Protein AF-L7MJL3-F1 (afdb_monomer)

Organism: Rhipicephalus pulchellus (NCBI:txid72859)

Sequence (497 aa):
TDVRACVDASIISGTIVQRQTAQLTKQLVRIHRNLAGVCVAANMAVLKFSLPPRQSDLDDSCIDEEQINYAQVCTWEGNVEYDTVSSAVLSRKHNNVLTYENEYSLETKVRSYLSYTPLGCVAAFNADYEDPRGTCRPAFSRLTTLDNALGKRNRPLATPPGTVHRGILVCVPLSTQRATVDFPFSQCDVFVDGEVEYLYNNVIKTSSYKANLQGRLLDAKLNWTCFVVLLDASKVLNSLPDSAVAREKIISLITNWLSTEGLCGLAVKETASTQPVKSLAKFLQELSNEFSERDPKPILILLVSAFEPESRLKELSKYPDFLVLTNEVPNESKDCKLHGTMTATTDVALKLSMSRLLELSDTLGSRGGVCFSTTLAVYRYRLHQGLHGAGESCRRMVETTFGEACPPEESDRLVEVSSMTSYTYNKTHMLAFEDQRSLRIKMETFLSRYQRGCVAAFGADMDTAASNCTSTKHFERLKTLRALLGRTEGPLLFSRY

pLDDT: mean 79.19, std 17.5, range [28.38, 97.75]

Foldseek 3Di:
DDQAFDLCCVVCCLQVVCVVVVVVVVVVCVVCVPPLDAAAEFEQWKKKFFADQVDDDSRGGTPDIDTAAPLVVQVDPFDWDQDLRSLWIWGDDRRMIIIHHDLRSLLLVLLVVCLSVVSYHYHYPPLVSYQQPQNPHPGSNNVVSRPVSNDPPDPPPCPPVPPQQFAAEEEAAPDLVLCADDNQLLLHQEYEDAEWAQDPVLDIHGPPDPPRLVVVVVNNVVSLHQYEYEYEPCNQLVSFDPDPVSLLSSLVSVVVVCVVSVHQAYEYEHLDPPDDLVSLLVSLQSNLVVLVPDVVRHFYEYEYALLDDLVSVLSNLPRGLAYEHDLDDRPPPPFAAQLDCFDDDDDDPHNPQLVSLVVSDVSSHPSRHYAAEDEQWKKKFFDDAPDDGHRDTTPDIDTAACQVVLDDPPVQWDARNSQLWIWHDDRTIIIIHDDLRSLSSSLSVVCVSVVHHYYYYYNQSSQQHDPPRPPHDRSVSSVSNSVSSPRDDDNPCPVPD

Secondary structure (DSSP, 8-state):
-----HHHHHHHHHHHHHHHHHHHHHHHHHH-TT-TT-EEEEE-SEEEEE--TT--STTSPPSEEEEE-GGGSTT--SEEEEETTTTEEEEEETTEEEEE--HHHHHHHHHHHHHH-TT-EEEEESGGGS-TT-SSSSTTHHHHHHHHHH--TT------TT-----EEEEE-S-TTGGGSS--GGG-SEEEEEEEEEETTTEEEESS-GGGHHHHHHHHHHTT-EEEEEEEHHHHHHHS-S-HHHHHHHHHHHHHHHHHHT--EEEEE---TTS-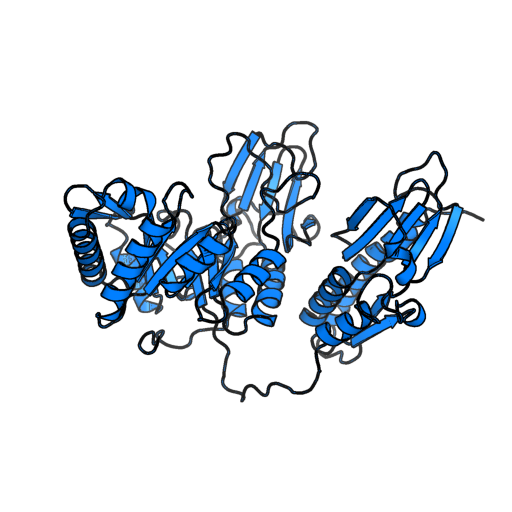HHHHHHHHHHHHHHHHTSSSPPEEEEEEETTS-HHHHHHHTTS-SEEEEE----TT-SS-B---S----S-SS----HHHHHHHHHHH-SSS-EEEEEE-SEEEEEEPTT--STT-BEEEEEEE-HHHH-PPPGGG-EEETTTTEEEEE-SSEEEEE--HHHHHHHHHHHHHH-TT-EEEEETGGG-PPPTT-TTPPTTHHHHHHHHHT----S----TT-

Structure (mmCIF, N/CA/C/O backbone):
data_AF-L7MJL3-F1
#
_entry.id   AF-L7MJL3-F1
#
loop_
_atom_site.group_PDB
_atom_site.id
_atom_site.type_symbol
_atom_site.label_atom_id
_atom_site.label_alt_id
_atom_site.label_comp_id
_atom_site.label_asym_id
_atom_site.label_entity_id
_atom_site.label_seq_id
_atom_site.pdbx_PDB_ins_code
_atom_site.Cartn_x
_atom_site.Cartn_y
_atom_site.Cartn_z
_atom_site.occupancy
_atom_site.B_iso_or_equiv
_atom_site.auth_seq_id
_atom_site.auth_comp_id
_atom_site.auth_asym_id
_atom_site.auth_atom_id
_atom_site.pdbx_PDB_model_num
ATOM 1 N N . THR A 1 1 ? 31.612 -3.735 -43.423 1.00 34.41 1 THR A N 1
ATOM 2 C CA . THR A 1 1 ? 31.649 -4.033 -41.979 1.00 34.41 1 THR A CA 1
ATOM 3 C C . THR A 1 1 ? 30.742 -3.028 -41.312 1.00 34.41 1 THR A C 1
ATOM 5 O O . THR A 1 1 ? 31.155 -1.918 -41.018 1.00 34.41 1 THR A O 1
ATOM 8 N N . ASP A 1 2 ? 29.459 -3.381 -41.267 1.00 28.38 2 ASP A N 1
ATOM 9 C CA . ASP A 1 2 ? 28.350 -2.523 -40.839 1.00 28.38 2 ASP A CA 1
ATOM 10 C C . ASP A 1 2 ? 28.321 -2.450 -39.308 1.00 28.38 2 ASP A C 1
ATOM 12 O O . ASP A 1 2 ? 28.093 -3.464 -38.647 1.00 28.38 2 ASP A O 1
ATOM 16 N N . VAL A 1 3 ? 28.575 -1.267 -38.750 1.00 32.72 3 VAL A N 1
ATOM 17 C CA . VAL A 1 3 ? 28.500 -0.998 -37.308 1.00 32.72 3 VAL A CA 1
ATOM 18 C C . VAL A 1 3 ? 27.061 -0.579 -36.996 1.00 32.72 3 VAL A C 1
ATOM 20 O O . VAL A 1 3 ? 26.675 0.562 -37.247 1.00 32.72 3 VAL A O 1
ATOM 23 N N . ARG A 1 4 ? 26.240 -1.525 -36.522 1.00 39.72 4 ARG A N 1
ATOM 24 C CA . ARG A 1 4 ? 24.878 -1.263 -36.018 1.00 39.72 4 ARG A CA 1
ATOM 25 C C . ARG A 1 4 ? 24.925 -0.825 -34.545 1.00 39.72 4 ARG A C 1
ATOM 27 O O . ARG A 1 4 ? 25.789 -1.287 -33.809 1.00 39.72 4 ARG A O 1
ATOM 34 N N . ALA A 1 5 ? 23.986 0.050 -34.169 1.00 44.88 5 ALA A N 1
ATOM 35 C CA . ALA A 1 5 ? 23.785 0.693 -32.862 1.00 44.88 5 ALA A CA 1
ATOM 36 C C . ALA A 1 5 ? 24.189 -0.172 -31.651 1.00 44.88 5 ALA A C 1
ATOM 38 O O . ALA A 1 5 ? 23.638 -1.252 -31.472 1.00 44.88 5 ALA A O 1
ATOM 39 N N . CYS A 1 6 ? 25.133 0.291 -30.820 1.00 51.50 6 CYS A N 1
ATOM 40 C CA . CYS A 1 6 ? 25.746 -0.530 -29.761 1.00 51.50 6 CYS A CA 1
ATOM 41 C C . CYS A 1 6 ? 25.052 -0.422 -28.408 1.00 51.50 6 CYS A C 1
ATOM 43 O O . CYS A 1 6 ? 24.934 -1.416 -27.700 1.00 51.50 6 CYS A O 1
ATOM 45 N N . VAL A 1 7 ? 24.647 0.785 -28.009 1.00 47.00 7 VAL A N 1
ATOM 46 C CA . VAL A 1 7 ? 24.037 0.975 -26.689 1.00 47.00 7 VAL A CA 1
ATOM 47 C C . VAL A 1 7 ? 22.644 0.371 -26.712 1.00 47.00 7 VAL A C 1
ATOM 49 O O . VAL A 1 7 ? 22.324 -0.423 -25.834 1.00 47.00 7 VAL A O 1
ATOM 52 N N . ASP A 1 8 ? 21.921 0.565 -27.814 1.00 39.97 8 ASP A N 1
ATOM 53 C CA . ASP A 1 8 ? 20.756 -0.238 -28.125 1.00 39.97 8 ASP A CA 1
ATOM 54 C C . ASP A 1 8 ? 21.143 -1.708 -28.342 1.00 39.97 8 ASP A C 1
ATOM 56 O O . ASP A 1 8 ? 20.609 -2.518 -27.633 1.00 39.97 8 ASP A O 1
ATOM 60 N N . ALA A 1 9 ? 22.116 -2.165 -29.141 1.00 37.97 9 ALA A N 1
ATOM 61 C CA . ALA A 1 9 ? 22.380 -3.619 -29.218 1.00 37.97 9 ALA A CA 1
ATOM 62 C C . ALA A 1 9 ? 22.814 -4.287 -27.895 1.00 37.97 9 ALA A C 1
ATOM 64 O O . ALA A 1 9 ? 22.541 -5.464 -27.754 1.00 37.97 9 ALA A O 1
ATOM 65 N N . SER A 1 10 ? 23.390 -3.611 -26.903 1.00 43.62 10 SER A N 1
ATOM 66 C CA . SER A 1 10 ? 23.739 -4.209 -25.600 1.00 43.62 10 SER A CA 1
ATOM 67 C C . SER A 1 10 ? 22.638 -4.023 -24.550 1.00 43.62 10 SER A C 1
ATOM 69 O O . SER A 1 10 ? 22.421 -4.912 -23.727 1.00 43.62 10 SER A O 1
ATOM 71 N N . ILE A 1 11 ? 21.859 -2.936 -24.624 1.00 42.88 11 ILE A N 1
ATOM 72 C CA . ILE A 1 11 ? 20.651 -2.736 -23.813 1.00 42.88 11 ILE A CA 1
ATOM 73 C C . ILE A 1 11 ? 19.471 -3.494 -24.416 1.00 42.88 11 ILE A C 1
ATOM 75 O O . ILE A 1 11 ? 18.731 -4.050 -23.647 1.00 42.88 11 ILE A O 1
ATOM 79 N N . ILE A 1 12 ? 19.317 -3.653 -25.727 1.00 38.53 12 ILE A N 1
ATOM 80 C CA . ILE A 1 12 ? 18.362 -4.467 -26.518 1.00 38.53 12 ILE A CA 1
ATOM 81 C C . ILE A 1 12 ? 18.815 -5.925 -26.644 1.00 38.53 12 ILE A C 1
ATOM 83 O O . ILE A 1 12 ? 18.006 -6.810 -26.404 1.00 38.53 12 ILE A O 1
ATOM 87 N N . SER A 1 13 ? 20.076 -6.269 -26.905 1.00 37.16 13 SER A N 1
ATOM 88 C CA . SER A 1 13 ? 20.533 -7.655 -26.640 1.00 37.16 13 SER A CA 1
ATOM 89 C C . SER A 1 13 ? 20.624 -7.925 -25.133 1.00 37.16 13 SER A C 1
ATOM 91 O O . SER A 1 13 ? 20.850 -9.047 -24.707 1.00 37.16 13 SER A O 1
ATOM 93 N N . GLY A 1 14 ? 20.388 -6.907 -24.305 1.00 38.62 14 GLY A N 1
ATOM 94 C CA . GLY A 1 14 ? 20.026 -7.017 -22.903 1.00 38.62 14 GLY A CA 1
ATOM 95 C C . GLY A 1 14 ? 18.515 -7.075 -22.682 1.00 38.62 14 GLY A C 1
ATOM 96 O O . GLY A 1 14 ? 18.107 -7.843 -21.846 1.00 38.62 14 GLY A O 1
ATOM 97 N N . THR A 1 15 ? 17.659 -6.378 -23.440 1.00 38.03 15 THR A N 1
ATOM 98 C CA . THR A 1 15 ? 16.244 -6.066 -23.116 1.00 38.03 15 THR A CA 1
ATOM 99 C C . THR A 1 15 ? 15.264 -6.660 -24.118 1.00 38.03 15 THR A C 1
ATOM 101 O O . THR A 1 15 ? 14.200 -7.080 -23.705 1.00 38.03 15 THR A O 1
ATOM 104 N N . ILE A 1 16 ? 15.581 -6.795 -25.406 1.00 34.09 16 ILE A N 1
ATOM 105 C CA . ILE A 1 16 ? 14.961 -7.788 -26.302 1.00 34.09 16 ILE A CA 1
ATOM 106 C C . ILE A 1 16 ? 15.448 -9.180 -25.933 1.00 34.09 16 ILE A C 1
ATOM 108 O O . ILE A 1 16 ? 14.598 -10.050 -25.833 1.00 34.09 16 ILE A O 1
ATOM 112 N N . VAL A 1 17 ? 16.726 -9.411 -25.613 1.00 40.22 17 VAL A N 1
ATOM 113 C CA . VAL A 1 17 ? 17.099 -10.711 -25.034 1.00 40.22 17 VAL A CA 1
ATOM 114 C C . VAL A 1 17 ? 16.547 -10.829 -23.625 1.00 40.22 17 VAL A C 1
ATOM 116 O O . VAL A 1 17 ? 16.030 -11.882 -23.372 1.00 40.22 17 VAL A O 1
ATOM 119 N N . GLN A 1 18 ? 16.478 -9.851 -22.715 1.00 43.66 18 GLN A N 1
ATOM 120 C CA . GLN A 1 18 ? 15.767 -10.075 -21.432 1.00 43.66 18 GLN A CA 1
ATOM 121 C C . GLN A 1 18 ? 14.247 -10.092 -21.583 1.00 43.66 18 GLN A C 1
ATOM 123 O O . GLN A 1 18 ? 13.617 -10.767 -20.790 1.00 43.66 18 GLN A O 1
ATOM 128 N N . ARG A 1 19 ? 13.607 -9.435 -22.557 1.00 41.41 19 ARG A N 1
ATOM 129 C CA . ARG A 1 19 ? 12.153 -9.567 -22.788 1.00 41.41 19 ARG A CA 1
ATOM 130 C C . ARG A 1 19 ? 11.847 -10.889 -23.462 1.00 41.41 19 ARG A C 1
ATOM 132 O O . ARG A 1 19 ? 11.005 -11.609 -22.952 1.00 41.41 19 ARG A O 1
ATOM 139 N N . GLN A 1 20 ? 12.560 -11.260 -24.523 1.00 41.28 20 GLN A N 1
ATOM 140 C CA . GLN A 1 20 ? 12.441 -12.570 -25.160 1.00 41.28 20 GLN A CA 1
ATOM 141 C C . GLN A 1 20 ? 12.934 -13.675 -24.239 1.00 41.28 20 GLN A C 1
ATOM 143 O O . GLN A 1 20 ? 12.271 -14.685 -24.187 1.00 41.28 20 GLN A O 1
ATOM 148 N N . THR A 1 21 ? 13.993 -13.500 -23.452 1.00 47.47 21 THR A N 1
ATOM 149 C CA . THR A 1 21 ? 14.492 -14.470 -22.455 1.00 47.47 21 THR A CA 1
ATOM 150 C C . THR A 1 21 ? 13.622 -14.468 -21.222 1.00 47.47 21 THR A C 1
ATOM 152 O O . THR A 1 21 ? 13.421 -15.535 -20.691 1.00 47.47 21 THR A O 1
ATOM 155 N N . ALA A 1 22 ? 13.015 -13.374 -20.763 1.00 49.41 22 ALA A N 1
ATOM 156 C CA . ALA A 1 22 ? 12.017 -13.434 -19.691 1.00 49.41 22 ALA A CA 1
ATOM 157 C C . ALA A 1 22 ? 10.710 -14.044 -20.198 1.00 49.41 22 ALA A C 1
ATOM 159 O O . ALA A 1 22 ? 10.050 -14.744 -19.445 1.00 49.41 22 ALA A O 1
ATOM 160 N N . GLN A 1 23 ? 10.328 -13.826 -21.457 1.00 52.94 23 GLN A N 1
ATOM 161 C CA . GLN A 1 23 ? 9.139 -14.416 -22.074 1.00 52.94 23 GLN A CA 1
ATOM 162 C C . GLN A 1 23 ? 9.370 -15.892 -22.438 1.00 52.94 23 GLN A C 1
ATOM 164 O O . GLN A 1 23 ? 8.504 -16.708 -22.148 1.00 52.94 23 GLN A O 1
ATOM 169 N N . LEU A 1 24 ? 10.554 -16.259 -22.936 1.00 52.38 24 LEU A N 1
ATOM 170 C CA . LEU A 1 24 ? 11.039 -17.627 -23.158 1.00 52.38 24 LEU A CA 1
ATOM 171 C C . LEU A 1 24 ? 11.278 -18.328 -21.830 1.00 52.38 24 LEU A C 1
ATOM 173 O O . LEU A 1 24 ? 10.857 -19.456 -21.690 1.00 52.38 24 LEU A O 1
ATOM 177 N N . THR A 1 25 ? 11.861 -17.679 -20.823 1.00 51.59 25 THR A N 1
ATOM 178 C CA . THR A 1 25 ? 11.996 -18.230 -19.462 1.00 51.59 25 THR A CA 1
ATOM 179 C C . THR A 1 25 ? 10.615 -18.404 -18.854 1.00 51.59 25 THR A C 1
ATOM 181 O O . THR A 1 25 ? 10.342 -19.459 -18.314 1.00 51.59 25 THR A O 1
ATOM 184 N N . LYS A 1 26 ? 9.678 -17.459 -19.012 1.00 55.44 26 LYS A N 1
ATOM 185 C CA . LYS A 1 26 ? 8.274 -17.649 -18.604 1.00 55.44 26 LYS A CA 1
ATOM 186 C C . LYS A 1 26 ? 7.611 -18.806 -19.350 1.00 55.44 26 LYS A C 1
ATOM 188 O O . LYS A 1 26 ? 6.856 -19.549 -18.731 1.00 55.44 26 LYS A O 1
ATOM 193 N N . GLN A 1 27 ? 7.862 -18.969 -20.648 1.00 59.41 27 GLN A N 1
ATOM 194 C CA . GLN A 1 27 ? 7.346 -20.088 -21.441 1.00 59.41 27 GLN A CA 1
ATOM 195 C C . GLN A 1 27 ? 7.982 -21.416 -21.002 1.00 59.41 27 GLN A C 1
ATOM 197 O O . GLN A 1 27 ? 7.256 -22.360 -20.721 1.00 59.41 27 GLN A O 1
ATOM 202 N N . LEU A 1 28 ? 9.300 -21.474 -20.824 1.00 52.12 28 LEU A N 1
ATOM 203 C CA . LEU A 1 28 ? 10.066 -22.638 -20.373 1.00 52.12 28 LEU A CA 1
ATOM 204 C C . LEU A 1 28 ? 9.721 -23.029 -18.928 1.00 52.12 28 LEU A C 1
ATOM 206 O O . LEU A 1 28 ? 9.525 -24.207 -18.652 1.00 52.12 28 LEU A O 1
ATOM 210 N N . VAL A 1 29 ? 9.549 -22.061 -18.023 1.00 53.56 29 VAL A N 1
ATOM 211 C CA . VAL A 1 29 ? 9.094 -22.263 -16.633 1.00 53.56 29 VAL A CA 1
ATOM 212 C C . VAL A 1 29 ? 7.632 -22.721 -16.594 1.00 53.56 29 VAL A C 1
ATOM 214 O O . VAL A 1 29 ? 7.274 -23.568 -15.776 1.00 53.56 29 VAL A O 1
ATOM 217 N N . ARG A 1 30 ? 6.769 -22.220 -17.495 1.00 57.38 30 ARG A N 1
ATOM 218 C CA . ARG A 1 30 ? 5.387 -22.719 -17.641 1.00 57.38 30 ARG A CA 1
ATOM 219 C C . ARG A 1 30 ? 5.345 -24.154 -18.166 1.00 57.38 30 ARG A C 1
ATOM 221 O O . ARG A 1 30 ? 4.522 -24.926 -17.683 1.00 57.38 30 ARG A O 1
ATOM 228 N N . ILE A 1 31 ? 6.207 -24.500 -19.123 1.00 55.34 31 ILE A N 1
ATOM 229 C CA . ILE A 1 31 ? 6.278 -25.839 -19.728 1.00 55.34 31 ILE A CA 1
ATOM 230 C C . ILE A 1 31 ? 6.928 -26.843 -18.761 1.00 55.34 31 ILE A C 1
ATOM 232 O O . ILE A 1 31 ? 6.519 -28.002 -18.712 1.00 55.34 31 ILE A O 1
ATOM 236 N N . HIS A 1 32 ? 7.871 -26.405 -17.925 1.00 50.97 32 HIS A N 1
ATOM 237 C CA . HIS A 1 32 ? 8.615 -27.279 -17.025 1.00 50.97 32 HIS A CA 1
ATOM 238 C C . HIS A 1 32 ? 8.692 -26.717 -15.596 1.00 50.97 32 HIS A C 1
ATOM 240 O O . HIS A 1 32 ? 9.728 -26.231 -15.142 1.00 50.97 32 HIS A O 1
ATOM 246 N N . ARG A 1 33 ? 7.604 -26.879 -14.832 1.00 51.09 33 ARG A N 1
ATOM 247 C CA . ARG A 1 33 ? 7.513 -26.522 -13.396 1.00 51.09 33 ARG A CA 1
ATOM 248 C C . ARG A 1 33 ? 8.508 -27.250 -12.468 1.00 51.09 33 ARG A C 1
ATOM 250 O O . ARG A 1 33 ? 8.553 -26.936 -11.285 1.00 51.09 33 ARG A O 1
ATOM 257 N N . ASN A 1 34 ? 9.317 -28.174 -12.994 1.00 50.06 34 ASN A N 1
ATOM 258 C CA . ASN A 1 34 ? 10.298 -28.977 -12.254 1.00 50.06 34 ASN A CA 1
ATOM 259 C C . ASN A 1 34 ? 11.762 -28.716 -12.670 1.00 50.06 34 ASN A C 1
ATOM 261 O O . ASN A 1 34 ? 12.623 -29.546 -12.388 1.00 50.06 34 ASN A O 1
ATOM 265 N N . LEU A 1 35 ? 12.077 -27.599 -13.341 1.00 50.88 35 LEU A N 1
ATOM 266 C CA . LEU A 1 35 ? 13.464 -27.261 -13.699 1.00 50.88 35 LEU A CA 1
ATOM 267 C C . LEU A 1 35 ? 14.273 -26.791 -12.479 1.00 50.88 35 LEU A C 1
ATOM 269 O O . LEU A 1 35 ? 14.596 -25.613 -12.329 1.00 50.88 35 LEU A O 1
ATOM 273 N N . ALA A 1 36 ? 14.663 -27.731 -11.624 1.00 53.69 36 ALA A N 1
ATOM 274 C CA . ALA A 1 36 ? 15.925 -27.596 -10.916 1.00 53.69 36 ALA A CA 1
ATOM 275 C C . ALA A 1 36 ? 17.033 -27.566 -11.987 1.00 53.69 36 ALA A C 1
ATOM 277 O O . ALA A 1 36 ? 17.307 -28.591 -12.607 1.00 53.69 36 ALA A O 1
ATOM 278 N N . GLY A 1 37 ? 17.604 -26.390 -12.279 1.00 66.12 37 GLY A N 1
ATOM 279 C CA . GLY A 1 37 ? 18.758 -26.287 -13.187 1.00 66.12 37 GLY A CA 1
ATOM 280 C C . GLY A 1 37 ? 18.825 -25.089 -14.137 1.00 66.12 37 GLY A C 1
ATOM 281 O O . GLY A 1 37 ? 19.838 -24.945 -14.812 1.00 66.12 37 GLY A O 1
ATOM 282 N N . VAL A 1 38 ? 17.816 -24.213 -14.211 1.00 77.69 38 VAL A N 1
ATOM 283 C CA . VAL A 1 38 ? 17.987 -22.931 -14.926 1.00 77.69 38 VAL A CA 1
ATOM 284 C C . VAL A 1 38 ? 18.648 -21.937 -13.979 1.00 77.69 38 VAL A C 1
ATOM 286 O O . VAL A 1 38 ? 18.209 -21.814 -12.835 1.00 77.69 38 VAL A O 1
ATOM 289 N N . CYS A 1 39 ? 19.691 -21.242 -14.441 1.00 84.88 39 CYS A N 1
ATOM 290 C CA . CYS A 1 39 ? 20.274 -20.114 -13.723 1.00 84.88 39 CYS A CA 1
ATOM 291 C C . CYS A 1 39 ? 19.966 -18.802 -14.445 1.00 84.88 39 CYS A C 1
ATOM 293 O O . CYS A 1 39 ? 20.016 -18.751 -15.673 1.00 84.88 39 CYS A O 1
ATOM 295 N N . VAL A 1 40 ? 19.718 -17.729 -13.695 1.00 88.56 40 VAL A N 1
ATOM 296 C CA . VAL A 1 40 ? 19.789 -16.365 -14.237 1.00 88.56 40 VAL A CA 1
ATOM 297 C C . VAL A 1 40 ? 21.235 -15.872 -14.190 1.00 88.56 40 VAL A C 1
ATOM 299 O O . VAL A 1 40 ? 21.949 -16.135 -13.224 1.00 88.56 40 VAL A O 1
ATOM 302 N N . ALA A 1 41 ? 21.684 -15.180 -15.233 1.00 91.88 41 ALA A N 1
ATOM 303 C CA . ALA A 1 41 ? 23.009 -14.572 -15.275 1.00 91.88 41 ALA A CA 1
ATOM 304 C C . ALA A 1 41 ? 22.989 -13.178 -14.625 1.00 91.88 41 ALA A C 1
ATOM 306 O O . ALA A 1 41 ? 22.107 -12.376 -14.931 1.00 91.88 41 ALA A O 1
ATOM 307 N N . ALA A 1 42 ? 23.968 -12.899 -13.766 1.00 93.44 42 ALA A N 1
ATOM 308 C CA . ALA A 1 42 ? 24.280 -11.574 -13.232 1.00 93.44 42 ALA A CA 1
ATOM 309 C C . ALA A 1 42 ? 25.637 -11.138 -13.799 1.00 93.44 42 ALA A C 1
ATOM 311 O O . ALA A 1 42 ? 26.614 -11.875 -13.653 1.00 93.44 42 ALA A O 1
ATOM 312 N N . ASN A 1 43 ? 25.702 -9.995 -14.483 1.00 94.38 43 ASN A N 1
ATOM 313 C CA . ASN A 1 43 ? 26.950 -9.506 -15.070 1.00 94.38 43 ASN A CA 1
ATOM 314 C C . ASN A 1 43 ? 27.640 -8.567 -14.082 1.00 94.38 43 ASN A C 1
ATOM 316 O O . ASN A 1 43 ? 27.164 -7.468 -13.806 1.00 94.38 43 ASN A O 1
ATOM 320 N N . MET A 1 44 ? 28.792 -8.994 -13.579 1.00 96.94 44 MET A N 1
ATOM 321 C CA . MET A 1 44 ? 29.551 -8.230 -12.597 1.00 96.94 44 MET A CA 1
ATOM 322 C C . MET A 1 44 ? 30.496 -7.213 -13.264 1.00 96.94 44 MET A C 1
ATOM 324 O O . MET A 1 44 ? 31.023 -6.338 -12.581 1.00 96.94 44 MET A O 1
ATOM 328 N N . ALA A 1 45 ? 30.681 -7.240 -14.586 1.00 97.19 45 ALA A N 1
ATOM 329 C CA . ALA A 1 45 ? 31.430 -6.192 -15.279 1.00 97.19 45 ALA A CA 1
ATOM 330 C C . ALA A 1 45 ? 30.615 -4.894 -15.401 1.00 97.19 45 ALA A C 1
ATOM 332 O O . ALA A 1 45 ? 29.390 -4.914 -15.529 1.00 97.19 45 ALA A O 1
ATOM 333 N N . VAL A 1 46 ? 31.311 -3.758 -15.401 1.00 96.94 46 VAL A N 1
ATOM 334 C CA . VAL A 1 46 ? 30.751 -2.473 -15.833 1.00 96.94 46 VAL A CA 1
ATOM 335 C C . VAL A 1 46 ? 31.087 -2.316 -17.307 1.00 96.94 46 VAL A C 1
ATOM 337 O O . VAL A 1 46 ? 32.257 -2.379 -17.677 1.00 96.94 46 VAL A O 1
ATOM 340 N N . LEU A 1 47 ? 30.082 -2.111 -18.151 1.00 96.56 47 LEU A N 1
ATOM 341 C CA . LEU A 1 47 ? 30.294 -1.847 -19.570 1.00 96.56 47 LEU A CA 1
ATOM 342 C C . LEU A 1 47 ? 30.393 -0.342 -19.778 1.00 96.56 47 LEU A C 1
ATOM 344 O O . LEU A 1 47 ? 29.478 0.398 -19.420 1.00 96.56 47 LEU A O 1
ATOM 348 N N . LYS A 1 48 ? 31.504 0.109 -20.345 1.00 96.25 48 LYS A N 1
ATOM 349 C CA . LYS A 1 48 ? 31.759 1.496 -20.709 1.00 96.25 48 LYS A CA 1
ATOM 350 C C . LYS A 1 48 ? 31.700 1.630 -22.222 1.00 96.25 48 LYS A C 1
ATOM 352 O O . LYS A 1 48 ? 32.455 0.983 -22.936 1.00 96.25 48 LYS A O 1
ATOM 357 N N . PHE A 1 49 ? 30.852 2.528 -22.690 1.00 94.31 49 PHE A N 1
ATOM 358 C CA . PHE A 1 49 ? 30.718 2.884 -24.092 1.00 94.31 49 PHE A CA 1
ATOM 359 C C . PHE A 1 49 ? 31.248 4.288 -24.325 1.00 94.31 49 PHE A C 1
ATOM 361 O O . PHE A 1 49 ? 30.894 5.208 -23.586 1.00 94.31 49 PHE A O 1
ATOM 368 N N . SER A 1 50 ? 32.037 4.458 -25.381 1.00 93.81 50 SER A N 1
ATOM 369 C CA . SER A 1 50 ? 32.415 5.769 -25.909 1.00 93.81 50 SER A CA 1
ATOM 370 C C . SER A 1 50 ? 31.511 6.116 -27.091 1.00 93.81 50 SER A C 1
ATOM 372 O O . SER A 1 50 ? 31.394 5.339 -28.034 1.00 93.81 50 SER A O 1
ATOM 374 N N . LEU A 1 51 ? 30.879 7.282 -27.058 1.00 89.94 51 LEU A N 1
ATOM 375 C CA . LEU A 1 51 ? 29.943 7.800 -28.050 1.00 89.94 51 LEU A CA 1
ATOM 376 C C . LEU A 1 51 ? 30.587 8.903 -28.911 1.00 89.94 51 LEU A C 1
ATOM 378 O O . LEU A 1 51 ? 31.566 9.535 -28.500 1.00 89.94 51 LEU A O 1
ATOM 382 N N . PRO A 1 52 ? 30.050 9.192 -30.104 1.00 89.19 52 PRO A N 1
ATOM 383 C CA . PRO A 1 52 ? 30.491 10.326 -30.901 1.00 89.19 52 PRO A CA 1
ATOM 384 C C . PRO A 1 52 ? 30.124 11.678 -30.255 1.00 89.19 52 PRO A C 1
ATOM 386 O O . PRO A 1 52 ? 29.042 11.821 -29.696 1.00 89.19 52 PRO A O 1
ATOM 389 N N . PRO A 1 53 ? 30.954 12.734 -30.388 1.00 83.75 53 PRO A N 1
ATOM 390 C CA . PRO A 1 53 ? 30.748 14.025 -29.706 1.00 83.75 53 PRO A CA 1
ATOM 391 C C . PRO A 1 53 ? 29.467 14.802 -30.034 1.00 83.75 53 PRO A C 1
ATOM 393 O O . PRO A 1 53 ? 29.200 15.822 -29.405 1.00 83.75 53 PRO A O 1
ATOM 396 N N . ARG A 1 54 ? 28.722 14.392 -31.063 1.00 75.19 54 ARG A N 1
ATOM 397 C CA . ARG A 1 54 ? 27.501 15.065 -31.540 1.00 75.19 54 ARG A CA 1
ATOM 398 C C . ARG A 1 54 ? 26.249 14.200 -31.391 1.00 75.19 54 ARG A C 1
ATOM 400 O O . ARG A 1 54 ? 25.208 14.558 -31.928 1.00 75.19 54 ARG A O 1
ATOM 407 N N . GLN A 1 55 ? 26.381 13.072 -30.707 1.00 62.75 55 GLN A N 1
ATOM 408 C CA . GLN A 1 55 ? 25.385 12.020 -30.605 1.00 62.75 55 GLN A CA 1
ATOM 409 C C . GLN A 1 55 ? 25.269 11.640 -29.130 1.00 62.75 55 GLN A C 1
ATOM 411 O O . GLN A 1 55 ? 26.185 11.071 -28.533 1.00 62.75 55 GLN A O 1
ATOM 416 N N . SER A 1 56 ? 24.201 12.125 -28.504 1.00 61.47 56 SER A N 1
ATOM 417 C CA . SER A 1 56 ? 23.951 11.984 -27.070 1.00 61.47 56 SER A CA 1
ATOM 418 C C . SER A 1 56 ? 22.916 10.914 -26.757 1.00 61.47 56 SER A C 1
ATOM 420 O O . SER A 1 56 ? 22.713 10.614 -25.578 1.00 61.47 56 SER A O 1
ATOM 422 N N . ASP A 1 57 ? 22.280 10.326 -27.762 1.00 67.94 57 ASP A N 1
ATOM 423 C CA . ASP A 1 57 ? 21.141 9.452 -27.537 1.00 67.94 57 ASP A CA 1
ATOM 424 C C . ASP A 1 57 ? 21.623 8.006 -27.358 1.00 67.94 57 ASP A C 1
ATOM 426 O O . ASP A 1 57 ? 22.684 7.607 -27.838 1.00 67.94 57 ASP A O 1
ATOM 430 N N . LEU A 1 58 ? 20.885 7.216 -26.572 1.00 66.25 58 LEU A N 1
ATOM 431 C CA . LEU A 1 58 ? 21.226 5.811 -26.288 1.00 66.25 58 LEU A CA 1
ATOM 432 C C . LEU A 1 58 ? 21.120 4.909 -27.535 1.00 66.25 58 LEU A C 1
ATOM 434 O O . LEU A 1 58 ? 21.535 3.755 -27.491 1.00 66.25 58 LEU A O 1
ATOM 438 N N . ASP A 1 59 ? 20.634 5.448 -28.649 1.00 67.31 59 ASP A N 1
ATOM 439 C CA . ASP A 1 59 ? 20.420 4.715 -29.899 1.00 67.31 59 ASP A CA 1
ATOM 440 C C . ASP A 1 59 ? 21.573 4.922 -30.898 1.00 67.31 59 ASP A C 1
ATOM 442 O O . ASP A 1 59 ? 21.605 4.317 -31.973 1.00 67.31 59 ASP A O 1
ATOM 446 N N . ASP A 1 60 ? 22.547 5.765 -30.548 1.00 70.50 60 ASP A N 1
ATOM 447 C CA . ASP A 1 60 ? 23.669 6.096 -31.416 1.00 70.50 60 ASP A CA 1
ATOM 448 C C . ASP A 1 60 ? 24.734 4.977 -31.465 1.00 70.50 60 ASP A C 1
ATOM 450 O O . ASP A 1 60 ? 24.895 4.150 -30.557 1.00 70.50 60 ASP A O 1
ATOM 454 N N . SER A 1 61 ? 25.498 4.937 -32.561 1.00 77.44 61 SER A N 1
ATOM 455 C CA . SER A 1 61 ? 26.621 4.005 -32.712 1.00 77.44 61 SER A CA 1
ATOM 456 C C . SER A 1 61 ? 27.723 4.317 -31.699 1.00 77.44 61 SER A C 1
ATOM 458 O O . SER A 1 61 ? 28.112 5.472 -31.540 1.00 77.44 61 SER A O 1
ATOM 460 N N . CYS A 1 62 ? 28.280 3.291 -31.050 1.00 82.56 62 CYS A N 1
ATOM 461 C CA . CYS A 1 62 ? 29.453 3.463 -30.200 1.00 82.56 62 CYS A CA 1
ATOM 462 C C . CYS A 1 62 ? 30.735 3.519 -31.038 1.00 82.56 62 CYS A C 1
ATOM 464 O O . CYS A 1 62 ? 30.860 2.861 -32.071 1.00 82.56 62 CYS A O 1
ATOM 466 N N . ILE A 1 63 ? 31.693 4.314 -30.573 1.00 91.69 63 ILE A N 1
ATOM 467 C CA . ILE A 1 63 ? 33.069 4.327 -31.069 1.00 91.69 63 ILE A CA 1
ATOM 468 C C . ILE A 1 63 ? 33.851 3.162 -30.459 1.00 91.69 63 ILE A C 1
ATOM 470 O O . ILE A 1 63 ? 34.658 2.547 -31.150 1.00 91.69 63 ILE A O 1
ATOM 474 N N . ASP A 1 64 ? 33.625 2.890 -29.173 1.00 94.00 64 ASP A N 1
ATOM 475 C CA . ASP A 1 64 ? 34.399 1.921 -28.397 1.00 94.00 64 ASP A CA 1
ATOM 476 C C . ASP A 1 64 ? 33.560 1.313 -27.263 1.00 94.00 64 ASP A C 1
ATOM 478 O O . ASP A 1 64 ? 32.657 1.977 -26.737 1.00 94.00 64 ASP A O 1
ATOM 482 N N . GLU A 1 65 ? 33.884 0.075 -26.886 1.00 94.12 65 GLU A N 1
ATOM 483 C CA . GLU A 1 65 ? 33.290 -0.671 -25.770 1.00 94.12 65 GLU A CA 1
ATOM 484 C C . GLU A 1 65 ? 34.400 -1.296 -24.913 1.00 94.12 65 GLU A C 1
ATOM 486 O O . GLU A 1 65 ? 35.247 -2.041 -25.402 1.00 94.12 65 GLU A O 1
ATOM 491 N N . GLU A 1 66 ? 34.363 -1.025 -23.610 1.00 96.44 66 GLU A N 1
ATOM 492 C CA . GLU A 1 66 ? 35.352 -1.480 -22.637 1.00 96.44 66 GLU A CA 1
ATOM 493 C C . GLU A 1 66 ? 34.651 -2.080 -21.408 1.00 96.44 66 GLU A C 1
ATOM 495 O O . GLU A 1 66 ? 33.716 -1.493 -20.863 1.00 96.44 66 GLU A O 1
ATOM 500 N N . GLN A 1 67 ? 35.123 -3.231 -20.923 1.00 97.25 67 GLN A N 1
ATOM 501 C CA . GLN A 1 67 ? 34.738 -3.750 -19.607 1.00 97.25 67 GLN A CA 1
ATOM 502 C C . GLN A 1 67 ? 35.667 -3.177 -18.540 1.00 97.25 67 GLN A C 1
ATOM 504 O O . GLN A 1 67 ? 36.883 -3.347 -18.620 1.00 97.25 67 GLN A O 1
ATOM 509 N N . ILE A 1 68 ? 35.096 -2.533 -17.525 1.00 97.75 68 ILE A N 1
ATOM 510 C CA . ILE A 1 68 ? 35.839 -1.919 -16.420 1.00 97.75 68 ILE A CA 1
ATOM 511 C C . ILE A 1 68 ? 35.395 -2.488 -15.068 1.00 97.75 68 ILE A C 1
ATOM 513 O O . ILE A 1 68 ? 34.304 -3.048 -14.926 1.00 97.75 68 ILE A O 1
ATOM 517 N N . ASN A 1 69 ? 36.264 -2.372 -14.061 1.00 97.69 69 ASN A N 1
ATOM 518 C CA . ASN A 1 69 ? 35.998 -2.870 -12.711 1.00 97.69 69 ASN A CA 1
ATOM 519 C C . ASN A 1 69 ? 34.921 -2.032 -12.021 1.00 97.69 69 ASN A C 1
ATOM 521 O O . ASN A 1 69 ? 34.886 -0.808 -12.162 1.00 97.69 69 ASN A O 1
ATOM 525 N N . TYR A 1 70 ? 34.117 -2.664 -11.166 1.00 97.31 70 TYR A N 1
ATOM 526 C CA . TYR A 1 70 ? 33.116 -1.960 -10.359 1.00 97.31 70 TYR A CA 1
ATOM 527 C C . TYR A 1 70 ? 33.736 -0.897 -9.445 1.00 97.31 70 TYR A C 1
ATOM 529 O O . TYR A 1 70 ? 33.162 0.174 -9.259 1.00 97.31 70 TYR A O 1
ATOM 537 N N . ALA A 1 71 ? 34.971 -1.127 -8.988 1.00 96.81 71 ALA A N 1
ATOM 538 C CA . ALA A 1 71 ? 35.772 -0.158 -8.238 1.00 96.81 71 ALA A CA 1
ATOM 539 C C . ALA A 1 71 ? 36.023 1.173 -8.988 1.00 96.81 71 ALA A C 1
ATOM 541 O O . ALA A 1 71 ? 36.379 2.173 -8.372 1.00 96.81 71 ALA A O 1
ATOM 542 N N . GLN A 1 72 ? 35.864 1.208 -10.315 1.00 96.75 72 GLN A N 1
ATOM 543 C CA . GLN A 1 72 ? 36.053 2.417 -11.127 1.00 96.75 72 GLN A CA 1
ATOM 544 C C . GLN A 1 72 ? 34.772 3.258 -11.239 1.00 96.75 72 GLN A C 1
ATOM 546 O O . GLN A 1 72 ? 34.822 4.390 -11.712 1.00 96.75 72 GLN A O 1
ATOM 551 N N . VAL A 1 73 ? 33.626 2.747 -10.775 1.00 95.19 73 VAL A N 1
ATOM 552 C CA . VAL A 1 73 ? 32.347 3.474 -10.810 1.00 95.19 73 VAL A CA 1
ATOM 553 C C . VAL A 1 73 ? 32.329 4.633 -9.812 1.00 95.19 73 VAL A C 1
ATOM 555 O O . VAL A 1 73 ? 31.762 5.677 -10.102 1.00 95.19 73 VAL A O 1
ATOM 558 N N . CYS A 1 74 ? 32.960 4.512 -8.642 1.00 90.38 74 CYS A N 1
ATOM 559 C CA . CYS A 1 74 ? 32.916 5.575 -7.626 1.00 90.38 74 CYS A CA 1
ATOM 560 C C . CYS A 1 74 ? 33.776 6.795 -7.959 1.00 90.38 74 CYS A C 1
ATOM 562 O O . CYS A 1 74 ? 33.532 7.870 -7.419 1.00 90.38 74 CYS A O 1
ATOM 564 N N . THR A 1 75 ? 34.762 6.656 -8.844 1.00 91.69 75 THR A N 1
ATOM 565 C CA . THR A 1 75 ? 35.516 7.801 -9.374 1.00 91.69 75 THR A CA 1
ATOM 566 C C . THR A 1 75 ? 34.838 8.412 -10.604 1.00 91.69 75 THR A C 1
ATOM 568 O O . THR A 1 75 ? 35.316 9.403 -11.161 1.00 91.69 75 THR A O 1
ATOM 571 N N . TRP A 1 76 ? 33.704 7.848 -11.030 1.00 91.56 76 TRP A N 1
ATOM 572 C CA . TRP A 1 76 ? 32.931 8.330 -12.159 1.00 91.56 76 TRP A CA 1
ATOM 573 C C . TRP A 1 76 ? 31.978 9.457 -11.753 1.00 91.56 76 TRP A C 1
ATOM 575 O O . TRP A 1 76 ? 30.884 9.236 -11.243 1.00 91.56 76 TRP A O 1
ATOM 585 N N . GLU A 1 77 ? 32.369 10.696 -12.037 1.00 89.69 77 GLU A N 1
ATOM 586 C CA . GLU A 1 77 ? 31.520 11.884 -11.837 1.00 89.69 77 GLU A CA 1
ATOM 587 C C . GLU A 1 77 ? 30.524 12.062 -13.001 1.00 89.69 77 GLU A C 1
ATOM 589 O O . GLU A 1 77 ? 30.577 13.041 -13.750 1.00 89.69 77 GLU A O 1
ATOM 594 N N . GLY A 1 78 ? 29.684 11.057 -13.232 1.00 88.06 78 GLY A N 1
ATOM 595 C CA . GLY A 1 78 ? 28.628 11.086 -14.242 1.00 88.06 78 GLY A CA 1
ATOM 596 C C . GLY A 1 78 ? 27.243 11.249 -13.627 1.00 88.06 78 GLY A C 1
ATOM 597 O O . GLY A 1 78 ? 27.026 10.931 -12.459 1.00 88.06 78 GLY A O 1
ATOM 598 N N . ASN A 1 79 ? 26.282 11.687 -14.437 1.00 84.00 79 ASN A N 1
ATOM 599 C CA . ASN A 1 79 ? 24.873 11.647 -14.056 1.00 84.00 79 ASN A CA 1
ATOM 600 C C . ASN A 1 79 ? 24.436 10.185 -13.995 1.00 84.00 79 ASN A C 1
ATOM 602 O O . ASN A 1 79 ? 24.531 9.480 -15.000 1.00 84.00 79 ASN A O 1
ATOM 606 N N . VAL A 1 80 ? 24.017 9.727 -12.817 1.00 86.44 80 VAL A N 1
ATOM 607 C CA . VAL A 1 80 ? 23.560 8.353 -12.592 1.00 86.44 80 VAL A CA 1
ATOM 608 C C . VAL A 1 80 ? 22.047 8.296 -12.748 1.00 86.44 80 VAL A C 1
ATOM 610 O O . VAL A 1 80 ? 21.311 9.006 -12.066 1.00 86.44 80 VAL A O 1
ATOM 613 N N . GLU A 1 81 ? 21.594 7.406 -13.614 1.00 83.12 81 GLU A N 1
ATOM 614 C CA . GLU A 1 81 ? 20.197 7.106 -13.876 1.00 83.12 81 GLU A CA 1
ATOM 615 C C . GLU A 1 81 ? 19.951 5.620 -13.614 1.00 83.12 81 GLU A C 1
ATOM 617 O O . GLU A 1 81 ? 20.816 4.770 -13.821 1.00 83.12 81 GLU A O 1
ATOM 622 N N . TYR A 1 82 ? 18.762 5.290 -13.124 1.00 75.19 82 TYR A N 1
ATOM 623 C CA . TYR A 1 82 ? 18.360 3.905 -12.926 1.00 75.19 82 TYR A CA 1
ATOM 624 C C . TYR A 1 82 ? 17.372 3.525 -14.018 1.00 75.19 82 TYR A C 1
ATOM 626 O O . TYR A 1 82 ? 16.250 4.044 -14.038 1.00 75.19 82 TYR A O 1
ATOM 634 N N . ASP A 1 83 ? 17.768 2.614 -14.907 1.00 74.69 83 ASP A N 1
ATOM 635 C CA . ASP A 1 83 ? 16.832 2.057 -15.872 1.00 74.69 83 ASP A CA 1
ATOM 636 C C . ASP A 1 83 ? 15.959 1.014 -15.178 1.00 74.69 83 ASP A C 1
ATOM 638 O O . ASP A 1 83 ? 16.341 -0.132 -14.918 1.00 74.69 83 ASP A O 1
ATOM 642 N N . THR A 1 84 ? 14.738 1.447 -14.890 1.00 57.78 84 THR A N 1
ATOM 643 C CA . THR A 1 84 ? 13.715 0.609 -14.281 1.00 57.78 84 THR A CA 1
ATOM 644 C C . THR A 1 84 ? 13.405 -0.633 -15.116 1.00 57.78 84 THR A C 1
ATOM 646 O O . THR A 1 84 ? 13.199 -1.689 -14.529 1.00 57.78 84 THR A O 1
ATOM 649 N N . VAL A 1 85 ? 13.425 -0.570 -16.451 1.00 65.19 85 VAL A N 1
ATOM 650 C CA . VAL A 1 85 ? 12.979 -1.679 -17.312 1.00 65.19 85 VAL A CA 1
ATOM 651 C C . VAL A 1 85 ? 13.970 -2.839 -17.294 1.00 65.19 85 VAL A C 1
ATOM 653 O O . VAL A 1 85 ? 13.561 -3.982 -17.079 1.00 65.19 85 VAL A O 1
ATOM 656 N N . SER A 1 86 ? 15.258 -2.561 -17.497 1.00 66.81 86 SER A N 1
ATOM 657 C CA . SER A 1 86 ? 16.319 -3.580 -17.464 1.00 66.81 86 SER A CA 1
ATOM 658 C C . SER A 1 86 ? 16.794 -3.912 -16.042 1.00 66.81 86 SER A C 1
ATOM 660 O O . SER A 1 86 ? 17.521 -4.892 -15.841 1.00 66.81 86 SER A O 1
ATOM 662 N N . SER A 1 87 ? 16.358 -3.124 -15.044 1.00 77.56 87 SER A N 1
ATOM 663 C CA . SER A 1 87 ? 16.896 -3.152 -13.679 1.00 77.56 87 SER A CA 1
ATOM 664 C C . SER A 1 87 ? 18.421 -3.069 -13.710 1.00 77.56 87 SER A C 1
ATOM 666 O O . SER A 1 87 ? 19.108 -3.978 -13.249 1.00 77.56 87 SER A O 1
ATOM 668 N N . ALA A 1 88 ? 18.931 -2.002 -14.320 1.00 85.38 88 ALA A N 1
ATOM 669 C CA . ALA A 1 88 ? 20.352 -1.707 -14.442 1.00 85.38 88 ALA A CA 1
ATOM 670 C C . ALA A 1 88 ? 20.609 -0.227 -14.145 1.00 85.38 88 ALA A C 1
ATOM 672 O O . ALA A 1 88 ? 19.702 0.609 -14.157 1.00 85.38 88 ALA A O 1
ATOM 673 N N . VAL A 1 89 ? 21.861 0.102 -13.861 1.00 87.69 89 VAL A N 1
ATOM 674 C CA . VAL A 1 89 ? 22.306 1.476 -13.653 1.00 87.69 89 VAL A CA 1
ATOM 675 C C . VAL A 1 89 ? 22.952 1.980 -14.931 1.00 87.69 89 VAL A C 1
ATOM 677 O O . VAL A 1 89 ? 23.758 1.277 -15.537 1.00 87.69 89 VAL A O 1
ATOM 680 N N . LEU A 1 90 ? 22.613 3.205 -15.314 1.00 91.31 90 LEU A N 1
ATOM 681 C CA . LEU A 1 90 ? 23.247 3.961 -16.379 1.00 91.31 90 LEU A CA 1
ATOM 682 C C . LEU A 1 90 ? 24.013 5.128 -15.747 1.00 91.31 90 LEU A C 1
ATOM 684 O O . LEU A 1 90 ? 23.488 5.805 -14.868 1.00 91.31 90 LEU A O 1
ATOM 688 N N . SER A 1 91 ? 25.241 5.406 -16.177 1.00 91.75 91 SER A N 1
ATOM 689 C CA . SER A 1 91 ? 25.936 6.628 -15.768 1.00 91.75 91 SER A CA 1
ATOM 690 C C . SER A 1 91 ? 26.600 7.329 -16.937 1.00 91.75 91 SER A C 1
ATOM 692 O O . SER A 1 91 ? 27.435 6.748 -17.622 1.00 91.75 91 SER A O 1
ATOM 694 N N . ARG A 1 92 ? 26.267 8.600 -17.163 1.00 89.94 92 ARG A N 1
ATOM 695 C CA . ARG A 1 92 ? 26.731 9.355 -18.332 1.00 89.94 92 ARG A CA 1
ATOM 696 C C . ARG A 1 92 ? 27.696 10.470 -17.940 1.00 89.94 92 ARG A C 1
ATOM 698 O O . ARG A 1 92 ? 27.374 11.300 -17.093 1.00 89.94 92 ARG A O 1
ATOM 705 N N . LYS A 1 93 ? 28.861 10.522 -18.593 1.00 92.31 93 LYS A N 1
ATOM 706 C CA . LYS A 1 93 ? 29.851 11.607 -18.462 1.00 92.31 93 LYS A CA 1
ATOM 707 C C . LYS A 1 93 ? 30.408 11.972 -19.838 1.00 92.31 93 LYS A C 1
ATOM 709 O O . LYS A 1 93 ? 31.172 11.208 -20.427 1.00 92.31 93 LYS A O 1
ATOM 714 N N . HIS A 1 94 ? 30.066 13.166 -20.326 1.00 91.19 94 HIS A N 1
ATOM 715 C CA . HIS A 1 94 ? 30.387 13.621 -21.686 1.00 91.19 94 HIS A CA 1
ATOM 716 C C . HIS A 1 94 ? 29.927 12.591 -22.733 1.00 91.19 94 HIS A C 1
ATOM 718 O O . HIS A 1 94 ? 28.764 12.195 -22.753 1.00 91.19 94 HIS A O 1
ATOM 724 N N . ASN A 1 95 ? 30.865 12.116 -23.545 1.00 91.75 95 ASN A N 1
ATOM 725 C CA . ASN A 1 95 ? 30.660 11.121 -24.581 1.00 91.75 95 ASN A CA 1
ATOM 726 C C . ASN A 1 95 ? 30.833 9.695 -24.059 1.00 91.75 95 ASN A C 1
ATOM 728 O O . ASN A 1 95 ? 31.104 8.803 -24.843 1.00 91.75 95 ASN A O 1
ATOM 732 N N . ASN A 1 96 ? 30.777 9.460 -22.752 1.00 92.88 96 ASN A N 1
ATOM 733 C CA . ASN A 1 96 ? 30.895 8.115 -22.217 1.00 92.88 96 ASN A CA 1
ATOM 734 C C . ASN A 1 96 ? 29.648 7.734 -21.436 1.00 92.88 96 ASN A C 1
ATOM 736 O O . ASN A 1 96 ? 29.092 8.547 -20.691 1.00 92.88 96 ASN A O 1
ATOM 740 N N . VAL A 1 97 ? 29.256 6.476 -21.576 1.00 92.75 97 VAL A N 1
ATOM 741 C CA . VAL A 1 97 ? 28.125 5.876 -20.877 1.00 92.75 97 VAL A CA 1
ATOM 742 C C . VAL A 1 97 ? 28.604 4.607 -20.197 1.00 92.75 97 VAL A C 1
ATOM 744 O O . VAL A 1 97 ? 29.179 3.740 -20.842 1.00 92.75 97 VAL A O 1
ATOM 747 N N . LEU A 1 98 ? 28.361 4.491 -18.900 1.00 95.25 98 LEU A N 1
ATOM 748 C CA . LEU A 1 98 ? 28.497 3.248 -18.162 1.00 95.25 98 LEU A CA 1
ATOM 749 C C . LEU A 1 98 ? 27.131 2.580 -18.061 1.00 95.25 98 LEU A C 1
ATOM 751 O O . LEU A 1 98 ? 26.148 3.252 -17.755 1.00 95.25 98 LEU A O 1
ATOM 755 N N . THR A 1 99 ? 27.078 1.266 -18.233 1.00 94.69 99 THR A N 1
ATOM 756 C CA . THR A 1 99 ? 25.964 0.440 -17.767 1.00 94.69 99 THR A CA 1
ATOM 757 C C . THR A 1 99 ? 26.484 -0.678 -16.881 1.00 94.69 99 THR A C 1
ATOM 759 O O . THR A 1 99 ? 27.508 -1.299 -17.171 1.00 94.69 99 THR A O 1
ATOM 762 N N . TYR A 1 100 ? 25.824 -0.891 -15.749 1.00 95.38 100 TYR A N 1
ATOM 763 C CA . TYR A 1 100 ? 26.254 -1.872 -14.763 1.00 95.38 100 TYR A CA 1
ATOM 764 C C . TYR A 1 100 ? 25.127 -2.273 -13.824 1.00 95.38 100 TYR A C 1
ATOM 766 O O . TYR A 1 100 ? 24.125 -1.573 -13.674 1.00 95.38 100 TYR A O 1
ATOM 774 N N . GLU A 1 101 ? 25.321 -3.395 -13.140 1.00 94.69 101 GLU A N 1
ATOM 775 C CA . GLU A 1 101 ? 24.469 -3.804 -12.033 1.00 94.69 101 GLU A CA 1
ATOM 776 C C . GLU A 1 101 ? 25.114 -3.346 -10.713 1.00 94.69 101 GLU A C 1
ATOM 778 O O . GLU A 1 101 ? 26.285 -3.632 -10.452 1.00 94.69 101 GLU A O 1
ATOM 783 N N . ASN A 1 102 ? 24.361 -2.609 -9.893 1.00 93.81 102 ASN A N 1
ATOM 784 C CA . ASN A 1 102 ? 24.681 -2.340 -8.488 1.00 93.81 102 ASN A CA 1
ATOM 785 C C . ASN A 1 102 ? 23.933 -3.314 -7.559 1.00 93.81 102 ASN A C 1
ATOM 787 O O . ASN A 1 102 ? 23.098 -4.102 -8.007 1.00 93.81 102 ASN A O 1
ATOM 791 N N . GLU A 1 103 ? 24.189 -3.232 -6.255 1.00 94.12 103 GLU A N 1
ATOM 792 C CA . GLU A 1 103 ? 23.588 -4.096 -5.233 1.00 94.12 103 GLU A CA 1
ATOM 793 C C . GLU A 1 103 ? 22.055 -4.107 -5.312 1.00 94.12 103 GLU A C 1
ATOM 795 O O . GLU A 1 103 ? 21.441 -5.166 -5.405 1.00 94.12 103 GLU A O 1
ATOM 800 N N . TYR A 1 104 ? 21.428 -2.932 -5.376 1.00 84.62 104 TYR A N 1
ATOM 801 C CA . TYR A 1 104 ? 19.970 -2.814 -5.455 1.00 84.62 104 TYR A CA 1
ATOM 802 C C . TYR A 1 104 ? 19.388 -3.477 -6.714 1.00 84.62 104 TYR A C 1
ATOM 804 O O . TYR A 1 104 ? 18.399 -4.213 -6.645 1.00 84.62 104 TYR A O 1
ATOM 812 N N . SER A 1 105 ? 20.011 -3.232 -7.868 1.00 85.69 105 SER A N 1
ATOM 813 C CA . SER A 1 105 ? 19.583 -3.777 -9.157 1.00 85.69 105 SER A CA 1
ATOM 814 C C . SER A 1 105 ? 19.715 -5.305 -9.207 1.00 85.69 105 SER A C 1
ATOM 816 O O . SER A 1 105 ? 18.787 -5.992 -9.640 1.00 85.69 105 SER A O 1
ATOM 818 N N . LEU A 1 106 ? 20.812 -5.842 -8.657 1.00 92.25 106 LEU A N 1
ATOM 819 C CA . LEU A 1 106 ? 21.069 -7.276 -8.542 1.00 92.25 106 LEU A CA 1
ATOM 820 C C . LEU A 1 106 ? 20.076 -7.948 -7.608 1.00 92.25 106 LEU A C 1
ATOM 822 O O . LEU A 1 106 ? 19.476 -8.955 -7.977 1.00 92.25 106 LEU A O 1
ATOM 826 N N . GLU A 1 107 ? 19.875 -7.387 -6.414 1.00 86.69 107 GLU A N 1
ATOM 827 C CA . GLU A 1 107 ? 18.919 -7.924 -5.451 1.00 86.69 107 GLU A CA 1
ATOM 828 C C . GLU A 1 107 ? 17.517 -7.988 -6.059 1.00 86.69 107 GLU A C 1
ATOM 830 O O . GLU A 1 107 ? 16.853 -9.021 -5.980 1.00 86.69 107 GLU A O 1
ATOM 835 N N . THR A 1 108 ? 17.090 -6.912 -6.722 1.00 77.06 108 THR A N 1
ATOM 836 C CA . THR A 1 108 ? 15.780 -6.836 -7.377 1.00 77.06 108 THR A CA 1
ATOM 837 C C . THR A 1 108 ? 15.648 -7.884 -8.481 1.00 77.06 108 THR A C 1
ATOM 839 O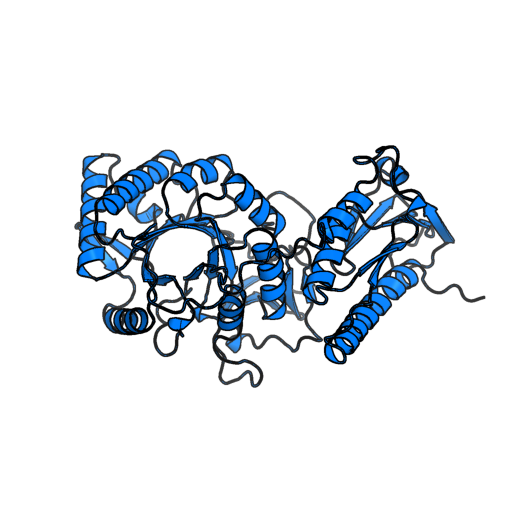 O . THR A 1 108 ? 14.669 -8.637 -8.503 1.00 77.06 108 THR A O 1
ATOM 842 N N . LYS A 1 109 ? 16.642 -7.984 -9.376 1.00 84.31 109 LYS A N 1
ATOM 843 C CA . LYS A 1 109 ? 16.642 -8.937 -10.495 1.00 84.31 109 LYS A CA 1
ATOM 844 C C . LYS A 1 109 ? 16.626 -10.384 -10.002 1.00 84.31 109 LYS A C 1
ATOM 846 O O . LYS A 1 109 ? 15.810 -11.181 -10.469 1.00 84.31 109 LYS A O 1
ATOM 851 N N . VAL A 1 110 ? 17.467 -10.713 -9.023 1.00 89.06 110 VAL A N 1
ATOM 852 C CA . VAL A 1 110 ? 17.555 -12.061 -8.453 1.00 89.06 110 VAL A CA 1
ATOM 853 C C . VAL A 1 110 ? 16.300 -12.417 -7.673 1.00 89.06 110 VAL A C 1
ATOM 855 O O . VAL A 1 110 ? 15.711 -13.455 -7.952 1.00 89.06 110 VAL A O 1
ATOM 858 N N . ARG A 1 111 ? 15.830 -11.573 -6.747 1.00 80.94 111 ARG A N 1
ATOM 859 C CA . ARG A 1 111 ? 14.610 -11.870 -5.975 1.00 80.94 111 ARG A CA 1
ATOM 860 C C . ARG A 1 111 ? 13.395 -12.034 -6.880 1.00 80.94 111 ARG A C 1
ATOM 862 O O . ARG A 1 111 ? 12.626 -12.969 -6.685 1.00 80.94 111 ARG A O 1
ATOM 869 N N . SER A 1 112 ? 13.260 -11.178 -7.895 1.00 74.75 112 SER A N 1
ATOM 870 C CA . SER A 1 112 ? 12.212 -11.305 -8.910 1.00 74.75 112 SER A CA 1
ATOM 871 C C . SER A 1 112 ? 12.316 -12.646 -9.640 1.00 74.75 112 SER A C 1
ATOM 873 O O . SER A 1 112 ? 11.344 -13.389 -9.693 1.00 74.75 112 SER A O 1
ATOM 875 N N . TYR A 1 113 ? 13.504 -13.026 -10.127 1.00 80.31 113 TYR A N 1
ATOM 876 C CA . TYR A 1 113 ? 13.720 -14.327 -10.768 1.00 80.31 113 TYR A CA 1
ATOM 877 C C . TYR A 1 113 ? 13.376 -15.514 -9.849 1.00 80.31 113 TYR A C 1
ATOM 879 O O . TYR A 1 113 ? 12.680 -16.446 -10.266 1.00 80.31 113 TYR A O 1
ATOM 887 N N . LEU A 1 114 ? 13.824 -15.467 -8.594 1.00 81.50 114 LEU A N 1
ATOM 888 C CA . LEU A 1 114 ? 13.600 -16.519 -7.604 1.00 81.50 114 LEU A CA 1
ATOM 889 C C . LEU A 1 114 ? 12.139 -16.643 -7.173 1.00 81.50 114 LEU A C 1
ATOM 891 O O . LEU A 1 114 ? 11.720 -17.739 -6.807 1.00 81.50 114 LEU A O 1
ATOM 895 N N . SER A 1 115 ? 11.348 -15.571 -7.259 1.00 72.81 115 SER A N 1
ATOM 896 C CA . SER A 1 115 ? 9.910 -15.642 -6.984 1.00 72.81 115 SER A CA 1
ATOM 897 C C . SER A 1 115 ? 9.172 -16.498 -8.026 1.00 72.81 115 SER A C 1
ATOM 899 O O . SER A 1 115 ? 8.239 -17.227 -7.687 1.00 72.81 115 SER A O 1
ATOM 901 N N . TYR A 1 116 ? 9.657 -16.521 -9.275 1.00 65.19 116 TYR A N 1
ATOM 902 C CA . TYR A 1 116 ? 9.149 -17.412 -10.327 1.00 65.19 116 TYR A CA 1
ATOM 903 C C . TYR A 1 116 ? 9.818 -18.790 -10.340 1.00 65.19 116 TYR A C 1
ATOM 905 O O . TYR A 1 116 ? 9.181 -19.772 -10.722 1.00 65.19 116 TYR A O 1
ATOM 913 N N . THR A 1 117 ? 11.092 -18.869 -9.943 1.00 71.56 117 THR A N 1
ATOM 914 C CA . THR A 1 117 ? 11.883 -20.109 -9.953 1.00 71.56 117 THR A CA 1
ATOM 915 C C . THR A 1 117 ? 12.554 -20.316 -8.589 1.00 71.56 117 THR A C 1
ATOM 917 O O . THR A 1 117 ? 13.757 -20.085 -8.460 1.00 71.56 117 THR A O 1
ATOM 920 N N . PRO A 1 118 ? 11.823 -20.789 -7.558 1.00 74.00 118 PRO A N 1
ATOM 921 C CA . PRO A 1 118 ? 12.362 -20.903 -6.197 1.00 74.00 118 PRO A CA 1
ATOM 922 C C . PRO A 1 118 ? 13.608 -21.795 -6.084 1.00 74.00 118 PRO A C 1
ATOM 924 O O . PRO A 1 118 ? 14.454 -21.581 -5.218 1.00 74.00 118 PRO A O 1
ATOM 927 N N . LEU A 1 119 ? 13.738 -22.780 -6.982 1.00 77.81 119 LEU A N 1
ATOM 928 C CA . LEU A 1 119 ? 14.893 -23.683 -7.093 1.00 77.81 119 LEU A CA 1
ATOM 929 C C . LEU A 1 119 ? 15.919 -23.245 -8.158 1.00 77.81 119 LEU A C 1
ATOM 931 O O . LEU A 1 119 ? 16.909 -23.940 -8.373 1.00 77.81 119 LEU A O 1
ATOM 935 N N . GLY A 1 120 ? 15.691 -22.120 -8.841 1.00 80.50 120 GLY A N 1
ATOM 936 C CA . GLY A 1 120 ? 16.563 -21.610 -9.903 1.00 80.50 120 GLY A CA 1
ATOM 937 C C . GLY A 1 120 ? 17.878 -21.092 -9.338 1.00 80.50 120 GLY A C 1
ATOM 938 O O . GLY A 1 120 ? 17.925 -20.668 -8.192 1.00 80.50 120 GLY A O 1
ATOM 939 N N . CYS A 1 121 ? 18.970 -21.138 -10.085 1.00 88.69 121 CYS A N 1
ATOM 940 C CA . CYS A 1 121 ? 20.281 -20.658 -9.628 1.00 88.69 121 CYS A CA 1
ATOM 941 C C . CYS A 1 121 ? 20.579 -19.237 -10.126 1.00 88.69 121 CYS A C 1
ATOM 943 O O . CYS A 1 121 ? 19.855 -18.682 -10.949 1.00 88.69 121 CYS A O 1
ATOM 945 N N . VAL A 1 122 ? 21.653 -18.635 -9.622 1.00 92.56 122 VAL A N 1
ATOM 946 C CA . VAL A 1 122 ? 22.225 -17.408 -10.186 1.00 92.56 122 VAL A CA 1
ATOM 947 C C . VAL A 1 122 ? 23.661 -17.720 -10.585 1.00 92.56 122 VAL A C 1
ATOM 949 O O . VAL A 1 122 ? 24.398 -18.314 -9.800 1.00 92.56 122 VAL A O 1
ATOM 952 N N . ALA A 1 123 ? 24.045 -17.346 -11.800 1.00 94.62 123 ALA A N 1
ATOM 953 C CA . ALA A 1 123 ? 25.408 -17.437 -12.299 1.00 94.62 123 ALA A CA 1
ATOM 954 C C . ALA A 1 123 ? 26.003 -16.026 -12.358 1.00 94.62 123 ALA A C 1
ATOM 956 O O . ALA A 1 123 ? 25.540 -15.194 -13.135 1.00 94.62 123 ALA A O 1
ATOM 957 N N . ALA A 1 124 ? 27.010 -15.750 -11.529 1.00 95.56 124 ALA A N 1
ATOM 958 C CA . ALA A 1 124 ? 27.752 -14.494 -11.579 1.00 95.56 124 ALA A CA 1
ATOM 959 C C . ALA A 1 124 ? 28.823 -14.574 -12.680 1.00 95.56 124 ALA A C 1
ATOM 961 O O . ALA A 1 124 ? 29.787 -15.329 -12.558 1.00 95.56 124 ALA A O 1
ATOM 962 N N . PHE A 1 125 ? 28.641 -13.818 -13.759 1.00 94.62 125 PHE A N 1
ATOM 963 C CA . PHE A 1 125 ? 29.601 -13.682 -14.855 1.00 94.62 125 PHE A CA 1
ATOM 964 C C . PHE A 1 125 ? 30.547 -12.517 -14.591 1.00 94.62 125 PHE A C 1
ATOM 966 O O . PHE A 1 125 ? 30.140 -11.515 -14.007 1.00 94.62 125 PHE A O 1
ATOM 973 N N . ASN A 1 126 ? 31.794 -12.637 -15.052 1.00 96.81 126 ASN A N 1
ATOM 974 C CA . ASN A 1 126 ? 32.823 -11.603 -14.890 1.00 96.81 126 ASN A CA 1
ATOM 975 C C . ASN A 1 126 ? 33.046 -11.214 -13.417 1.00 96.81 126 ASN A C 1
ATOM 977 O O . ASN A 1 126 ? 33.244 -10.047 -13.093 1.00 96.81 126 ASN A O 1
ATOM 981 N N . ALA A 1 127 ? 32.945 -12.182 -12.497 1.00 95.50 127 ALA A N 1
ATOM 982 C CA . ALA A 1 127 ? 33.034 -11.943 -11.053 1.00 95.50 127 ALA A CA 1
ATOM 983 C C . ALA A 1 127 ? 34.391 -11.362 -10.604 1.00 95.50 127 ALA A C 1
ATOM 985 O O . ALA A 1 127 ? 34.493 -10.800 -9.517 1.00 95.50 127 ALA A O 1
ATOM 986 N N . ASP A 1 128 ? 35.418 -11.474 -11.441 1.00 96.94 128 ASP A N 1
ATOM 987 C CA . ASP A 1 128 ? 36.725 -10.838 -11.301 1.00 96.94 128 ASP A CA 1
ATOM 988 C C . ASP A 1 128 ? 36.687 -9.306 -11.451 1.00 96.94 128 ASP A C 1
ATOM 990 O O . ASP A 1 128 ? 37.553 -8.636 -10.897 1.00 96.94 128 ASP A O 1
ATOM 994 N N . TYR A 1 129 ? 35.649 -8.751 -12.090 1.00 97.62 129 TYR A N 1
ATOM 995 C CA . TYR A 1 129 ? 35.396 -7.305 -12.194 1.00 97.62 129 TYR A CA 1
ATOM 996 C C . TYR A 1 129 ? 34.710 -6.697 -10.958 1.00 97.62 129 TYR A C 1
ATOM 998 O O . TYR A 1 129 ? 34.301 -5.529 -10.959 1.00 97.62 129 TYR A O 1
ATOM 1006 N N . GLU A 1 130 ? 34.539 -7.485 -9.899 1.00 97.25 130 GLU A N 1
ATOM 1007 C CA . GLU A 1 130 ? 34.050 -7.007 -8.610 1.00 97.25 130 GLU A CA 1
ATOM 1008 C C . GLU A 1 130 ? 35.027 -6.016 -7.948 1.00 97.25 130 GLU A C 1
ATOM 1010 O O . GLU A 1 130 ? 36.165 -5.852 -8.377 1.00 97.25 130 GLU A O 1
ATOM 1015 N N . ASP A 1 131 ? 34.591 -5.323 -6.892 1.00 96.69 131 ASP A N 1
ATOM 1016 C CA . ASP A 1 131 ? 35.458 -4.490 -6.059 1.00 96.69 131 ASP A CA 1
ATOM 1017 C C . ASP A 1 131 ? 35.950 -5.272 -4.820 1.00 96.69 131 ASP A C 1
ATOM 1019 O O . ASP A 1 131 ? 35.323 -5.216 -3.756 1.00 96.69 131 ASP A O 1
ATOM 1023 N N . PRO A 1 132 ? 37.075 -6.014 -4.904 1.00 95.06 132 PRO A N 1
ATOM 1024 C CA . PRO A 1 132 ? 37.595 -6.800 -3.784 1.00 95.06 132 PRO A CA 1
ATOM 1025 C C . PRO A 1 132 ? 38.211 -5.933 -2.682 1.00 95.06 132 PRO A C 1
ATOM 1027 O O . PRO A 1 132 ? 38.448 -6.415 -1.577 1.00 95.06 132 PRO A O 1
ATOM 1030 N N . ARG A 1 133 ? 38.531 -4.667 -2.981 1.00 95.94 133 ARG A N 1
ATOM 1031 C CA . ARG A 1 133 ? 39.182 -3.742 -2.039 1.00 95.94 133 ARG A CA 1
ATOM 1032 C C . ARG A 1 133 ? 38.180 -2.900 -1.266 1.00 95.94 133 ARG A C 1
ATOM 1034 O O . ARG A 1 133 ? 38.552 -2.279 -0.276 1.00 95.94 133 ARG A O 1
ATOM 1041 N N . GLY A 1 134 ? 36.934 -2.887 -1.720 1.00 92.88 134 GLY A N 1
ATOM 1042 C CA . GLY A 1 134 ? 35.893 -2.048 -1.170 1.00 92.88 134 GLY A CA 1
ATOM 1043 C C . GLY A 1 134 ? 36.148 -0.555 -1.391 1.00 92.88 134 GLY A C 1
ATOM 1044 O O . GLY A 1 134 ? 35.962 0.262 -0.493 1.00 92.88 134 GLY A O 1
ATOM 1045 N N . THR A 1 135 ? 36.635 -0.216 -2.582 1.00 94.12 135 THR A N 1
ATOM 1046 C CA . THR A 1 135 ? 36.922 1.153 -3.022 1.00 94.12 135 THR A CA 1
ATOM 1047 C C . THR A 1 135 ? 35.650 1.999 -3.094 1.00 94.12 135 THR A C 1
ATOM 1049 O O . THR A 1 135 ? 35.639 3.139 -2.638 1.00 94.12 135 THR A O 1
ATOM 1052 N N . CYS A 1 136 ? 34.572 1.446 -3.651 1.00 85.00 136 CYS A N 1
ATOM 1053 C CA . CYS A 1 136 ? 33.297 2.143 -3.823 1.00 85.00 136 CYS A CA 1
ATOM 1054 C C . CYS A 1 136 ? 32.279 1.805 -2.731 1.00 85.00 136 CYS A C 1
ATOM 1056 O O . CYS A 1 136 ? 31.454 2.632 -2.337 1.00 85.00 136 CYS A O 1
ATOM 1058 N N . ARG A 1 137 ? 32.291 0.549 -2.292 1.00 92.06 137 ARG A N 1
ATOM 1059 C CA . ARG A 1 137 ? 31.312 -0.100 -1.407 1.00 92.06 137 ARG A CA 1
ATOM 1060 C C . ARG A 1 137 ? 32.060 -1.099 -0.527 1.00 92.06 137 ARG A C 1
ATOM 1062 O O . ARG A 1 137 ? 33.246 -1.274 -0.746 1.00 92.06 137 ARG A O 1
ATOM 1069 N N . PRO A 1 138 ? 31.450 -1.770 0.463 1.00 94.69 138 PRO A N 1
ATOM 1070 C CA . PRO A 1 138 ? 32.138 -2.866 1.141 1.00 94.69 138 PRO A CA 1
ATOM 1071 C C . PRO A 1 138 ? 32.700 -3.883 0.134 1.00 94.69 138 PRO A C 1
ATOM 1073 O O . PRO A 1 138 ? 32.092 -4.121 -0.913 1.00 94.69 138 PRO A O 1
ATOM 1076 N N . ALA A 1 139 ? 33.862 -4.462 0.440 1.00 95.25 139 ALA A N 1
ATOM 1077 C CA . ALA A 1 139 ? 34.510 -5.433 -0.436 1.00 95.25 139 ALA A CA 1
ATOM 1078 C C . ALA A 1 139 ? 33.531 -6.548 -0.839 1.00 95.25 139 ALA A C 1
ATOM 1080 O O . ALA A 1 139 ? 32.829 -7.097 0.011 1.00 95.25 139 ALA A O 1
ATOM 1081 N N . PHE A 1 140 ? 33.483 -6.867 -2.135 1.00 95.94 140 PHE A N 1
ATOM 1082 C CA . PHE A 1 140 ? 32.570 -7.865 -2.704 1.00 95.94 140 PHE A CA 1
ATOM 1083 C C . PHE A 1 140 ? 31.077 -7.597 -2.433 1.00 95.94 140 PHE A C 1
ATOM 1085 O O . PHE A 1 140 ? 30.282 -8.533 -2.309 1.00 95.94 140 PHE A O 1
ATOM 1092 N N . SER A 1 141 ? 30.673 -6.330 -2.331 1.00 95.62 141 SER A N 1
ATOM 1093 C CA . SER A 1 141 ? 29.295 -5.907 -2.024 1.00 95.62 141 SER A CA 1
ATOM 1094 C C . SER A 1 141 ? 28.221 -6.569 -2.894 1.00 95.62 141 SER A C 1
ATOM 1096 O O . SER A 1 141 ? 27.219 -7.071 -2.377 1.00 95.62 141 SER A O 1
ATOM 1098 N N . ARG A 1 142 ? 28.422 -6.633 -4.211 1.00 96.19 142 ARG A N 1
ATOM 1099 C CA . ARG A 1 142 ? 27.442 -7.221 -5.132 1.00 96.19 142 ARG A CA 1
ATOM 1100 C C . ARG A 1 142 ? 27.384 -8.742 -5.032 1.00 96.19 142 ARG A C 1
ATOM 1102 O O . ARG A 1 142 ? 26.290 -9.292 -5.012 1.00 96.19 142 ARG A O 1
ATOM 1109 N N . LEU A 1 143 ? 28.520 -9.425 -4.868 1.00 96.19 143 LEU A N 1
ATOM 1110 C CA . LEU A 1 143 ? 28.537 -10.870 -4.591 1.00 96.19 143 LEU A CA 1
ATOM 1111 C C . LEU A 1 143 ? 27.879 -11.195 -3.244 1.00 96.19 143 LEU A C 1
ATOM 1113 O O . LEU A 1 143 ? 27.101 -12.139 -3.152 1.00 96.19 143 LEU A O 1
ATOM 1117 N N . THR A 1 144 ? 28.118 -10.371 -2.222 1.00 94.38 144 THR A N 1
ATOM 1118 C CA . THR A 1 144 ? 27.434 -10.465 -0.923 1.00 94.38 144 THR A CA 1
ATOM 1119 C C . THR A 1 144 ? 25.927 -10.268 -1.088 1.00 94.38 144 THR A C 1
ATOM 1121 O O . THR A 1 144 ? 25.126 -10.957 -0.465 1.00 94.38 144 THR A O 1
ATOM 1124 N N . THR A 1 145 ? 25.522 -9.354 -1.970 1.00 93.31 145 THR A N 1
ATOM 1125 C CA . THR A 1 145 ? 24.112 -9.128 -2.297 1.00 93.31 145 THR A CA 1
ATOM 1126 C C . THR A 1 145 ? 23.493 -10.333 -3.001 1.00 93.31 145 THR A C 1
ATOM 1128 O O . THR A 1 145 ? 22.386 -10.732 -2.647 1.00 93.31 145 THR A O 1
ATOM 1131 N N . LEU A 1 146 ? 24.211 -10.957 -3.941 1.00 94.44 146 LEU A N 1
ATOM 1132 C CA . LEU A 1 146 ? 23.785 -12.202 -4.582 1.00 94.44 146 LEU A CA 1
ATOM 1133 C C . LEU A 1 146 ? 23.633 -13.343 -3.569 1.00 94.44 146 LEU A C 1
ATOM 1135 O O . LEU A 1 146 ? 22.610 -14.022 -3.588 1.00 94.44 146 LEU A O 1
ATOM 1139 N N . ASP A 1 147 ? 24.599 -13.523 -2.665 1.00 92.31 147 ASP A N 1
ATOM 1140 C CA . ASP A 1 147 ? 24.545 -14.531 -1.594 1.00 92.31 147 ASP A CA 1
ATOM 1141 C C . ASP A 1 147 ? 23.336 -14.308 -0.670 1.00 92.31 147 ASP A C 1
ATOM 1143 O O . ASP A 1 147 ? 22.533 -15.214 -0.433 1.00 92.31 147 ASP A O 1
ATOM 1147 N N . ASN A 1 148 ? 23.124 -13.063 -0.235 1.00 86.69 148 ASN A N 1
ATOM 1148 C CA . ASN A 1 148 ? 21.969 -12.686 0.578 1.00 86.69 148 ASN A CA 1
ATOM 1149 C C . ASN A 1 148 ? 20.636 -12.909 -0.155 1.00 86.69 148 ASN A C 1
ATOM 1151 O O . ASN A 1 148 ? 19.679 -13.389 0.453 1.00 86.69 148 ASN A O 1
ATOM 1155 N N . ALA A 1 149 ? 20.565 -12.576 -1.448 1.00 86.88 149 ALA A N 1
ATOM 1156 C CA . ALA A 1 149 ? 19.355 -12.705 -2.261 1.00 86.88 149 ALA A CA 1
ATOM 1157 C C . ALA A 1 149 ? 19.018 -14.165 -2.593 1.00 86.88 149 ALA A C 1
ATOM 1159 O O . ALA A 1 149 ? 17.847 -14.542 -2.601 1.00 86.88 149 ALA A O 1
ATOM 1160 N N . LEU A 1 150 ? 20.034 -14.999 -2.831 1.00 88.06 150 LEU A N 1
ATOM 1161 C CA . LEU A 1 150 ? 19.883 -16.452 -2.927 1.00 88.06 150 LEU A CA 1
ATOM 1162 C C . LEU A 1 150 ? 19.446 -17.058 -1.588 1.00 88.06 150 LEU A C 1
ATOM 1164 O O . LEU A 1 150 ? 18.797 -18.110 -1.569 1.00 88.06 150 LEU A O 1
ATOM 1168 N N . GLY A 1 151 ? 19.789 -16.373 -0.493 1.00 77.44 151 GLY A N 1
ATOM 1169 C CA . GLY A 1 151 ? 19.697 -16.864 0.866 1.00 77.44 151 GLY A CA 1
ATOM 1170 C C . GLY A 1 151 ? 20.661 -18.028 1.085 1.00 77.44 151 GLY A C 1
ATOM 1171 O O . GLY A 1 151 ? 21.070 -18.726 0.156 1.00 77.44 151 GLY A O 1
ATOM 1172 N N . LYS A 1 152 ? 20.967 -18.332 2.348 1.00 55.84 152 LYS A N 1
ATOM 1173 C CA . LYS A 1 152 ? 21.531 -19.639 2.713 1.00 55.84 152 LYS A CA 1
ATOM 1174 C C . LYS A 1 152 ? 20.497 -20.720 2.395 1.00 55.84 152 LYS A C 1
ATOM 1176 O O . LYS A 1 152 ? 19.719 -21.120 3.263 1.00 55.84 152 LYS A O 1
ATOM 1181 N N . ARG A 1 153 ? 20.433 -21.172 1.144 1.00 50.97 153 ARG A N 1
ATOM 1182 C CA . ARG A 1 153 ? 19.571 -22.284 0.747 1.00 50.97 153 ARG A CA 1
ATOM 1183 C C . ARG A 1 153 ? 19.962 -23.505 1.564 1.00 50.97 153 ARG A C 1
ATOM 1185 O O . ARG A 1 153 ? 21.106 -23.942 1.523 1.00 50.97 153 ARG A O 1
ATOM 1192 N N . ASN A 1 154 ? 18.979 -24.049 2.275 1.00 41.00 154 ASN A N 1
ATOM 1193 C CA . ASN A 1 154 ? 19.034 -25.261 3.096 1.00 41.00 154 ASN A CA 1
ATOM 1194 C C . ASN A 1 154 ? 19.458 -25.090 4.567 1.00 41.00 154 ASN A C 1
ATOM 1196 O O . ASN A 1 154 ? 20.173 -25.911 5.130 1.00 41.00 154 ASN A O 1
ATOM 1200 N N . ARG A 1 155 ? 18.774 -24.211 5.295 1.00 35.22 155 ARG A N 1
ATOM 1201 C CA . ARG A 1 155 ? 17.687 -24.845 6.043 1.00 35.22 155 ARG A CA 1
ATOM 1202 C C . ARG A 1 155 ? 16.438 -24.609 5.218 1.00 35.22 155 ARG A C 1
ATOM 1204 O O . ARG A 1 155 ? 16.058 -23.448 5.076 1.00 35.22 155 ARG A O 1
ATOM 1211 N N . PRO A 1 156 ? 15.756 -25.646 4.695 1.00 40.06 156 PRO A N 1
ATOM 1212 C CA . PRO A 1 156 ? 14.318 -25.529 4.746 1.00 40.06 156 PRO A CA 1
ATOM 1213 C C . PRO A 1 156 ? 14.054 -25.077 6.183 1.00 40.06 156 PRO A C 1
ATOM 1215 O O . PRO A 1 156 ? 14.403 -25.774 7.141 1.00 40.06 156 PRO A O 1
ATOM 1218 N N . LEU A 1 157 ? 13.485 -23.888 6.361 1.00 42.22 157 LEU A N 1
ATOM 1219 C CA . LEU A 1 157 ? 12.466 -23.818 7.379 1.00 42.22 157 LEU A CA 1
ATOM 1220 C C . LEU A 1 157 ? 11.507 -24.921 6.938 1.00 42.22 157 LEU A C 1
ATOM 1222 O O . LEU A 1 157 ? 10.614 -24.707 6.131 1.00 42.22 157 LEU A O 1
ATOM 1226 N N . ALA A 1 158 ? 11.745 -26.134 7.435 1.00 36.59 158 ALA A N 1
ATOM 1227 C CA . ALA A 1 158 ? 10.675 -26.953 7.912 1.00 36.59 158 ALA A CA 1
ATOM 1228 C C . ALA A 1 158 ? 9.988 -26.055 8.944 1.00 36.59 158 ALA A C 1
ATOM 1230 O O . ALA A 1 158 ? 10.192 -26.178 10.147 1.00 36.59 158 ALA A O 1
ATOM 1231 N N . THR A 1 159 ? 9.209 -25.085 8.453 1.00 39.81 159 THR A N 1
ATOM 1232 C CA . THR A 1 159 ? 7.888 -24.892 8.986 1.00 39.81 159 THR A CA 1
ATOM 1233 C C . THR A 1 159 ? 7.370 -26.310 9.102 1.00 39.81 159 THR A C 1
ATOM 1235 O O . THR A 1 159 ? 7.305 -27.011 8.083 1.00 39.81 159 THR A O 1
ATOM 1238 N N . PRO A 1 160 ? 7.168 -26.806 10.332 1.00 37.41 160 PRO A N 1
ATOM 1239 C CA . PRO A 1 160 ? 6.550 -28.099 10.500 1.00 37.41 160 PRO A CA 1
ATOM 1240 C C . PRO A 1 160 ? 5.343 -28.107 9.554 1.00 37.41 160 PRO A C 1
ATOM 1242 O O . PRO A 1 160 ? 4.602 -27.114 9.562 1.00 37.41 160 PRO A O 1
ATOM 1245 N N . PRO A 1 161 ? 5.193 -29.111 8.670 1.00 40.56 161 PRO A N 1
ATOM 1246 C CA . PRO A 1 161 ? 4.040 -29.188 7.785 1.00 40.56 161 PRO A CA 1
ATOM 1247 C C . PRO A 1 161 ? 2.791 -29.044 8.660 1.00 40.56 161 PRO A C 1
ATOM 1249 O O . PRO A 1 161 ? 2.496 -29.921 9.465 1.00 40.56 161 PRO A O 1
ATOM 1252 N N . GLY A 1 162 ? 2.152 -27.871 8.607 1.00 51.38 162 GLY A N 1
ATOM 1253 C CA . GLY A 1 162 ? 1.088 -27.511 9.546 1.00 51.38 162 GLY A CA 1
ATOM 1254 C C . GLY A 1 162 ? 1.037 -26.050 10.007 1.00 51.38 162 GLY A C 1
ATOM 1255 O O . GLY A 1 162 ? -0.059 -25.569 10.277 1.00 51.38 162 GLY A O 1
ATOM 1256 N N . THR A 1 163 ? 2.141 -25.291 10.061 1.00 45.53 163 THR A N 1
ATOM 1257 C CA . THR A 1 163 ? 2.053 -23.857 10.418 1.00 45.53 163 THR A CA 1
ATOM 1258 C C . THR A 1 163 ? 1.957 -22.992 9.169 1.00 45.53 163 THR A C 1
ATOM 1260 O O . THR A 1 163 ? 2.941 -22.410 8.718 1.00 45.53 163 THR A O 1
ATOM 1263 N N . VAL A 1 164 ? 0.755 -22.920 8.593 1.00 56.50 164 VAL A N 1
ATOM 1264 C CA . VAL A 1 164 ? 0.414 -21.906 7.586 1.00 56.50 164 VAL A CA 1
ATOM 1265 C C . VAL A 1 164 ? 0.667 -20.541 8.225 1.00 56.50 164 VAL A C 1
ATOM 1267 O O . VAL A 1 164 ? -0.011 -20.177 9.186 1.00 56.50 164 VAL A O 1
ATOM 1270 N N . HIS A 1 165 ? 1.679 -19.812 7.751 1.00 60.34 165 HIS A N 1
ATOM 1271 C CA . HIS A 1 165 ? 1.887 -18.427 8.156 1.00 60.34 165 HIS A CA 1
ATOM 1272 C C . HIS A 1 165 ? 0.681 -17.611 7.687 1.00 60.34 165 HIS A C 1
ATOM 1274 O O . HIS A 1 165 ? 0.315 -17.658 6.515 1.00 60.34 165 HIS A O 1
ATOM 1280 N N . ARG A 1 166 ? 0.018 -16.934 8.628 1.00 79.75 166 ARG A N 1
ATOM 1281 C CA . ARG A 1 166 ? -1.226 -16.196 8.388 1.00 79.75 166 ARG A CA 1
ATOM 1282 C C . ARG A 1 166 ? -0.910 -14.709 8.39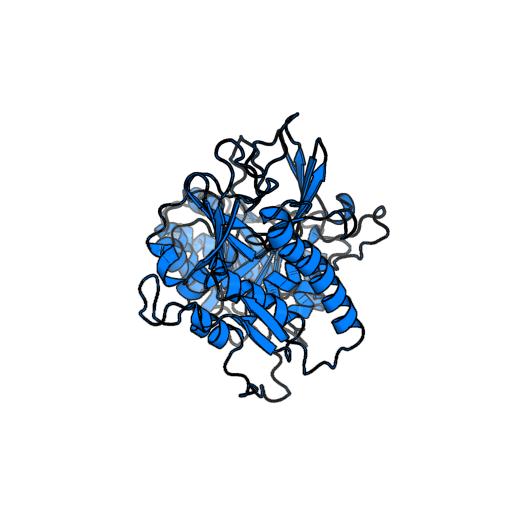2 1.00 79.75 166 ARG A C 1
ATOM 1284 O O . ARG A 1 166 ? -0.467 -14.196 9.422 1.00 79.75 166 ARG A O 1
ATOM 1291 N N . GLY A 1 167 ? -1.101 -14.060 7.249 1.00 89.62 167 GLY A N 1
ATOM 1292 C CA . GLY A 1 167 ? -1.138 -12.604 7.161 1.00 89.62 167 GLY A CA 1
ATOM 1293 C C . GLY A 1 167 ? -2.553 -12.072 7.392 1.00 89.62 167 GLY A C 1
ATOM 1294 O O . GLY A 1 167 ? -3.522 -12.832 7.311 1.00 89.62 167 GLY A O 1
ATOM 1295 N N . ILE A 1 168 ? -2.653 -10.777 7.685 1.00 92.38 168 ILE A N 1
ATOM 1296 C CA . ILE A 1 168 ? -3.924 -10.083 7.939 1.00 92.38 168 ILE A CA 1
ATOM 1297 C C . ILE A 1 168 ? -4.264 -9.218 6.730 1.00 92.38 168 ILE A C 1
ATOM 1299 O O . ILE A 1 168 ? -3.427 -8.429 6.296 1.00 92.38 168 ILE A O 1
ATOM 1303 N N . LEU A 1 169 ? -5.480 -9.351 6.197 1.00 95.12 169 LEU A N 1
ATOM 1304 C CA . LEU A 1 169 ? -6.005 -8.485 5.143 1.00 95.12 169 LEU A CA 1
ATOM 1305 C C . LEU A 1 169 ? -7.048 -7.512 5.700 1.00 95.12 169 LEU A C 1
ATOM 1307 O O . LEU A 1 169 ? -8.155 -7.912 6.068 1.00 95.12 169 LEU A O 1
ATOM 1311 N N . VAL A 1 170 ? -6.698 -6.228 5.705 1.00 95.81 170 VAL A N 1
ATOM 1312 C CA . VAL A 1 170 ? -7.588 -5.106 6.010 1.00 95.81 170 VAL A CA 1
ATOM 1313 C C . VAL A 1 170 ? -8.162 -4.572 4.698 1.00 95.81 170 VAL A C 1
ATOM 1315 O O . VAL A 1 170 ? -7.426 -4.121 3.828 1.00 95.81 170 VAL A O 1
ATOM 1318 N N . CYS A 1 171 ? -9.476 -4.606 4.528 1.00 95.81 171 CYS A N 1
ATOM 1319 C CA . CYS A 1 171 ? -10.165 -4.074 3.358 1.00 95.81 171 CYS A CA 1
ATOM 1320 C C . CYS A 1 171 ? -10.740 -2.695 3.672 1.00 95.81 171 CYS A C 1
ATOM 1322 O O . CYS A 1 171 ? -11.545 -2.556 4.593 1.00 95.81 171 CYS A O 1
ATOM 1324 N N . VAL A 1 172 ? -10.346 -1.689 2.891 1.00 93.88 172 VAL A N 1
ATOM 1325 C CA . VAL A 1 172 ? -10.785 -0.299 3.052 1.00 93.88 172 VAL A CA 1
ATOM 1326 C C . VAL A 1 172 ? -11.504 0.132 1.764 1.00 93.88 172 VAL A C 1
ATOM 1328 O O . VAL A 1 172 ? -10.838 0.449 0.781 1.00 93.88 172 VAL A O 1
ATOM 1331 N N . PRO A 1 173 ? -12.846 0.087 1.690 1.00 92.06 173 PRO A N 1
ATOM 1332 C CA . PRO A 1 173 ? -13.595 0.576 0.538 1.00 92.06 173 PRO A CA 1
ATOM 1333 C C . PRO A 1 173 ? -13.468 2.100 0.392 1.00 92.06 173 PRO A C 1
ATOM 1335 O O . PRO A 1 173 ? -13.407 2.823 1.385 1.00 92.06 173 PRO A O 1
ATOM 1338 N N . LEU A 1 174 ? -13.490 2.597 -0.847 1.00 85.62 174 LEU A N 1
ATOM 1339 C CA . LEU A 1 174 ? -13.543 4.038 -1.128 1.00 85.62 174 LEU A CA 1
ATOM 1340 C C . LEU A 1 174 ? -14.971 4.583 -1.016 1.00 85.62 174 LEU A C 1
ATOM 1342 O O . LEU A 1 174 ? -15.171 5.725 -0.607 1.00 85.62 174 LEU A O 1
ATOM 1346 N N . SER A 1 175 ? -15.981 3.778 -1.366 1.00 79.06 175 SER A N 1
ATOM 1347 C CA . SER A 1 175 ? -17.385 4.164 -1.242 1.00 79.06 175 SER A CA 1
ATOM 1348 C C . SER A 1 175 ? -18.200 3.093 -0.532 1.00 79.06 175 SER A C 1
ATOM 1350 O O . SER A 1 175 ? -18.441 1.998 -1.043 1.00 79.06 175 SER A O 1
ATOM 1352 N N . THR A 1 176 ? -18.750 3.451 0.627 1.00 67.81 176 THR A N 1
ATOM 1353 C CA . THR A 1 176 ? -19.672 2.573 1.360 1.00 67.81 176 THR A CA 1
ATOM 1354 C C . THR A 1 176 ? -20.957 2.280 0.592 1.00 67.81 176 THR A C 1
ATOM 1356 O O . THR A 1 176 ? -21.623 1.298 0.904 1.00 67.81 176 THR A O 1
ATOM 1359 N N . GLN A 1 177 ? -21.318 3.089 -0.410 1.00 70.69 177 GLN A N 1
ATOM 1360 C CA . GLN A 1 177 ? -22.503 2.847 -1.235 1.00 70.69 177 GLN A CA 1
ATOM 1361 C C . GLN A 1 177 ? -22.268 1.717 -2.245 1.00 70.69 177 GLN A C 1
ATOM 1363 O O . GLN A 1 177 ? -23.141 0.868 -2.420 1.00 70.69 177 GLN A O 1
ATOM 1368 N N . ARG A 1 178 ? -21.081 1.659 -2.865 1.00 69.50 178 ARG A N 1
ATOM 1369 C CA . ARG A 1 178 ? -20.743 0.646 -3.883 1.00 69.50 178 ARG A CA 1
ATOM 1370 C C . ARG A 1 178 ? -20.501 -0.742 -3.287 1.00 69.50 178 ARG A C 1
ATOM 1372 O O . ARG A 1 178 ? -20.796 -1.741 -3.930 1.00 69.50 178 ARG A O 1
ATOM 1379 N N . ALA A 1 179 ? -20.029 -0.811 -2.044 1.00 61.97 179 ALA A N 1
ATOM 1380 C CA . ALA A 1 179 ? -19.612 -2.053 -1.391 1.00 61.97 179 ALA A CA 1
ATOM 1381 C C . ALA A 1 179 ? -20.756 -2.982 -0.905 1.00 61.97 179 ALA A C 1
ATOM 1383 O O . ALA A 1 179 ? -20.496 -3.870 -0.101 1.00 61.97 179 ALA A O 1
ATOM 1384 N N . THR A 1 180 ? -22.024 -2.772 -1.284 1.00 65.62 180 THR A N 1
ATOM 1385 C CA . THR A 1 180 ? -23.159 -3.292 -0.485 1.00 65.62 180 THR A CA 1
ATOM 1386 C C . THR A 1 180 ? -23.844 -4.562 -0.973 1.00 65.62 180 THR A C 1
ATOM 1388 O O . THR A 1 180 ? -24.416 -5.238 -0.127 1.00 65.62 180 THR A O 1
ATOM 1391 N N . VAL A 1 181 ? -23.816 -4.908 -2.263 1.00 69.62 181 VAL A N 1
ATOM 1392 C CA . VAL A 1 181 ? -24.639 -6.040 -2.749 1.00 69.62 181 VAL A CA 1
ATOM 1393 C C . VAL A 1 181 ? -23.823 -7.308 -3.012 1.00 69.62 181 VAL A C 1
ATOM 1395 O O . VAL A 1 181 ? -24.304 -8.392 -2.716 1.00 69.62 181 VAL A O 1
ATOM 1398 N N . ASP A 1 182 ? -22.564 -7.190 -3.446 1.00 82.75 182 ASP A N 1
ATOM 1399 C CA . ASP A 1 182 ? -21.760 -8.354 -3.868 1.00 82.75 182 ASP A CA 1
ATOM 1400 C C . ASP A 1 182 ? -20.321 -8.344 -3.328 1.00 82.75 182 ASP A C 1
ATOM 1402 O O . ASP A 1 182 ? -19.431 -9.008 -3.870 1.00 82.75 182 ASP A O 1
ATOM 1406 N N . PHE A 1 183 ? -20.044 -7.556 -2.285 1.00 88.75 183 PHE A N 1
ATOM 1407 C CA . PHE A 1 183 ? -18.692 -7.488 -1.742 1.00 88.75 183 PHE A CA 1
ATOM 1408 C C . PHE A 1 183 ? -18.325 -8.807 -1.039 1.00 88.75 183 PHE A C 1
ATOM 1410 O O . PHE A 1 183 ? -19.044 -9.252 -0.142 1.00 88.75 183 PHE A O 1
ATOM 1417 N N . PRO A 1 184 ? -17.200 -9.453 -1.392 1.00 91.88 184 PRO A N 1
ATOM 1418 C CA . PRO A 1 184 ? -16.865 -10.760 -0.857 1.00 91.88 184 PRO A CA 1
ATOM 1419 C C . PRO A 1 184 ? -16.166 -10.602 0.498 1.00 91.88 184 PRO A C 1
ATOM 1421 O O . PRO A 1 184 ? -14.949 -10.761 0.595 1.00 91.88 184 PRO A O 1
ATOM 1424 N N . PHE A 1 185 ? -16.936 -10.308 1.554 1.00 90.00 185 PHE A N 1
ATOM 1425 C CA . PHE A 1 185 ? -16.424 -10.105 2.920 1.00 90.00 185 PHE A CA 1
ATOM 1426 C C . PHE A 1 185 ? -15.495 -11.233 3.378 1.00 90.00 185 PHE A C 1
ATOM 1428 O O . PHE A 1 185 ? -14.474 -10.963 3.998 1.00 90.00 185 PHE A O 1
ATOM 1435 N N . SER A 1 186 ? -15.753 -12.469 2.940 1.00 89.38 186 SER A N 1
ATOM 1436 C CA . SER A 1 186 ? -14.912 -13.645 3.200 1.00 89.38 186 SER A CA 1
ATOM 1437 C C . SER A 1 186 ? -13.457 -13.538 2.709 1.00 89.38 186 SER A C 1
ATOM 1439 O O . SER A 1 186 ? -12.659 -14.437 2.966 1.00 89.38 186 SER A O 1
ATOM 1441 N N . GLN A 1 187 ? -13.108 -12.522 1.912 1.00 93.38 187 GLN A N 1
ATOM 1442 C CA . GLN A 1 187 ? -11.719 -12.257 1.532 1.00 93.38 187 GLN A CA 1
ATOM 1443 C C . GLN A 1 187 ? -10.981 -11.417 2.580 1.00 93.38 187 GLN A C 1
ATOM 1445 O O . GLN A 1 187 ? -9.757 -11.425 2.579 1.00 93.38 187 GLN A O 1
ATOM 1450 N N . CYS A 1 188 ? -11.688 -10.725 3.470 1.00 93.94 188 CYS A N 1
ATOM 1451 C CA . CYS A 1 188 ? -11.139 -9.761 4.418 1.00 93.94 188 CYS A CA 1
ATOM 1452 C C . CYS A 1 188 ? -11.103 -10.344 5.836 1.00 93.94 188 CYS A C 1
ATOM 1454 O O . CYS A 1 188 ? -12.081 -10.941 6.286 1.00 93.94 188 CYS A O 1
ATOM 1456 N N . ASP A 1 189 ? -10.004 -10.116 6.559 1.00 93.31 189 ASP A N 1
ATOM 1457 C CA . ASP A 1 189 ? -9.949 -10.371 8.005 1.00 93.31 189 ASP A CA 1
ATOM 1458 C C . ASP A 1 189 ? -10.567 -9.197 8.768 1.00 93.31 189 ASP A C 1
ATOM 1460 O O . ASP A 1 189 ? -11.319 -9.394 9.719 1.00 93.31 189 ASP A O 1
ATOM 1464 N N . VAL A 1 190 ? -10.285 -7.973 8.309 1.00 94.69 190 VAL A N 1
ATOM 1465 C CA . VAL A 1 190 ? -10.877 -6.736 8.822 1.00 94.69 190 VAL A CA 1
ATOM 1466 C C . VAL A 1 190 ? -11.498 -5.955 7.670 1.00 94.69 190 VAL A C 1
ATOM 1468 O O . VAL A 1 190 ? -10.871 -5.786 6.628 1.00 94.69 190 VAL A O 1
ATOM 1471 N N . PHE A 1 191 ? -12.712 -5.448 7.851 1.00 94.44 191 PHE A N 1
ATOM 1472 C CA . PHE A 1 191 ? -13.380 -4.550 6.914 1.00 94.44 191 PHE A CA 1
ATOM 1473 C C . PHE A 1 191 ? -13.626 -3.202 7.592 1.00 94.44 191 PHE A C 1
ATOM 1475 O O . PHE A 1 191 ? -14.279 -3.149 8.633 1.00 94.44 191 PHE A O 1
ATOM 1482 N N . VAL A 1 192 ? -13.093 -2.126 7.013 1.00 93.69 192 VAL A N 1
ATOM 1483 C CA . VAL A 1 192 ? -13.194 -0.764 7.553 1.00 93.69 192 VAL A CA 1
ATOM 1484 C C . VAL A 1 192 ? -14.332 -0.023 6.852 1.00 93.69 192 VAL A C 1
ATOM 1486 O O . VAL A 1 192 ? -14.176 0.457 5.739 1.00 93.69 192 VAL A O 1
ATOM 1489 N N . ASP A 1 193 ? -15.495 0.079 7.479 1.00 88.19 193 ASP A N 1
ATOM 1490 C CA . ASP A 1 193 ? -16.668 0.744 6.916 1.00 88.19 193 ASP A CA 1
ATOM 1491 C C . ASP A 1 193 ? -16.715 2.221 7.286 1.00 88.19 193 ASP A C 1
ATOM 1493 O O . ASP A 1 193 ? -16.839 2.541 8.461 1.00 88.19 193 ASP A O 1
ATOM 1497 N N . GLY A 1 194 ? -16.701 3.081 6.263 1.00 80.31 194 GLY A N 1
ATOM 1498 C CA . GLY A 1 194 ? -17.266 4.435 6.253 1.00 80.31 194 GLY A CA 1
ATOM 1499 C C . GLY A 1 194 ? -16.795 5.445 7.295 1.00 80.31 194 GLY A C 1
ATOM 1500 O O . GLY A 1 194 ? -16.513 5.133 8.443 1.00 80.31 194 GLY A O 1
ATOM 1501 N N . GLU A 1 195 ? -16.808 6.722 6.919 1.00 79.88 195 GLU A N 1
ATOM 1502 C CA . GLU A 1 195 ? -16.584 7.781 7.899 1.00 79.88 195 GLU A CA 1
ATOM 1503 C C . GLU A 1 195 ? -17.768 7.908 8.861 1.00 79.88 195 GLU A C 1
ATOM 1505 O O . GLU A 1 195 ? -18.937 8.035 8.472 1.00 79.88 195 GLU A O 1
ATOM 1510 N N . VAL A 1 196 ? -17.438 7.907 10.140 1.00 82.69 196 VAL A N 1
ATOM 1511 C CA . VAL A 1 196 ? -18.326 8.226 11.239 1.00 82.69 196 VAL A CA 1
ATOM 1512 C C . VAL A 1 196 ? -18.209 9.716 11.531 1.00 82.69 196 VAL A C 1
ATOM 1514 O O . VAL A 1 196 ? -17.118 10.249 11.734 1.00 82.69 196 VAL A O 1
ATOM 1517 N N . GLU A 1 197 ? -19.349 10.394 11.564 1.00 80.88 197 GLU A N 1
ATOM 1518 C CA . GLU A 1 197 ? -19.444 11.786 11.973 1.00 80.88 197 GLU A CA 1
ATOM 1519 C C . GLU A 1 197 ? -19.765 11.865 13.465 1.00 80.88 197 GLU A C 1
ATOM 1521 O O . GLU A 1 197 ? -20.778 11.346 13.951 1.00 80.88 197 GLU A O 1
ATOM 1526 N N . TYR A 1 198 ? -18.891 12.551 14.196 1.00 76.69 198 TYR A N 1
ATOM 1527 C CA . TYR A 1 198 ? -19.157 12.947 15.568 1.00 76.69 198 TYR A CA 1
ATOM 1528 C C . TYR A 1 198 ? -19.970 14.244 15.576 1.00 76.69 198 TYR A C 1
ATOM 1530 O O . TYR A 1 198 ? -19.519 15.272 15.073 1.00 76.69 198 TYR A O 1
ATOM 1538 N N . LEU A 1 199 ? -21.172 14.206 16.155 1.00 71.94 199 LEU A N 1
ATOM 1539 C CA . LEU A 1 199 ? -22.002 15.394 16.341 1.00 71.94 199 LEU A CA 1
ATOM 1540 C C . LEU A 1 199 ? -21.863 15.933 17.768 1.00 71.94 199 LEU A C 1
ATOM 1542 O O . LEU A 1 199 ? -21.874 15.164 18.731 1.00 71.94 199 LEU A O 1
ATOM 1546 N N . TYR A 1 200 ? -21.858 17.265 17.903 1.00 67.62 200 TYR A N 1
ATOM 1547 C CA . TYR A 1 200 ? -21.714 18.020 19.163 1.00 67.62 200 TYR A CA 1
ATOM 1548 C C . TYR A 1 200 ? -22.631 17.573 20.321 1.00 67.62 200 TYR A C 1
ATOM 1550 O O . TYR A 1 200 ? -22.325 17.826 21.483 1.00 67.62 200 TYR A O 1
ATOM 1558 N N . ASN A 1 201 ? -23.719 16.852 20.041 1.00 74.19 201 ASN A N 1
ATOM 1559 C CA . ASN A 1 201 ? -24.653 16.348 21.050 1.00 74.19 201 ASN A CA 1
ATOM 1560 C C . ASN A 1 201 ? -24.253 14.986 21.650 1.00 74.19 201 ASN A C 1
ATOM 1562 O O . ASN A 1 201 ? -25.103 14.313 22.229 1.00 74.19 201 ASN A O 1
ATOM 1566 N N . ASN A 1 202 ? -22.985 14.571 21.540 1.00 77.38 202 ASN A N 1
ATOM 1567 C CA . ASN A 1 202 ? -22.524 13.227 21.924 1.00 77.38 202 ASN A CA 1
ATOM 1568 C C . ASN A 1 202 ? -23.273 12.133 21.145 1.00 77.38 202 ASN A C 1
ATOM 1570 O O . ASN A 1 202 ? -23.617 11.087 21.690 1.00 77.38 202 ASN A O 1
ATOM 1574 N N . VAL A 1 203 ? -23.579 12.400 19.874 1.00 74.94 203 VAL A N 1
ATOM 1575 C CA . VAL A 1 203 ? -24.217 11.418 18.997 1.00 74.94 203 VAL A CA 1
ATOM 1576 C C . VAL A 1 203 ? -23.222 11.046 17.921 1.00 74.94 203 VAL A C 1
ATOM 1578 O O . VAL A 1 203 ? -22.788 11.892 17.141 1.00 74.94 203 VAL A O 1
ATOM 1581 N N . ILE A 1 204 ? -22.897 9.764 17.879 1.00 79.38 204 ILE A N 1
ATOM 1582 C CA . ILE A 1 204 ? -22.114 9.170 16.812 1.00 79.38 204 ILE A CA 1
ATOM 1583 C C . ILE A 1 204 ? -23.091 8.788 15.699 1.00 79.38 204 ILE A C 1
ATOM 1585 O O . ILE A 1 204 ? -24.031 8.022 15.927 1.00 79.38 204 ILE A O 1
ATOM 1589 N N . LYS A 1 205 ? -22.923 9.364 14.505 1.00 78.69 205 LYS A N 1
ATOM 1590 C CA . LYS A 1 205 ? -23.691 8.972 13.318 1.00 78.69 205 LYS A CA 1
ATOM 1591 C C . LYS A 1 205 ? -22.751 8.413 12.269 1.00 78.69 205 LYS A C 1
ATOM 1593 O O . LYS A 1 205 ? -21.738 9.016 11.943 1.00 78.69 205 LYS A O 1
ATOM 1598 N N . THR A 1 206 ? -23.116 7.281 11.689 1.00 74.00 206 THR A N 1
ATOM 1599 C CA . THR A 1 206 ? -22.473 6.811 10.467 1.00 74.00 206 THR A CA 1
ATOM 1600 C C . THR A 1 206 ? -22.975 7.665 9.304 1.00 74.00 206 THR A C 1
ATOM 1602 O O . THR A 1 206 ? -24.182 7.873 9.166 1.00 74.00 206 THR A O 1
ATOM 1605 N N . SER A 1 207 ? -22.067 8.169 8.465 1.00 67.88 207 SER A N 1
ATOM 1606 C CA . SER A 1 207 ? -22.456 8.825 7.204 1.00 67.88 207 SER A CA 1
ATOM 1607 C C . SER A 1 207 ? -23.115 7.833 6.233 1.00 67.88 207 SER A C 1
ATOM 1609 O O . SER A 1 207 ? -23.927 8.213 5.387 1.00 67.88 207 SER A O 1
ATOM 1611 N N . SER A 1 208 ? -22.817 6.535 6.384 1.00 60.56 208 SER A N 1
ATOM 1612 C CA . SER A 1 208 ? -23.512 5.453 5.693 1.00 60.56 208 SER A CA 1
ATOM 1613 C C . SER A 1 208 ? -24.948 5.327 6.218 1.00 60.56 208 SER A C 1
ATOM 1615 O O . SER A 1 208 ? -25.194 5.245 7.424 1.00 60.56 208 SER A O 1
ATOM 1617 N N . TYR A 1 209 ? -25.917 5.329 5.296 1.00 57.72 209 TYR A N 1
ATOM 1618 C CA . TYR A 1 209 ? -27.334 5.123 5.602 1.00 57.72 209 TYR A CA 1
ATOM 1619 C C . TYR A 1 209 ? -27.499 3.869 6.476 1.00 57.72 209 TYR A C 1
ATOM 1621 O O . TYR A 1 209 ? -27.198 2.758 6.033 1.00 57.72 209 TYR A O 1
ATOM 1629 N N . LYS A 1 210 ? -28.037 4.044 7.695 1.00 58.78 210 LYS A N 1
ATOM 1630 C CA . LYS A 1 210 ? -28.328 2.961 8.659 1.00 58.78 210 LYS A CA 1
ATOM 1631 C C . LYS A 1 210 ? -29.024 1.745 8.035 1.00 58.78 210 LYS A C 1
ATOM 1633 O O . LYS A 1 210 ? -28.840 0.636 8.521 1.00 58.78 210 LYS A O 1
ATOM 1638 N N . ALA A 1 211 ? -29.785 1.953 6.957 1.00 59.00 211 ALA A N 1
ATOM 1639 C CA . ALA A 1 211 ? -30.547 0.923 6.259 1.00 59.00 211 ALA A CA 1
ATOM 1640 C C . ALA A 1 211 ? -29.712 -0.296 5.812 1.00 59.00 211 ALA A C 1
ATOM 1642 O O . ALA A 1 211 ? -30.263 -1.389 5.775 1.00 59.00 211 ALA A O 1
ATOM 1643 N N . ASN A 1 212 ? -28.403 -0.149 5.550 1.00 70.94 212 ASN A N 1
ATOM 1644 C CA . ASN A 1 212 ? -27.560 -1.261 5.077 1.00 70.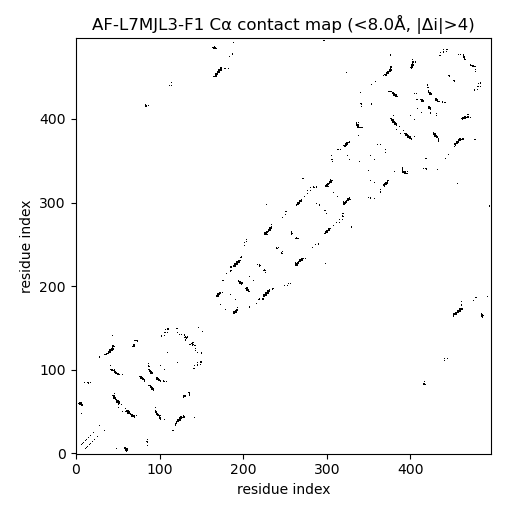94 212 ASN A CA 1
ATOM 1645 C C . ASN A 1 212 ? -26.462 -1.709 6.057 1.00 70.94 212 ASN A C 1
ATOM 1647 O O . ASN A 1 212 ? -25.773 -2.689 5.776 1.00 70.94 212 ASN A O 1
ATOM 1651 N N . LEU A 1 213 ? -26.280 -1.045 7.207 1.00 76.69 213 LEU A N 1
ATOM 1652 C CA . LEU A 1 213 ? -25.223 -1.427 8.153 1.00 76.69 213 LEU A CA 1
ATOM 1653 C C . LEU A 1 213 ? -25.480 -2.820 8.748 1.00 76.69 213 LEU A C 1
ATOM 1655 O O . LEU A 1 213 ? -24.580 -3.652 8.766 1.00 76.69 213 LEU A O 1
ATOM 1659 N N . GLN A 1 214 ? -26.718 -3.105 9.165 1.00 74.69 214 GLN A N 1
ATOM 1660 C CA . GLN A 1 214 ? -27.066 -4.394 9.775 1.00 74.69 214 GLN A CA 1
ATOM 1661 C C . GLN A 1 214 ? -26.912 -5.578 8.812 1.00 74.69 214 GLN A C 1
ATOM 1663 O O . GLN A 1 214 ? -26.411 -6.620 9.225 1.00 74.69 214 GLN A O 1
ATOM 1668 N N . GLY A 1 215 ? -27.285 -5.410 7.537 1.00 76.00 215 GLY A N 1
ATOM 1669 C CA . GLY A 1 215 ? -27.089 -6.443 6.514 1.00 76.00 215 GLY A CA 1
ATOM 1670 C C . GLY A 1 215 ? -25.609 -6.780 6.334 1.00 76.00 215 GLY A C 1
ATOM 1671 O O . GLY A 1 215 ? -25.217 -7.936 6.452 1.00 76.00 215 GLY A O 1
ATOM 1672 N N . ARG A 1 216 ? -24.762 -5.752 6.198 1.00 74.00 216 ARG A N 1
ATOM 1673 C CA . ARG A 1 216 ? -23.307 -5.936 6.080 1.00 74.00 216 ARG A CA 1
ATOM 1674 C C . ARG A 1 216 ? -22.676 -6.546 7.325 1.00 74.00 216 ARG A C 1
ATOM 1676 O O . ARG A 1 216 ? -21.779 -7.371 7.204 1.00 74.00 216 ARG A O 1
ATOM 1683 N N . LEU A 1 217 ? -23.137 -6.162 8.515 1.00 77.62 217 LEU A N 1
ATOM 1684 C CA . LEU A 1 217 ? -22.666 -6.756 9.766 1.00 77.62 217 LEU A CA 1
ATOM 1685 C C . LEU A 1 217 ? -23.027 -8.237 9.856 1.00 77.62 217 LEU A C 1
ATOM 1687 O O . LEU A 1 217 ? -22.213 -9.029 10.327 1.00 77.62 217 LEU A O 1
ATOM 1691 N N . LEU A 1 218 ? -24.226 -8.616 9.412 1.00 75.06 218 LEU A N 1
ATOM 1692 C CA . LEU A 1 218 ? -24.642 -10.012 9.381 1.00 75.06 218 LEU A CA 1
ATOM 1693 C C . LEU A 1 218 ? -23.775 -10.815 8.403 1.00 75.06 218 LEU A C 1
ATOM 1695 O O . LEU A 1 218 ? -23.220 -11.839 8.797 1.00 75.06 218 LEU A O 1
ATOM 1699 N N . ASP A 1 219 ? -23.579 -10.312 7.183 1.00 73.31 219 ASP A N 1
ATOM 1700 C CA . ASP A 1 219 ? -22.735 -10.959 6.174 1.00 73.31 219 ASP A CA 1
ATOM 1701 C C . ASP A 1 219 ? -21.275 -11.071 6.630 1.00 73.31 219 ASP A C 1
ATOM 1703 O O . ASP A 1 219 ? -20.644 -12.117 6.469 1.00 73.31 219 ASP A O 1
ATOM 1707 N N . ALA A 1 220 ? -20.730 -10.025 7.253 1.00 72.31 220 ALA A N 1
ATOM 1708 C CA . ALA A 1 220 ? -19.384 -10.039 7.815 1.00 72.31 220 ALA A CA 1
ATOM 1709 C C . ALA A 1 220 ? -19.254 -11.064 8.953 1.00 72.31 220 ALA A C 1
ATOM 1711 O O . ALA A 1 220 ? -18.305 -11.847 8.962 1.00 72.31 220 ALA A O 1
ATOM 1712 N N . LYS A 1 221 ? -20.229 -11.126 9.873 1.00 75.69 221 LYS A N 1
ATOM 1713 C CA . LYS A 1 221 ? -20.243 -12.103 10.977 1.00 75.69 221 LYS A CA 1
ATOM 1714 C C . LYS A 1 221 ? -20.307 -13.541 10.474 1.00 75.69 221 LYS A C 1
ATOM 1716 O O . LYS A 1 221 ? -19.583 -14.391 10.989 1.00 75.69 221 LYS A O 1
ATOM 1721 N N . LEU A 1 222 ? -21.124 -13.805 9.454 1.00 74.94 222 LEU A N 1
ATOM 1722 C CA . LEU A 1 222 ? -21.206 -15.120 8.810 1.00 74.94 222 LEU A CA 1
ATOM 1723 C C . LEU A 1 222 ? -19.879 -15.535 8.159 1.00 74.94 222 LEU A C 1
ATOM 1725 O O . LEU A 1 222 ? -19.582 -16.724 8.082 1.00 74.94 222 LEU A O 1
ATOM 1729 N N . ASN A 1 223 ? -19.071 -14.562 7.739 1.00 76.69 223 ASN A N 1
ATOM 1730 C CA . ASN A 1 223 ? -17.773 -14.771 7.102 1.00 76.69 223 ASN A CA 1
ATOM 1731 C C . ASN A 1 223 ? -16.573 -14.591 8.049 1.00 76.69 223 ASN A C 1
ATOM 1733 O O . ASN A 1 223 ? -15.434 -14.589 7.584 1.00 76.69 223 ASN A O 1
ATOM 1737 N N . TRP A 1 224 ? -16.814 -14.444 9.357 1.00 84.31 224 TRP A N 1
ATOM 1738 C CA . TRP A 1 224 ? -15.788 -14.196 10.380 1.00 84.31 224 TRP A CA 1
ATOM 1739 C C . TRP A 1 224 ? -14.910 -12.959 10.132 1.00 84.31 224 TRP A C 1
ATOM 1741 O O . TRP A 1 224 ? -13.778 -12.884 10.612 1.00 84.31 224 TRP A O 1
ATOM 1751 N N . THR A 1 225 ? -15.437 -11.971 9.415 1.00 88.12 225 THR A N 1
ATOM 1752 C CA . THR A 1 225 ? -14.765 -10.699 9.152 1.00 88.12 225 THR A CA 1
ATOM 1753 C C . THR A 1 225 ? -14.999 -9.734 10.309 1.00 88.12 225 THR A C 1
ATOM 1755 O O . THR A 1 225 ? -16.138 -9.472 10.702 1.00 88.12 225 THR A O 1
ATOM 1758 N N . CYS A 1 226 ? -13.919 -9.159 10.834 1.00 91.50 226 CYS A N 1
ATOM 1759 C CA . CYS A 1 226 ? -13.975 -8.109 11.839 1.00 91.50 226 CYS A CA 1
ATOM 1760 C C . CYS A 1 226 ? -14.424 -6.788 11.201 1.00 91.50 226 CYS A C 1
ATOM 1762 O O . CYS A 1 226 ? -13.717 -6.211 10.377 1.00 91.50 226 CYS A O 1
ATOM 1764 N N . PHE A 1 227 ? -15.590 -6.287 11.590 1.00 91.81 227 PHE A N 1
ATOM 1765 C CA . PHE A 1 227 ? -16.135 -5.031 11.092 1.00 91.81 227 PHE A CA 1
ATOM 1766 C C . PHE A 1 227 ? -15.710 -3.864 11.988 1.00 91.81 227 PHE A C 1
ATOM 1768 O O . PHE A 1 227 ? -15.999 -3.834 13.187 1.00 91.81 227 PHE A O 1
ATOM 1775 N N . VAL A 1 228 ? -15.014 -2.907 11.385 1.00 93.75 228 VAL A N 1
ATOM 1776 C CA . VAL A 1 228 ? -14.435 -1.724 12.023 1.00 93.75 228 VAL A CA 1
ATOM 1777 C C . VAL A 1 228 ? -15.015 -0.486 11.356 1.00 93.75 228 VAL A C 1
ATOM 1779 O O . VAL A 1 228 ? -15.307 -0.511 10.167 1.00 93.75 228 VAL A O 1
ATOM 1782 N N . VAL A 1 229 ? -15.169 0.604 12.097 1.00 92.75 229 VAL A N 1
ATOM 1783 C CA . VAL A 1 229 ? -15.675 1.880 11.567 1.00 92.75 229 VAL A CA 1
ATOM 1784 C C . VAL A 1 229 ? -14.592 2.945 11.540 1.00 92.75 229 VAL A C 1
ATOM 1786 O O . VAL A 1 229 ? -13.731 2.962 12.422 1.00 92.75 229 VAL A O 1
ATOM 1789 N N . LEU A 1 230 ? -14.612 3.818 10.530 1.00 93.25 230 LEU A N 1
ATOM 1790 C CA . LEU A 1 230 ? -13.582 4.838 10.341 1.00 93.25 230 LEU A CA 1
ATOM 1791 C C . LEU A 1 230 ? -13.958 6.154 11.026 1.00 93.25 230 LEU A C 1
ATOM 1793 O O . LEU A 1 230 ? -14.991 6.749 10.741 1.00 93.25 230 LEU A O 1
ATOM 1797 N N . LEU A 1 231 ? -13.082 6.659 11.881 1.00 93.31 231 LEU A N 1
ATOM 1798 C CA . LEU A 1 231 ? -13.203 7.944 12.549 1.00 93.31 231 LEU A CA 1
ATOM 1799 C C . LEU A 1 231 ? -12.116 8.892 12.046 1.00 93.31 231 LEU A C 1
ATOM 1801 O O . LEU A 1 231 ? -10.929 8.594 12.150 1.00 93.31 231 LEU A O 1
ATOM 1805 N N . ASP A 1 232 ? -12.509 10.055 11.535 1.00 91.56 232 ASP A N 1
ATOM 1806 C CA . ASP A 1 232 ? -11.555 11.111 11.198 1.00 91.56 232 ASP A CA 1
ATOM 1807 C C . ASP A 1 232 ? -11.084 11.808 12.484 1.00 91.56 232 ASP A C 1
ATOM 1809 O O . ASP A 1 232 ? -11.855 12.501 13.161 1.00 91.56 232 ASP A O 1
ATOM 1813 N N . ALA A 1 233 ? -9.803 11.632 12.813 1.00 91.75 233 ALA A N 1
ATOM 1814 C CA . ALA A 1 233 ? -9.196 12.204 14.007 1.00 91.75 233 ALA A CA 1
ATOM 1815 C C . ALA A 1 233 ? -9.302 13.732 14.036 1.00 91.75 233 ALA A C 1
ATOM 1817 O O . ALA A 1 233 ? -9.487 14.312 15.103 1.00 91.75 233 ALA A O 1
ATOM 1818 N N . SER A 1 234 ? -9.209 14.392 12.878 1.00 88.94 234 SER A N 1
ATOM 1819 C CA . SER A 1 234 ? -9.237 15.852 12.798 1.00 88.94 234 SER A CA 1
ATOM 1820 C C . SER A 1 234 ? -10.603 16.408 13.201 1.00 88.94 234 SER A C 1
ATOM 1822 O O . SER A 1 234 ? -10.671 17.366 13.969 1.00 88.94 234 SER A O 1
ATOM 1824 N N . LYS A 1 235 ? -11.698 15.769 12.765 1.00 88.12 235 LYS A N 1
ATOM 1825 C CA . LYS A 1 235 ? -13.071 16.173 13.108 1.00 88.12 235 LYS A CA 1
ATOM 1826 C C . LYS A 1 235 ? -13.304 16.072 14.613 1.00 88.12 235 LYS A C 1
ATOM 1828 O O . LYS A 1 235 ? -13.900 16.964 15.210 1.00 88.12 235 LYS A O 1
ATOM 1833 N N . VAL A 1 236 ? -12.783 15.015 15.231 1.00 89.12 236 VAL A N 1
ATOM 1834 C CA . VAL A 1 236 ? -12.907 14.795 16.672 1.00 89.12 236 VAL A CA 1
ATOM 1835 C C . VAL A 1 236 ? -12.037 15.760 17.463 1.00 89.12 236 VAL A C 1
ATOM 1837 O O . VAL A 1 236 ? -12.565 16.530 18.263 1.00 89.12 236 VAL A O 1
ATOM 1840 N N . LEU A 1 237 ? -10.728 15.773 17.217 1.00 90.25 237 LEU A N 1
ATOM 1841 C CA . LEU A 1 237 ? -9.774 16.554 18.003 1.00 90.25 237 LEU A CA 1
ATOM 1842 C C . LEU A 1 237 ? -10.003 18.065 17.879 1.00 90.25 237 LEU A C 1
ATOM 1844 O O . LEU A 1 237 ? -9.835 18.771 18.867 1.00 90.25 237 LEU A O 1
ATOM 1848 N N . ASN A 1 238 ? -10.466 18.559 16.725 1.00 88.75 238 ASN A N 1
ATOM 1849 C CA . ASN A 1 238 ? -10.821 19.975 16.563 1.00 88.75 238 ASN A CA 1
ATOM 1850 C C . ASN A 1 238 ? -12.131 20.357 17.268 1.00 88.75 238 ASN A C 1
ATOM 1852 O O . ASN A 1 238 ? -12.337 21.526 17.589 1.00 88.75 238 ASN A O 1
ATOM 1856 N N . SER A 1 239 ? -13.038 19.398 17.473 1.00 85.44 239 SER A N 1
ATOM 1857 C CA . SER A 1 239 ? -14.327 19.642 18.136 1.00 85.44 239 SER A CA 1
ATOM 1858 C C . SER A 1 239 ? -14.252 19.532 19.660 1.00 85.44 239 SER A C 1
ATOM 1860 O O . SER A 1 239 ? -15.135 20.035 20.359 1.00 85.44 239 SER A O 1
ATOM 1862 N N . LEU A 1 240 ? -13.215 18.872 20.181 1.00 84.69 240 LEU A N 1
ATOM 1863 C CA . LEU A 1 240 ? -13.041 18.633 21.604 1.00 84.69 240 LEU A CA 1
ATOM 1864 C C . LEU A 1 240 ? -12.239 19.767 22.254 1.00 84.69 240 LEU A C 1
ATOM 1866 O O . LEU A 1 240 ? -11.144 20.087 21.795 1.00 84.69 240 LEU A O 1
ATOM 1870 N N . PRO A 1 241 ? -12.715 20.332 23.378 1.00 84.44 241 PRO A N 1
ATOM 1871 C CA . PRO A 1 241 ? -11.852 21.106 24.260 1.00 84.44 241 PRO A CA 1
ATOM 1872 C C . PRO A 1 241 ? -10.648 20.250 24.667 1.00 84.44 241 PRO A C 1
ATOM 1874 O O . PRO A 1 241 ? -10.831 19.064 24.959 1.00 84.44 241 PRO A O 1
ATOM 1877 N N . ASP A 1 242 ? -9.450 20.835 24.768 1.00 82.94 242 ASP A N 1
ATOM 1878 C CA . ASP A 1 242 ? -8.267 20.145 25.309 1.00 82.94 242 ASP A CA 1
ATOM 1879 C C . ASP A 1 242 ? -8.391 19.945 26.831 1.00 82.94 242 ASP A C 1
ATOM 1881 O O . ASP A 1 242 ? -7.676 20.514 27.650 1.00 82.94 242 ASP A O 1
ATOM 1885 N N . SER A 1 243 ? -9.376 19.146 27.225 1.00 90.50 243 SER A N 1
ATOM 1886 C CA . SER A 1 243 ? -9.650 18.752 28.596 1.00 90.50 243 SER A CA 1
ATOM 1887 C C . SER A 1 243 ? -9.713 17.232 28.659 1.00 90.50 243 SER A C 1
ATOM 1889 O O . SER A 1 243 ? -10.301 16.581 27.793 1.00 90.50 243 SER A O 1
ATOM 1891 N N . ALA A 1 244 ? -9.103 16.656 29.695 1.00 92.94 244 ALA A N 1
ATOM 1892 C CA . ALA A 1 244 ? -9.144 15.213 29.922 1.00 92.94 244 ALA A CA 1
ATOM 1893 C C . ALA A 1 244 ? -10.586 14.694 30.042 1.00 92.94 244 ALA A C 1
ATOM 1895 O O . ALA A 1 244 ? -10.912 13.675 29.451 1.00 92.94 244 ALA A O 1
ATOM 1896 N N . VAL A 1 245 ? -11.464 15.464 30.692 1.00 93.25 245 VAL A N 1
ATOM 1897 C CA . VAL A 1 245 ? -12.882 15.118 30.881 1.00 93.25 245 VAL A CA 1
ATOM 1898 C C . VAL A 1 245 ? -13.628 15.002 29.548 1.00 93.25 245 VAL A C 1
ATOM 1900 O O . VAL A 1 245 ? -14.423 14.084 29.360 1.00 93.25 245 VAL A O 1
ATOM 1903 N N . ALA A 1 246 ? -13.378 15.908 28.594 1.00 91.06 246 ALA A N 1
ATOM 1904 C CA . ALA A 1 246 ? -14.005 15.825 27.276 1.00 91.06 246 ALA A CA 1
ATOM 1905 C C . ALA A 1 246 ? -13.523 14.595 26.491 1.00 91.06 246 ALA A C 1
ATOM 1907 O O . ALA A 1 246 ? -14.340 13.938 25.844 1.00 91.06 246 ALA A O 1
ATOM 1908 N N . ARG A 1 247 ? -12.224 14.265 26.578 1.00 92.44 247 ARG A N 1
ATOM 1909 C CA . ARG A 1 247 ? -11.656 13.066 25.940 1.00 92.44 247 ARG A CA 1
ATOM 1910 C C . ARG A 1 247 ? -12.201 11.773 26.540 1.00 92.44 247 ARG A C 1
ATOM 1912 O O . ARG A 1 247 ? -12.679 10.923 25.800 1.00 92.44 247 ARG A O 1
ATOM 1919 N N . GLU A 1 248 ? -12.221 11.662 27.863 1.00 93.94 248 GLU A N 1
ATOM 1920 C CA . GLU A 1 248 ? -12.787 10.511 28.573 1.00 93.94 248 GLU A CA 1
ATOM 1921 C C . GLU A 1 248 ? -14.256 10.286 28.189 1.00 93.94 248 GLU A C 1
ATOM 1923 O O . GLU A 1 248 ? -14.660 9.175 27.840 1.00 93.94 248 GLU A O 1
ATOM 1928 N N . LYS A 1 249 ? -15.048 11.365 28.143 1.00 92.50 249 LYS A N 1
ATOM 1929 C CA . LYS A 1 249 ? -16.455 11.294 27.744 1.00 92.50 249 LYS A CA 1
ATOM 1930 C C . LYS A 1 249 ? -16.634 10.783 26.313 1.00 92.50 249 LYS A C 1
ATOM 1932 O O . LYS A 1 249 ? -17.521 9.962 26.080 1.00 92.50 249 LYS A O 1
ATOM 1937 N N . ILE A 1 250 ? -15.830 11.254 25.353 1.00 91.81 250 ILE A N 1
ATOM 1938 C CA . ILE A 1 250 ? -15.950 10.778 23.968 1.00 91.81 250 ILE A CA 1
ATOM 1939 C C . ILE A 1 250 ? -15.458 9.338 23.812 1.00 91.81 250 ILE A C 1
ATOM 1941 O O . ILE A 1 250 ? -16.067 8.578 23.067 1.00 91.81 250 ILE A O 1
ATOM 1945 N N . ILE A 1 251 ? -14.413 8.938 24.538 1.00 94.44 251 ILE A N 1
ATOM 1946 C CA . ILE A 1 251 ? -13.883 7.572 24.509 1.00 94.44 251 ILE A CA 1
ATOM 1947 C C . ILE A 1 251 ? -14.933 6.609 25.060 1.00 94.44 251 ILE A C 1
ATOM 1949 O O . ILE A 1 251 ? -15.281 5.642 24.389 1.00 94.44 251 ILE A O 1
ATOM 1953 N N . SER A 1 252 ? -15.538 6.935 26.205 1.00 94.19 252 SER A N 1
ATOM 1954 C CA . SER A 1 252 ? -16.641 6.155 26.774 1.00 94.19 252 SER A CA 1
ATOM 1955 C C . SER A 1 252 ? -17.825 6.046 25.807 1.00 94.19 252 SER A C 1
ATOM 1957 O O . SER A 1 252 ? -18.382 4.963 25.612 1.00 94.19 252 SER A O 1
ATOM 1959 N N . LEU A 1 253 ? -18.186 7.149 25.141 1.00 93.56 253 LEU A N 1
ATOM 1960 C CA . LEU A 1 253 ? -19.243 7.159 24.131 1.00 93.56 253 LEU A CA 1
ATOM 1961 C C . LEU A 1 253 ? -18.915 6.240 22.944 1.00 93.56 253 LEU A C 1
ATOM 1963 O O . LEU A 1 253 ? -19.771 5.451 22.546 1.00 93.56 253 LEU A O 1
ATOM 1967 N N . ILE A 1 254 ? -17.700 6.332 22.392 1.00 93.56 254 ILE A N 1
ATOM 1968 C CA . ILE A 1 254 ? -17.234 5.494 21.280 1.00 93.56 254 ILE A CA 1
ATOM 1969 C C . ILE A 1 254 ? -17.284 4.024 21.688 1.00 93.56 254 ILE A C 1
ATOM 1971 O O . ILE A 1 254 ? -17.907 3.227 20.994 1.00 93.56 254 ILE A O 1
ATOM 1975 N N . THR A 1 255 ? -16.701 3.664 22.828 1.00 93.75 255 THR A N 1
ATOM 1976 C CA . THR A 1 255 ? -16.626 2.271 23.283 1.00 93.75 255 THR A CA 1
ATOM 1977 C C . THR A 1 255 ? -18.011 1.672 23.531 1.00 93.75 255 THR A C 1
ATOM 1979 O O . THR A 1 255 ? -18.298 0.558 23.088 1.00 93.75 255 THR A O 1
ATOM 1982 N N . ASN A 1 256 ? -18.911 2.420 24.177 1.00 93.62 256 ASN A N 1
ATOM 1983 C CA . ASN A 1 256 ? -20.287 1.969 24.394 1.00 93.62 256 ASN A CA 1
ATOM 1984 C C . ASN A 1 256 ? -21.045 1.805 23.072 1.00 93.62 256 ASN A C 1
ATOM 1986 O O . ASN A 1 256 ? -21.808 0.850 22.911 1.00 93.62 256 ASN A O 1
ATOM 1990 N N . TRP A 1 257 ? -20.824 2.708 22.116 1.00 91.94 257 TRP A N 1
ATOM 1991 C CA . TRP A 1 257 ? -21.435 2.624 20.795 1.00 91.94 257 TRP A CA 1
ATOM 1992 C C . TRP A 1 257 ? -20.918 1.422 19.991 1.00 91.94 257 TRP A C 1
ATOM 1994 O O . TRP A 1 257 ? -21.736 0.665 19.472 1.00 91.94 257 TRP A O 1
ATOM 2004 N N . LEU A 1 258 ? -19.601 1.175 19.963 1.00 92.12 258 LEU A N 1
ATOM 2005 C CA . LEU A 1 258 ? -19.010 -0.002 19.309 1.00 92.12 258 LEU A CA 1
ATOM 2006 C C . LEU A 1 258 ? -19.617 -1.304 19.847 1.00 92.12 258 LEU A C 1
ATOM 2008 O O . LEU A 1 258 ? -20.029 -2.161 19.067 1.00 92.12 258 LEU A O 1
ATOM 2012 N N . SER A 1 259 ? -19.736 -1.417 21.173 1.00 91.25 259 SER A N 1
ATOM 2013 C CA . SER A 1 259 ? -20.357 -2.572 21.830 1.00 91.25 259 SER A CA 1
ATOM 2014 C C . SER A 1 259 ? -21.840 -2.721 21.464 1.00 91.25 259 SER A C 1
ATOM 2016 O O . SER A 1 259 ? -22.282 -3.806 21.087 1.00 91.25 259 SER A O 1
ATOM 2018 N N . THR A 1 260 ? -22.598 -1.618 21.489 1.00 90.25 260 THR A N 1
ATOM 2019 C CA . THR A 1 260 ? -24.039 -1.608 21.175 1.00 90.25 260 THR A CA 1
ATOM 2020 C C . THR A 1 260 ? -24.321 -2.041 19.735 1.00 90.25 260 THR A C 1
ATOM 2022 O O . THR A 1 260 ? -25.254 -2.802 19.490 1.00 90.25 260 THR A O 1
ATOM 2025 N N . GLU A 1 261 ? -23.508 -1.589 18.780 1.00 88.38 261 GLU A N 1
ATOM 2026 C CA . GLU A 1 261 ? -23.648 -1.949 17.362 1.00 88.38 261 GLU A CA 1
ATOM 2027 C C . GLU A 1 261 ? -23.020 -3.320 17.032 1.00 88.38 261 GLU A C 1
ATOM 2029 O O . GLU A 1 261 ? -23.166 -3.832 15.920 1.00 88.38 261 GLU A O 1
ATOM 2034 N N . GLY A 1 262 ? -22.322 -3.945 17.987 1.00 89.00 262 GLY A N 1
ATOM 2035 C CA . GLY A 1 262 ? -21.611 -5.206 17.779 1.00 89.00 262 GLY A CA 1
ATOM 2036 C C . GLY A 1 262 ? -20.454 -5.085 16.783 1.00 89.00 262 GLY A C 1
ATOM 2037 O O . GLY A 1 262 ? -20.205 -6.027 16.022 1.00 89.00 262 GLY A O 1
ATOM 2038 N N . LEU A 1 263 ? -19.795 -3.925 16.771 1.00 90.94 263 LEU A N 1
ATOM 2039 C CA . LEU A 1 263 ? -18.582 -3.639 16.013 1.00 90.94 263 LEU A CA 1
ATOM 2040 C C . LEU A 1 263 ? -17.369 -4.186 16.759 1.00 90.94 263 LEU A C 1
ATOM 2042 O O . LEU A 1 263 ? -17.326 -4.179 17.986 1.00 90.94 263 LEU A O 1
ATOM 2046 N N . CYS A 1 264 ? -16.368 -4.651 16.019 1.00 93.12 264 CYS A N 1
ATOM 2047 C CA . CYS A 1 264 ? -15.205 -5.307 16.615 1.00 93.12 264 CYS A CA 1
ATOM 2048 C C . CYS A 1 264 ? -13.992 -4.380 16.742 1.00 93.12 264 CYS A C 1
ATOM 2050 O O . CYS A 1 264 ? -12.968 -4.798 17.272 1.00 93.12 264 CYS A O 1
ATOM 2052 N N . GLY A 1 265 ? -14.095 -3.122 16.307 1.00 95.19 265 GLY A N 1
ATOM 2053 C CA . GLY A 1 265 ? -13.028 -2.147 16.494 1.00 95.19 265 GLY A CA 1
ATOM 2054 C C . GLY A 1 265 ? -13.302 -0.767 15.906 1.00 95.19 265 GLY A C 1
ATOM 2055 O O . GLY A 1 265 ? -14.362 -0.503 15.334 1.00 95.19 265 GLY A O 1
ATOM 2056 N N . LEU A 1 266 ? -12.296 0.096 16.026 1.00 96.19 266 LEU A N 1
ATOM 2057 C CA . LEU A 1 266 ? -12.252 1.455 15.499 1.00 96.19 266 LEU A CA 1
ATOM 2058 C C . LEU A 1 266 ? -11.012 1.645 14.622 1.00 96.19 266 LEU A C 1
ATOM 2060 O O . LEU A 1 266 ? -9.898 1.311 15.020 1.00 96.19 266 LEU A O 1
ATOM 2064 N N . ALA A 1 267 ? -11.197 2.237 13.449 1.00 96.38 267 ALA A N 1
ATOM 2065 C CA . ALA A 1 267 ? -10.118 2.754 12.630 1.00 96.38 267 ALA A CA 1
ATOM 2066 C C . ALA A 1 267 ? -10.092 4.273 12.775 1.00 96.38 267 ALA A C 1
ATOM 2068 O O . ALA A 1 267 ? -11.123 4.923 12.674 1.00 96.38 267 ALA A O 1
ATOM 2069 N N . VAL A 1 268 ? -8.922 4.853 12.994 1.00 95.56 268 VAL A N 1
ATOM 2070 C CA . VAL A 1 268 ? -8.722 6.294 13.118 1.00 95.56 268 VAL A CA 1
ATOM 2071 C C . VAL A 1 268 ? -7.930 6.757 11.902 1.00 95.56 268 VAL A C 1
ATOM 2073 O O . VAL A 1 268 ? -6.831 6.262 11.676 1.00 95.56 268 VAL A O 1
ATOM 2076 N N . LYS A 1 269 ? -8.474 7.677 11.100 1.00 93.50 269 LYS A N 1
ATOM 2077 C CA . LYS A 1 269 ? -7.777 8.284 9.956 1.00 93.50 269 LYS A CA 1
ATOM 2078 C C . LYS A 1 269 ? -7.248 9.655 10.330 1.00 93.50 269 LYS A C 1
ATOM 2080 O O . LYS A 1 269 ? -7.991 10.503 10.821 1.00 93.50 269 LYS A O 1
ATOM 2085 N N . GLU A 1 270 ? -5.978 9.882 10.035 1.00 89.62 270 GLU A N 1
ATOM 2086 C CA . GLU A 1 270 ? -5.382 11.210 10.047 1.00 89.62 270 GLU A CA 1
ATOM 2087 C C . GLU A 1 270 ? -5.478 11.820 8.641 1.00 89.62 270 GLU A C 1
ATOM 2089 O O . GLU A 1 270 ? -4.801 11.380 7.715 1.00 89.62 270 GLU A O 1
ATOM 2094 N N . THR A 1 271 ? -6.359 12.807 8.456 1.00 78.69 271 THR A N 1
ATOM 2095 C CA . THR A 1 271 ? -6.586 13.461 7.153 1.00 78.69 271 THR A CA 1
ATOM 2096 C C . THR A 1 271 ? -5.632 14.625 6.878 1.00 78.69 271 THR A C 1
ATOM 2098 O O . THR A 1 271 ? -5.377 14.930 5.716 1.00 78.69 271 THR A O 1
ATOM 2101 N N . ALA A 1 272 ? -5.059 15.243 7.915 1.00 69.50 272 ALA A N 1
ATOM 2102 C CA . ALA A 1 272 ? -4.075 16.314 7.781 1.00 69.50 272 ALA A CA 1
ATOM 2103 C C . ALA A 1 272 ? -3.068 16.301 8.944 1.00 69.50 272 ALA A C 1
ATOM 2105 O O . ALA A 1 272 ? -3.468 16.241 10.108 1.00 69.50 272 ALA A O 1
ATOM 2106 N N . SER A 1 273 ? -1.775 16.480 8.635 1.00 64.31 273 SER A N 1
ATOM 2107 C CA . SER A 1 273 ? -0.673 16.597 9.620 1.00 64.31 273 SER A CA 1
ATOM 2108 C C . SER A 1 273 ? -0.774 17.851 10.515 1.00 64.31 273 SER A C 1
ATOM 2110 O O . SER A 1 273 ? 0.102 18.142 11.329 1.00 64.31 273 SER A O 1
ATOM 2112 N N . THR A 1 274 ? -1.856 18.626 10.392 1.00 74.62 274 THR A N 1
ATOM 2113 C CA . THR A 1 274 ? -2.107 19.829 11.194 1.00 74.62 274 THR A CA 1
ATOM 2114 C C . THR A 1 274 ? -2.347 19.512 12.667 1.00 74.62 274 THR A C 1
ATOM 2116 O O . THR A 1 274 ? -2.157 20.385 13.513 1.00 74.62 274 THR A O 1
ATOM 2119 N N . GLN A 1 275 ? -2.722 18.272 12.999 1.00 77.69 275 GLN A N 1
ATOM 2120 C CA . GLN A 1 275 ? -2.904 17.869 14.387 1.00 77.69 275 GLN A CA 1
ATOM 2121 C C . GLN A 1 275 ? -1.554 17.731 15.104 1.00 77.69 275 GLN A C 1
ATOM 2123 O O . GLN A 1 275 ? -0.664 17.015 14.617 1.00 77.69 275 GLN A O 1
ATOM 2128 N N . PRO A 1 276 ? -1.389 18.336 16.296 1.00 89.56 276 PRO A N 1
ATOM 2129 C CA . PRO A 1 276 ? -0.212 18.104 17.118 1.00 89.56 276 PRO A CA 1
ATOM 2130 C C . PRO A 1 276 ? -0.071 16.611 17.435 1.00 89.56 276 PRO A C 1
ATOM 2132 O O . PRO A 1 276 ? -0.984 16.011 18.004 1.00 89.56 276 PRO A O 1
ATOM 2135 N N . VAL A 1 277 ? 1.098 16.027 17.130 1.00 92.88 277 VAL A N 1
ATOM 2136 C CA . VAL A 1 277 ? 1.412 14.604 17.391 1.00 92.88 277 VAL A CA 1
ATOM 2137 C C . VAL A 1 277 ? 1.019 14.198 18.810 1.00 92.88 277 VAL A C 1
ATOM 2139 O O . VAL A 1 277 ? 0.438 13.142 19.015 1.00 92.88 277 VAL A O 1
ATOM 2142 N N . LYS A 1 278 ? 1.298 15.069 19.790 1.00 93.69 278 LYS A N 1
ATOM 2143 C CA . LYS A 1 278 ? 1.014 14.827 21.209 1.00 93.69 278 LYS A CA 1
ATOM 2144 C C . LYS A 1 278 ? -0.477 14.661 21.500 1.00 93.69 278 LYS A C 1
ATOM 2146 O O . LYS A 1 278 ? -0.831 13.809 22.306 1.00 93.69 278 LYS A O 1
ATOM 2151 N N . SER A 1 279 ? -1.339 15.451 20.861 1.00 92.81 279 SER A N 1
ATOM 2152 C CA . SER A 1 279 ? -2.788 15.382 21.073 1.00 92.81 279 SER A CA 1
ATOM 2153 C C . SER A 1 279 ? -3.361 14.090 20.496 1.00 92.81 279 SER A C 1
ATOM 2155 O O . SER A 1 279 ? -4.127 13.408 21.173 1.00 92.81 279 SER A O 1
ATOM 2157 N N . LEU A 1 280 ? -2.927 13.714 19.287 1.00 94.44 280 LEU A N 1
ATOM 2158 C CA . LEU A 1 280 ? -3.329 12.458 18.655 1.00 94.44 280 LEU A CA 1
ATOM 2159 C C . LEU A 1 280 ? -2.790 11.239 19.416 1.00 94.44 280 LEU A C 1
ATOM 2161 O O . LEU A 1 280 ? -3.557 10.337 19.732 1.00 94.44 280 LEU A O 1
ATOM 2165 N N . ALA A 1 281 ? -1.504 11.235 19.774 1.00 95.56 281 ALA A N 1
ATOM 2166 C CA . ALA A 1 281 ? -0.882 10.176 20.567 1.00 95.56 281 ALA A CA 1
ATOM 2167 C C . ALA A 1 281 ? -1.607 9.970 21.903 1.00 95.56 281 ALA A C 1
ATOM 2169 O O . ALA A 1 281 ? -1.930 8.842 22.261 1.00 95.56 281 ALA A O 1
ATOM 2170 N N . LYS A 1 282 ? -1.932 11.061 22.608 1.00 96.00 282 LYS A N 1
ATOM 2171 C CA . LYS A 1 282 ? -2.678 11.001 23.868 1.00 96.00 282 LYS A CA 1
ATOM 2172 C C . LYS A 1 282 ? -4.085 10.436 23.681 1.00 96.00 282 LYS A C 1
ATOM 2174 O O . LYS A 1 282 ? -4.499 9.588 24.461 1.00 96.00 282 LYS A O 1
ATOM 2179 N N . PHE A 1 283 ? -4.798 10.865 22.641 1.00 95.62 283 PHE A N 1
ATOM 2180 C CA . PHE A 1 283 ? -6.120 10.325 22.324 1.00 95.62 283 PHE A CA 1
ATOM 2181 C C . PHE A 1 283 ? -6.068 8.823 22.006 1.00 95.62 283 PHE A C 1
ATOM 2183 O O . PHE A 1 283 ? -6.852 8.054 22.554 1.00 95.62 283 PHE A O 1
ATOM 2190 N N . LEU A 1 284 ? -5.107 8.387 21.183 1.00 96.38 284 LEU A N 1
ATOM 2191 C CA . LEU A 1 284 ? -4.907 6.971 20.860 1.00 96.38 284 LEU A CA 1
ATOM 2192 C C . LEU A 1 284 ? -4.504 6.149 22.088 1.00 96.38 284 LEU A C 1
ATOM 2194 O O . LEU A 1 284 ? -4.954 5.017 22.234 1.00 96.38 284 LEU A O 1
ATOM 2198 N N . GLN A 1 285 ? -3.687 6.713 22.979 1.00 97.06 285 GLN A N 1
ATOM 2199 C CA . GLN A 1 285 ? -3.307 6.080 24.238 1.00 97.06 285 GLN A CA 1
ATOM 2200 C C . GLN A 1 285 ? -4.517 5.855 25.146 1.00 97.06 285 GLN A C 1
ATOM 2202 O O . GLN A 1 285 ? -4.721 4.745 25.626 1.00 97.06 285 GLN A O 1
ATOM 2207 N N . GLU A 1 286 ? -5.309 6.903 25.385 1.00 96.88 286 GLU A N 1
ATOM 2208 C CA . GLU A 1 286 ? -6.502 6.836 26.235 1.00 96.88 286 GLU A CA 1
ATOM 2209 C C . GLU A 1 286 ? -7.521 5.832 25.654 1.00 96.88 286 GLU A C 1
ATOM 2211 O O . GLU A 1 286 ? -8.077 5.024 26.395 1.00 96.88 286 GLU A O 1
ATOM 2216 N N . LEU A 1 287 ? -7.693 5.805 24.326 1.00 96.38 287 LEU A N 1
ATOM 2217 C CA . LEU A 1 287 ? -8.560 4.843 23.640 1.00 96.38 287 LEU A CA 1
ATOM 2218 C C . LEU A 1 287 ? -8.044 3.395 23.743 1.00 96.38 287 LEU A C 1
ATOM 2220 O O . LEU A 1 287 ? -8.819 2.484 24.016 1.00 96.38 287 LEU A O 1
ATOM 2224 N N . SER A 1 288 ? -6.741 3.178 23.544 1.00 96.19 288 SER A N 1
ATOM 2225 C CA . SER A 1 288 ? -6.101 1.855 23.639 1.00 96.19 288 SER A CA 1
ATOM 2226 C C . SER A 1 288 ? -6.195 1.273 25.056 1.00 96.19 288 SER A C 1
ATOM 2228 O O . SER A 1 288 ? -6.476 0.083 25.227 1.00 96.19 288 SER A O 1
ATOM 2230 N N . ASN A 1 289 ? -6.043 2.121 26.080 1.00 96.69 289 ASN A N 1
ATOM 2231 C CA . ASN A 1 289 ? -6.243 1.732 27.476 1.00 96.69 289 ASN A CA 1
ATOM 2232 C C . ASN A 1 289 ? -7.694 1.295 27.728 1.00 96.69 289 ASN A C 1
ATOM 2234 O O . ASN A 1 289 ? -7.906 0.193 28.224 1.00 96.69 289 ASN A O 1
ATOM 2238 N N . GLU A 1 290 ? -8.679 2.104 27.317 1.00 96.50 290 GLU A N 1
ATOM 2239 C CA . GLU A 1 290 ? -10.103 1.761 27.456 1.00 96.50 290 GLU A CA 1
ATOM 2240 C C . GLU A 1 290 ? -10.445 0.452 26.727 1.00 96.50 290 GLU A C 1
ATOM 2242 O O . GLU A 1 290 ? -11.176 -0.381 27.255 1.00 96.50 290 GLU A O 1
ATOM 2247 N N . PHE A 1 291 ? -9.911 0.231 25.521 1.00 95.38 291 PHE A N 1
ATOM 2248 C CA . PHE A 1 291 ? -10.150 -1.004 24.765 1.00 95.38 291 PHE A CA 1
ATOM 2249 C C . PHE A 1 291 ? -9.558 -2.231 25.460 1.00 95.38 291 PHE A C 1
ATOM 2251 O O . PHE A 1 291 ? -10.169 -3.298 25.432 1.00 95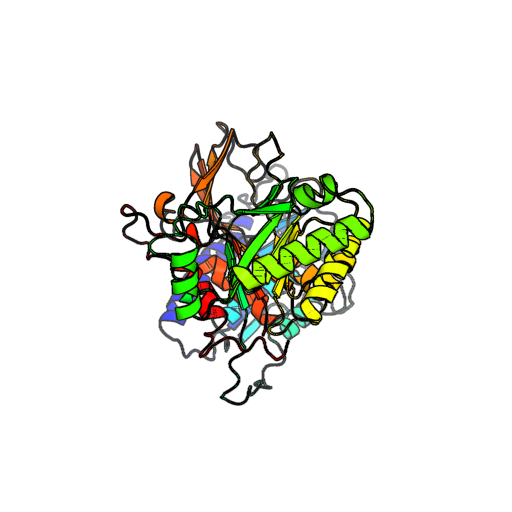.38 291 PHE A O 1
ATOM 2258 N N . SER A 1 292 ? -8.404 -2.080 26.112 1.00 94.56 292 SER A N 1
ATOM 2259 C CA . SER A 1 292 ? -7.722 -3.167 26.825 1.00 94.56 292 SER A CA 1
ATOM 2260 C C . SER A 1 292 ? -8.487 -3.661 28.058 1.00 94.56 292 SER A C 1
ATOM 2262 O O . SER A 1 292 ? -8.264 -4.786 28.496 1.00 94.56 292 SER A O 1
ATOM 2264 N N . GLU A 1 293 ? -9.398 -2.853 28.608 1.00 95.12 293 GLU A N 1
ATOM 2265 C CA . GLU A 1 293 ? -10.249 -3.220 29.749 1.00 95.12 293 GLU A CA 1
ATOM 2266 C C . GLU A 1 293 ? -11.543 -3.949 29.340 1.00 95.12 293 GLU A C 1
ATOM 2268 O O . GLU A 1 293 ? -12.307 -4.400 30.197 1.00 95.12 293 GLU A O 1
ATOM 2273 N N . ARG A 1 294 ? -11.820 -4.077 28.035 1.00 92.00 294 ARG A N 1
ATOM 2274 C CA . ARG A 1 294 ? -13.053 -4.679 27.509 1.00 92.00 294 ARG A CA 1
ATOM 2275 C C . ARG A 1 294 ? -12.848 -6.135 27.095 1.00 92.00 294 ARG A C 1
ATOM 2277 O O . ARG A 1 294 ? -11.786 -6.521 26.618 1.00 92.00 294 ARG A O 1
ATOM 2284 N N . ASP A 1 295 ? -13.918 -6.921 27.212 1.00 89.75 295 ASP A N 1
ATOM 2285 C CA . ASP A 1 295 ? -13.991 -8.295 26.712 1.00 89.75 295 ASP A CA 1
ATOM 2286 C C . ASP A 1 295 ? -15.255 -8.472 25.841 1.00 89.75 295 ASP A C 1
ATOM 2288 O O . ASP A 1 295 ? -16.370 -8.347 26.361 1.00 89.75 295 ASP A O 1
ATOM 2292 N N . PRO A 1 296 ? -15.120 -8.705 24.519 1.00 89.81 296 PRO A N 1
ATOM 2293 C CA . PRO A 1 296 ? -13.862 -8.799 23.773 1.00 89.81 296 PRO A CA 1
ATOM 2294 C C . PRO A 1 296 ? -13.167 -7.436 23.609 1.00 89.81 296 PRO A C 1
ATOM 2296 O O . PRO A 1 296 ? -13.833 -6.412 23.451 1.00 89.81 296 PRO A O 1
ATOM 2299 N N . LYS A 1 297 ? -11.826 -7.441 23.589 1.00 92.69 297 LYS A N 1
ATOM 2300 C CA . LYS A 1 297 ? -10.994 -6.260 23.302 1.00 92.69 297 LYS A CA 1
ATOM 2301 C C . LYS A 1 297 ? -11.260 -5.767 21.868 1.00 92.69 297 LYS A C 1
ATOM 2303 O O . LYS A 1 297 ? -11.002 -6.525 20.927 1.00 92.69 297 LYS A O 1
ATOM 2308 N N . PRO A 1 298 ? -11.749 -4.528 21.663 1.00 94.56 298 PRO A N 1
ATOM 2309 C CA . PRO A 1 298 ? -11.907 -3.968 20.326 1.00 94.56 298 PRO A CA 1
ATOM 2310 C C . PRO A 1 298 ? -10.550 -3.716 19.657 1.00 94.56 298 PRO A C 1
ATOM 2312 O O . PRO A 1 298 ? -9.589 -3.328 20.318 1.00 94.56 298 PRO A O 1
ATOM 2315 N N . ILE A 1 299 ? -10.487 -3.887 18.336 1.00 93.88 299 ILE A N 1
ATOM 2316 C CA . ILE A 1 299 ? -9.292 -3.594 17.535 1.00 93.88 299 ILE A CA 1
ATOM 2317 C C . ILE A 1 299 ? -9.165 -2.086 17.323 1.00 93.88 299 ILE A C 1
ATOM 2319 O O . ILE A 1 299 ? -10.128 -1.429 16.926 1.00 93.88 299 ILE A O 1
ATOM 2323 N N . LEU A 1 300 ? -7.965 -1.544 17.500 1.00 95.38 300 LEU A N 1
ATOM 2324 C CA . LEU A 1 300 ? -7.619 -0.176 17.140 1.00 95.38 300 LEU A CA 1
ATOM 2325 C C . LEU A 1 300 ? -6.696 -0.148 15.917 1.00 95.38 300 LEU A C 1
ATOM 2327 O O . LEU A 1 300 ? -5.577 -0.659 15.949 1.00 95.38 300 LEU A O 1
ATOM 2331 N N . ILE A 1 301 ? -7.144 0.500 14.843 1.00 95.31 301 ILE A N 1
ATOM 2332 C CA . ILE A 1 301 ? -6.359 0.713 13.622 1.00 95.31 301 ILE A CA 1
ATOM 2333 C C . ILE A 1 301 ? -6.053 2.201 13.479 1.00 95.31 301 ILE A C 1
ATOM 2335 O O . ILE A 1 301 ? -6.952 3.025 13.598 1.00 95.31 301 ILE A O 1
ATOM 2339 N N . LEU A 1 302 ? -4.811 2.556 13.164 1.00 94.81 302 LEU A N 1
ATOM 2340 C CA . LEU A 1 302 ? -4.442 3.911 12.757 1.00 94.81 302 LEU A CA 1
ATOM 2341 C C . LEU A 1 302 ? -4.097 3.933 11.267 1.00 94.81 302 LEU A C 1
ATOM 2343 O O . LEU A 1 302 ? -3.171 3.248 10.844 1.00 94.81 302 LEU A O 1
ATOM 2347 N N . LEU A 1 303 ? -4.817 4.735 10.485 1.00 94.00 303 LEU A N 1
ATOM 2348 C CA . LEU A 1 303 ? -4.502 5.054 9.095 1.00 94.00 303 LEU A CA 1
ATOM 2349 C C . LEU A 1 303 ? -3.757 6.389 9.078 1.00 94.00 303 LEU A C 1
ATOM 2351 O O . LEU A 1 303 ? -4.352 7.437 9.339 1.00 94.00 303 LEU A O 1
ATOM 2355 N N . VAL A 1 304 ? -2.466 6.342 8.762 1.00 92.12 304 VAL A N 1
ATOM 2356 C CA . VAL A 1 304 ? -1.587 7.515 8.727 1.00 92.12 304 VAL A CA 1
ATOM 2357 C C . VAL A 1 304 ? -0.837 7.574 7.406 1.00 92.12 304 VAL A C 1
ATOM 2359 O O . VAL A 1 304 ? -0.442 6.543 6.863 1.00 92.12 304 VAL A O 1
ATOM 2362 N N . SER A 1 305 ? -0.621 8.786 6.903 1.00 89.00 305 SER A N 1
ATOM 2363 C CA . SER A 1 305 ? 0.205 9.010 5.721 1.00 89.00 305 SER A CA 1
ATOM 2364 C C . SER A 1 305 ? 1.613 8.464 5.944 1.00 89.00 305 SER A C 1
ATOM 2366 O O . SER A 1 305 ? 2.291 8.792 6.919 1.00 89.00 305 SER A O 1
ATOM 2368 N N . ALA A 1 306 ? 2.099 7.661 5.006 1.00 85.62 306 ALA A N 1
ATOM 2369 C CA . ALA A 1 306 ? 3.466 7.159 5.054 1.00 85.62 306 ALA A CA 1
ATOM 2370 C C . ALA A 1 306 ? 4.520 8.226 4.686 1.00 85.62 306 ALA A C 1
ATOM 2372 O O . ALA A 1 306 ? 5.719 7.945 4.699 1.00 85.62 306 ALA A O 1
ATOM 2373 N N . PHE A 1 307 ? 4.078 9.457 4.396 1.00 83.25 307 PHE A N 1
ATOM 2374 C CA . PHE A 1 307 ? 4.926 10.639 4.241 1.00 83.25 307 PHE A CA 1
ATOM 2375 C C . PHE A 1 307 ? 5.190 11.381 5.559 1.00 83.25 307 PHE A C 1
ATOM 2377 O O . PHE A 1 307 ? 5.957 12.344 5.564 1.00 83.25 307 PHE A O 1
ATOM 2384 N N . GLU A 1 308 ? 4.577 10.967 6.671 1.00 87.31 308 GLU A N 1
ATOM 2385 C CA . GLU A 1 308 ? 4.846 11.590 7.966 1.00 87.31 308 GLU A CA 1
ATOM 2386 C C . GLU A 1 308 ? 6.307 11.379 8.411 1.00 87.31 308 GLU A C 1
ATOM 2388 O O . GLU A 1 308 ? 6.922 10.348 8.103 1.00 87.31 308 GLU A O 1
ATOM 2393 N N . PRO A 1 309 ? 6.880 12.324 9.183 1.00 90.25 309 PRO A N 1
ATOM 2394 C CA . PRO A 1 309 ? 8.207 12.158 9.758 1.00 90.25 309 PRO A CA 1
ATOM 2395 C C . PRO A 1 309 ? 8.312 10.859 10.562 1.00 90.25 309 PRO A C 1
ATOM 2397 O O . PRO A 1 309 ? 7.432 10.522 11.354 1.00 90.25 309 PRO A O 1
ATOM 2400 N N . GLU A 1 310 ? 9.431 10.151 10.430 1.00 90.19 310 GLU A N 1
ATOM 2401 C CA . GLU A 1 310 ? 9.652 8.868 11.108 1.00 90.19 310 GLU A CA 1
ATOM 2402 C C . GLU A 1 310 ? 9.497 8.966 12.636 1.00 90.19 310 GLU A C 1
ATOM 2404 O O . GLU A 1 310 ? 8.952 8.065 13.268 1.00 90.19 310 GLU A O 1
ATOM 2409 N N . SER A 1 311 ? 9.922 10.081 13.238 1.00 92.19 311 SER A N 1
ATOM 2410 C CA . SER A 1 311 ? 9.744 10.346 14.671 1.00 92.19 311 SER A CA 1
ATOM 2411 C C . SER A 1 311 ? 8.270 10.413 15.082 1.00 92.19 311 SER A C 1
ATOM 2413 O O . SER A 1 311 ? 7.917 9.921 16.152 1.00 92.19 311 SER A O 1
ATOM 2415 N N . ARG A 1 312 ? 7.404 10.971 14.225 1.00 92.62 312 ARG A N 1
ATOM 2416 C CA . ARG A 1 312 ? 5.950 10.988 14.424 1.00 92.62 312 ARG A CA 1
ATOM 2417 C C . ARG A 1 312 ? 5.379 9.582 14.297 1.00 92.62 312 ARG A C 1
ATOM 2419 O O . ARG A 1 312 ? 4.652 9.153 15.187 1.00 92.62 312 ARG A O 1
ATOM 2426 N N . LEU A 1 313 ? 5.747 8.850 13.245 1.00 92.12 313 LEU A N 1
ATOM 2427 C CA . LEU A 1 313 ? 5.287 7.473 13.040 1.00 92.12 313 LEU A CA 1
ATOM 2428 C C . LEU A 1 313 ? 5.672 6.567 14.220 1.00 92.12 313 LEU A C 1
ATOM 2430 O O . LEU A 1 313 ? 4.823 5.829 14.709 1.00 92.12 313 LEU A O 1
ATOM 2434 N N . LYS A 1 314 ? 6.903 6.685 14.738 1.00 92.25 314 LYS A N 1
ATOM 2435 C CA . LYS A 1 314 ? 7.379 5.963 15.934 1.00 92.25 314 LYS A CA 1
ATOM 2436 C C . LYS A 1 314 ? 6.586 6.284 17.198 1.00 92.25 314 LYS A C 1
ATOM 2438 O O . LYS A 1 314 ? 6.456 5.431 18.072 1.00 92.25 314 LYS A O 1
ATOM 2443 N N . GLU A 1 315 ? 6.119 7.522 17.341 1.00 94.00 315 GLU A N 1
ATOM 2444 C CA . GLU A 1 315 ? 5.298 7.912 18.487 1.00 94.00 315 GLU A CA 1
ATOM 2445 C C . GLU A 1 315 ? 3.895 7.318 18.375 1.00 94.00 315 GLU A C 1
ATOM 2447 O O . GLU A 1 315 ? 3.402 6.708 19.321 1.00 94.00 315 GLU A O 1
ATOM 2452 N N . LEU A 1 316 ? 3.275 7.445 17.202 1.00 93.44 316 LEU A N 1
ATOM 2453 C CA . LEU A 1 316 ? 1.907 6.994 16.967 1.00 93.44 316 LEU A CA 1
ATOM 2454 C C . LEU A 1 316 ? 1.781 5.464 16.910 1.00 93.44 316 LEU A C 1
ATOM 2456 O O . LEU A 1 316 ? 0.753 4.927 17.315 1.00 93.44 316 LEU A O 1
ATOM 2460 N N . SER A 1 317 ? 2.822 4.746 16.477 1.00 93.12 317 SER A N 1
ATOM 2461 C CA . SER A 1 317 ? 2.822 3.280 16.344 1.00 93.12 317 SER A CA 1
ATOM 2462 C C . SER A 1 317 ? 2.746 2.517 17.671 1.00 93.12 317 SER A C 1
ATOM 2464 O O . SER A 1 317 ? 2.688 1.291 17.662 1.00 93.12 317 SER A O 1
ATOM 2466 N N . LYS A 1 318 ? 2.797 3.206 18.817 1.00 93.19 318 LYS A N 1
ATOM 2467 C CA . LYS A 1 318 ? 2.816 2.587 20.153 1.00 93.19 318 LYS A CA 1
ATOM 2468 C C . LYS A 1 318 ? 1.449 2.112 20.638 1.00 93.19 318 LYS A C 1
ATOM 2470 O O . LYS A 1 318 ? 1.401 1.290 21.547 1.00 93.19 318 LYS A O 1
ATOM 2475 N N . TYR A 1 319 ? 0.378 2.681 20.095 1.00 94.81 319 TYR A N 1
ATOM 2476 C CA . TYR A 1 319 ? -0.972 2.578 20.646 1.00 94.81 319 TYR A CA 1
ATOM 2477 C C . TYR A 1 319 ? -1.943 1.687 19.855 1.00 94.81 319 TYR A C 1
ATOM 2479 O O . TYR A 1 319 ? -2.721 0.989 20.508 1.00 94.81 319 TYR A O 1
ATOM 2487 N N . PRO A 1 320 ? -1.963 1.702 18.504 1.00 95.38 320 PRO A N 1
ATOM 2488 C CA . PRO A 1 320 ? -2.898 0.880 17.744 1.00 95.38 320 PRO A CA 1
ATOM 2489 C C . PRO A 1 320 ? -2.428 -0.578 17.657 1.00 95.38 320 PRO A C 1
ATOM 2491 O O . PRO A 1 320 ? -1.227 -0.849 17.657 1.00 95.38 320 PRO A O 1
ATOM 2494 N N . ASP A 1 321 ? -3.373 -1.507 17.496 1.00 93.00 321 ASP A N 1
ATOM 2495 C CA . ASP A 1 321 ? -3.073 -2.903 17.156 1.00 93.00 321 ASP A CA 1
ATOM 2496 C C . ASP A 1 321 ? -2.531 -3.003 15.719 1.00 93.00 321 ASP A C 1
ATOM 2498 O O . ASP A 1 321 ? -1.627 -3.793 15.447 1.00 93.00 321 ASP A O 1
ATOM 2502 N N . PHE A 1 322 ? -3.043 -2.161 14.809 1.00 93.88 322 PHE A N 1
ATOM 2503 C CA . PHE A 1 322 ? -2.573 -2.062 13.425 1.00 93.88 322 PHE A CA 1
ATOM 2504 C C . PHE A 1 322 ? -2.250 -0.626 13.016 1.00 93.88 322 PHE A C 1
ATOM 2506 O O . PHE A 1 322 ? -3.068 0.282 13.153 1.00 93.88 322 PHE A O 1
ATOM 2513 N N . LEU A 1 323 ? -1.071 -0.432 12.430 1.00 94.25 323 LEU A N 1
ATOM 2514 C CA . LEU A 1 323 ? -0.655 0.816 11.806 1.00 94.25 323 LEU A CA 1
ATOM 2515 C C . LEU A 1 323 ? -0.690 0.658 10.288 1.00 94.25 323 LEU A C 1
ATOM 2517 O O . LEU A 1 323 ? 0.189 0.037 9.693 1.00 94.25 323 LEU A O 1
ATOM 2521 N N . VAL A 1 324 ? -1.695 1.239 9.651 1.00 93.94 324 VAL A N 1
ATOM 2522 C CA . VAL A 1 324 ? -1.842 1.251 8.200 1.00 93.94 324 VAL A CA 1
ATOM 2523 C C . VAL A 1 324 ? -1.156 2.490 7.638 1.00 93.94 324 VAL A C 1
ATOM 2525 O O . VAL A 1 324 ? -1.623 3.616 7.804 1.00 93.94 324 VAL A O 1
ATOM 2528 N N . LEU A 1 325 ? -0.046 2.255 6.946 1.00 90.75 325 LEU A N 1
ATOM 2529 C CA . LEU A 1 325 ? 0.719 3.273 6.238 1.00 90.75 325 LEU A CA 1
ATOM 2530 C C . LEU A 1 325 ? 0.042 3.568 4.898 1.00 90.75 325 LEU A C 1
ATOM 2532 O O . LEU A 1 325 ? 0.142 2.762 3.975 1.00 90.75 325 LEU A O 1
ATOM 2536 N N . THR A 1 326 ? -0.680 4.680 4.785 1.00 86.94 326 THR A N 1
ATOM 2537 C CA . THR A 1 326 ? -1.406 5.050 3.565 1.00 86.94 326 THR A CA 1
ATOM 2538 C C . THR A 1 326 ? -0.485 5.765 2.579 1.00 86.94 326 THR A C 1
ATOM 2540 O O . THR A 1 326 ? 0.322 6.618 2.950 1.00 86.94 326 THR A O 1
ATOM 2543 N N . ASN A 1 327 ? -0.627 5.424 1.298 1.00 75.62 327 ASN A N 1
ATOM 2544 C CA . ASN A 1 327 ? 0.032 6.136 0.198 1.00 75.62 327 ASN A CA 1
ATOM 2545 C C . ASN A 1 327 ? -0.867 7.246 -0.383 1.00 75.62 327 ASN A C 1
ATOM 2547 O O . ASN A 1 327 ? -0.539 7.821 -1.420 1.00 75.62 327 ASN A O 1
ATOM 2551 N N . GLU A 1 328 ? -2.015 7.522 0.248 1.00 67.75 328 GLU A N 1
ATOM 2552 C CA . GLU A 1 328 ? -2.933 8.578 -0.179 1.00 67.75 328 GLU A CA 1
ATOM 2553 C C . GLU A 1 328 ? -2.257 9.936 0.015 1.00 67.75 328 GLU A C 1
ATOM 2555 O O . GLU A 1 328 ? -1.990 10.369 1.137 1.00 67.75 328 GLU A O 1
ATOM 2560 N N . VAL A 1 329 ? -1.977 10.619 -1.093 1.00 59.62 329 VAL A N 1
ATOM 2561 C CA . VAL A 1 329 ? -1.621 12.036 -1.053 1.00 59.62 329 VAL A CA 1
ATOM 2562 C C . VAL A 1 329 ? -2.898 12.798 -0.712 1.00 59.62 329 VAL A C 1
ATOM 2564 O O . VAL A 1 329 ? -3.912 12.563 -1.373 1.00 59.62 329 VAL A O 1
ATOM 2567 N N . PRO A 1 330 ? -2.889 13.701 0.282 1.00 58.91 330 PRO A N 1
ATOM 2568 C CA . PRO A 1 330 ? -4.045 14.539 0.559 1.00 58.91 330 PRO A CA 1
ATOM 2569 C C . PRO A 1 330 ? -4.504 15.221 -0.736 1.00 58.91 330 PRO A C 1
ATOM 2571 O O . PRO A 1 330 ? -3.687 15.802 -1.452 1.00 58.91 330 PRO A O 1
ATOM 2574 N N . ASN A 1 331 ? -5.806 15.158 -1.032 1.00 55.00 331 ASN A N 1
ATOM 2575 C CA . ASN A 1 331 ? -6.459 15.695 -2.241 1.00 55.00 331 ASN A CA 1
ATOM 2576 C C . ASN A 1 331 ? -6.323 17.230 -2.427 1.00 55.00 331 ASN A C 1
ATOM 2578 O O . ASN A 1 331 ? -7.037 17.832 -3.224 1.00 55.00 331 ASN A O 1
ATOM 2582 N N . GLU A 1 332 ? -5.431 17.893 -1.693 1.00 48.19 332 GLU A N 1
ATOM 2583 C CA . GLU A 1 332 ? -5.313 19.351 -1.622 1.00 48.19 332 GLU A CA 1
ATOM 2584 C C . GLU A 1 332 ? -4.402 19.959 -2.697 1.00 48.19 332 GLU A C 1
ATOM 2586 O O . GLU A 1 332 ? -4.350 21.182 -2.852 1.00 48.19 332 GLU A O 1
ATOM 2591 N N . SER A 1 333 ? -3.717 19.138 -3.496 1.00 54.03 333 SER A N 1
ATOM 2592 C CA . SER A 1 333 ? -2.976 19.641 -4.651 1.00 54.03 333 SER A CA 1
ATOM 2593 C C . SER A 1 333 ? -3.959 20.078 -5.742 1.00 54.03 333 SER A C 1
ATOM 2595 O O . SER A 1 333 ? -4.462 19.257 -6.507 1.00 54.03 333 SER A O 1
ATOM 2597 N N . LYS A 1 334 ? -4.219 21.393 -5.841 1.00 59.66 334 LYS A N 1
ATOM 2598 C CA . LYS A 1 334 ? -4.941 22.010 -6.977 1.00 59.66 334 LYS A CA 1
ATOM 2599 C C . LYS A 1 334 ? -4.335 21.618 -8.327 1.00 59.66 334 LYS A C 1
ATOM 2601 O O . LYS A 1 334 ? -5.042 21.582 -9.333 1.00 59.66 334 LYS A O 1
ATOM 2606 N N . ASP A 1 335 ? -3.050 21.290 -8.324 1.00 66.69 335 ASP A N 1
ATOM 2607 C CA . ASP A 1 335 ? -2.354 20.745 -9.469 1.00 66.69 335 ASP A CA 1
ATOM 2608 C C . ASP A 1 335 ? -2.508 19.229 -9.442 1.00 66.69 335 ASP A C 1
ATOM 2610 O O . ASP A 1 335 ? -1.844 18.524 -8.679 1.00 66.69 335 ASP A O 1
ATOM 2614 N N . CYS A 1 336 ? -3.397 18.710 -10.284 1.00 68.69 336 CYS A N 1
ATOM 2615 C CA . CYS A 1 336 ? -3.368 17.296 -10.610 1.00 68.69 336 CYS A CA 1
ATOM 2616 C C . CYS A 1 336 ? -1.957 17.005 -11.130 1.00 68.69 336 CYS A C 1
ATOM 2618 O O . CYS A 1 336 ? -1.529 17.565 -12.138 1.00 68.69 336 CYS A O 1
ATOM 2620 N N . LYS A 1 337 ? -1.216 16.161 -10.424 1.00 69.81 337 LYS A N 1
ATOM 2621 C CA . LYS A 1 337 ? 0.037 15.592 -10.908 1.00 69.81 337 LYS A CA 1
ATOM 2622 C C . LYS A 1 337 ? -0.214 14.120 -11.143 1.00 69.81 337 LYS A C 1
ATOM 2624 O O . LYS A 1 337 ? -1.037 13.511 -10.457 1.00 69.81 337 LYS A O 1
ATOM 2629 N N . LEU A 1 338 ? 0.451 13.556 -12.142 1.00 58.81 338 LEU A N 1
ATOM 2630 C CA . LEU A 1 338 ? 0.462 12.113 -12.314 1.00 58.81 338 LEU A CA 1
ATOM 2631 C C . LEU A 1 338 ? 1.026 11.506 -11.027 1.00 58.81 338 LEU A C 1
ATOM 2633 O O . LEU A 1 338 ? 2.238 11.535 -10.822 1.00 58.81 338 LEU A O 1
ATOM 2637 N N . HIS A 1 339 ? 0.155 10.995 -10.146 1.00 56.78 339 HIS A N 1
ATOM 2638 C CA . HIS A 1 339 ? 0.564 10.231 -8.970 1.00 56.78 339 HIS A CA 1
ATOM 2639 C C . HIS A 1 339 ? 0.995 8.854 -9.462 1.00 56.78 339 HIS A C 1
ATOM 2641 O O . HIS A 1 339 ? 0.306 7.845 -9.344 1.00 56.78 339 HIS A O 1
ATOM 2647 N N . GLY A 1 340 ? 2.144 8.862 -10.113 1.00 47.44 340 GLY A N 1
ATOM 2648 C CA . GLY A 1 340 ? 3.046 7.754 -10.147 1.00 47.44 340 GLY A CA 1
ATOM 2649 C C . GLY A 1 340 ? 4.193 8.138 -9.234 1.00 47.44 340 GLY A C 1
ATOM 2650 O O . GLY A 1 340 ? 4.863 9.139 -9.431 1.00 47.44 340 GLY A O 1
ATOM 2651 N N . THR A 1 341 ? 4.496 7.260 -8.307 1.00 47.06 341 THR A N 1
ATOM 2652 C CA . THR A 1 341 ? 5.874 6.830 -8.024 1.00 47.06 341 THR A CA 1
ATOM 2653 C C . THR A 1 341 ? 6.839 6.809 -9.240 1.00 47.06 341 THR A C 1
ATOM 2655 O O . THR A 1 341 ? 8.055 6.825 -9.054 1.00 47.06 341 THR A O 1
ATOM 2658 N N . MET A 1 342 ? 6.294 6.818 -10.462 1.00 36.53 342 MET A N 1
ATOM 2659 C CA . MET A 1 342 ? 6.922 6.958 -11.769 1.00 36.53 342 MET A CA 1
ATOM 2660 C C . MET A 1 342 ? 7.738 8.251 -11.877 1.00 36.53 342 MET A C 1
ATOM 2662 O O . MET A 1 342 ? 7.191 9.345 -11.927 1.00 36.53 342 MET A O 1
ATOM 2666 N N . THR A 1 343 ? 9.046 8.091 -12.053 1.00 33.81 343 THR A N 1
ATOM 2667 C CA . THR A 1 343 ? 10.052 9.089 -12.463 1.00 33.81 343 THR A CA 1
ATOM 2668 C C . THR A 1 343 ? 10.634 9.989 -11.367 1.00 33.81 343 THR A C 1
ATOM 2670 O O . THR A 1 343 ? 9.987 10.778 -10.688 1.00 33.81 343 THR A O 1
ATOM 2673 N N . ALA A 1 344 ? 11.953 9.841 -11.188 1.00 38.53 344 ALA A N 1
ATOM 2674 C CA . ALA A 1 344 ? 12.836 10.956 -10.860 1.00 38.53 344 ALA A CA 1
ATOM 2675 C C . ALA A 1 344 ? 12.595 12.039 -11.905 1.00 38.53 344 ALA A C 1
ATOM 2677 O O . ALA A 1 344 ? 12.489 11.707 -13.075 1.00 38.53 344 ALA A O 1
ATOM 2678 N N . THR A 1 345 ? 12.446 13.297 -11.508 1.00 36.38 345 THR A N 1
ATOM 2679 C CA . THR A 1 345 ? 13.657 14.114 -11.572 1.00 36.38 345 THR A CA 1
ATOM 2680 C C . THR A 1 345 ? 13.806 15.240 -10.551 1.00 36.38 345 THR A C 1
ATOM 2682 O O . THR A 1 345 ? 14.943 15.664 -10.416 1.00 36.38 345 THR A O 1
ATOM 2685 N N . THR A 1 346 ? 12.823 15.688 -9.758 1.00 37.00 346 THR A N 1
ATOM 2686 C CA . THR A 1 346 ? 13.116 16.745 -8.754 1.00 37.00 346 THR A CA 1
ATOM 2687 C C . THR A 1 346 ? 12.154 16.833 -7.560 1.00 37.00 346 THR A C 1
ATOM 2689 O O . THR A 1 346 ? 10.942 16.727 -7.697 1.00 37.00 346 THR A O 1
ATOM 2692 N N . ASP A 1 347 ? 12.783 17.062 -6.400 1.00 34.62 347 ASP A N 1
ATOM 2693 C CA . ASP A 1 347 ? 12.316 17.509 -5.077 1.00 34.62 347 ASP A CA 1
ATOM 2694 C C . ASP A 1 347 ? 11.259 16.717 -4.279 1.00 34.62 347 ASP A C 1
ATOM 2696 O O . ASP A 1 347 ? 10.058 16.939 -4.386 1.00 34.62 347 ASP A O 1
ATOM 2700 N N . VAL A 1 348 ? 11.789 15.878 -3.368 1.00 36.59 348 VAL A N 1
ATOM 2701 C CA . VAL A 1 348 ? 11.431 15.637 -1.943 1.00 36.59 348 VAL A CA 1
ATOM 2702 C C . VAL A 1 348 ? 9.997 15.216 -1.568 1.00 36.59 348 VAL A C 1
ATOM 2704 O O . VAL A 1 348 ? 9.817 14.577 -0.533 1.00 36.59 348 VAL A O 1
ATOM 2707 N N . ALA A 1 349 ? 8.981 15.435 -2.395 1.00 35.81 349 ALA A N 1
ATOM 2708 C CA . ALA A 1 349 ? 7.611 15.021 -2.127 1.00 35.81 349 ALA A CA 1
ATOM 2709 C C . ALA A 1 349 ? 7.149 13.990 -3.165 1.00 35.81 349 ALA A C 1
ATOM 2711 O O . ALA A 1 349 ? 7.133 14.267 -4.359 1.00 35.81 349 ALA A O 1
ATOM 2712 N N . LEU A 1 350 ? 6.691 12.831 -2.676 1.00 41.44 350 LEU A N 1
ATOM 2713 C CA . LEU A 1 350 ? 5.970 11.779 -3.414 1.00 41.44 350 LEU A CA 1
ATOM 2714 C C . LEU A 1 350 ? 6.808 10.706 -4.117 1.00 41.44 350 LEU A C 1
ATOM 2716 O O . LEU A 1 350 ? 6.658 10.453 -5.307 1.00 41.44 350 LEU A O 1
ATOM 2720 N N . LYS A 1 351 ? 7.593 9.958 -3.334 1.00 48.78 351 LYS A N 1
ATOM 2721 C CA . LYS A 1 351 ? 7.991 8.588 -3.694 1.00 48.78 351 LYS A CA 1
ATOM 2722 C C . LYS A 1 351 ? 7.936 7.668 -2.482 1.00 48.78 351 LYS A C 1
ATOM 2724 O O . LYS A 1 351 ? 8.937 7.465 -1.803 1.00 48.78 351 LYS A O 1
ATOM 2729 N N . LEU A 1 352 ? 6.777 7.072 -2.225 1.00 57.94 352 LEU A N 1
ATOM 2730 C CA . LEU A 1 352 ? 6.746 5.830 -1.456 1.00 57.94 352 LEU A CA 1
ATOM 2731 C C . LEU A 1 352 ? 7.075 4.692 -2.410 1.00 57.94 352 LEU A C 1
ATOM 2733 O O . LEU A 1 352 ? 6.204 4.054 -2.993 1.00 57.94 352 LEU A O 1
ATOM 2737 N N . SER A 1 353 ? 8.373 4.484 -2.614 1.00 65.31 353 SER A N 1
ATOM 2738 C CA . SER A 1 353 ? 8.851 3.227 -3.163 1.00 65.31 353 SER A CA 1
ATOM 2739 C C . SER A 1 353 ? 8.541 2.108 -2.172 1.00 65.31 353 SER A C 1
ATOM 2741 O O . SER A 1 353 ? 8.511 2.317 -0.954 1.00 65.31 353 SER A O 1
ATOM 2743 N N . MET A 1 354 ? 8.391 0.890 -2.689 1.00 72.56 354 MET A N 1
ATOM 2744 C CA . MET A 1 354 ? 8.296 -0.307 -1.853 1.00 72.56 354 MET A CA 1
ATOM 2745 C C . MET A 1 354 ? 9.429 -0.355 -0.810 1.00 72.56 354 MET A C 1
ATOM 2747 O O . MET A 1 354 ? 9.207 -0.743 0.331 1.00 72.56 354 MET A O 1
ATOM 2751 N N . SER A 1 355 ? 10.626 0.133 -1.158 1.00 71.19 355 SER A N 1
ATOM 2752 C CA . SER A 1 355 ? 11.758 0.221 -0.230 1.00 71.19 355 SER A CA 1
ATOM 2753 C C . SER A 1 355 ? 11.502 1.117 0.985 1.00 71.19 355 SER A C 1
ATOM 2755 O O . SER A 1 355 ? 11.869 0.710 2.082 1.00 71.19 355 SER A O 1
ATOM 2757 N N . ARG A 1 356 ? 10.840 2.277 0.841 1.00 79.31 356 ARG A N 1
ATOM 2758 C CA . ARG A 1 356 ? 10.528 3.149 1.988 1.00 79.31 356 ARG A CA 1
ATOM 2759 C C . ARG A 1 356 ? 9.504 2.505 2.915 1.00 79.31 356 ARG A C 1
ATOM 2761 O O . ARG A 1 356 ? 9.641 2.597 4.129 1.00 79.31 356 ARG A O 1
ATOM 2768 N N . LEU A 1 357 ? 8.500 1.823 2.362 1.00 77.25 357 LEU A N 1
ATOM 2769 C CA . LEU A 1 357 ? 7.526 1.081 3.169 1.00 77.25 357 LEU A CA 1
ATOM 2770 C C . LEU A 1 357 ? 8.188 -0.061 3.948 1.00 77.25 357 LEU A C 1
ATOM 2772 O O . LEU A 1 357 ? 7.878 -0.250 5.123 1.00 77.25 357 LEU A O 1
ATOM 2776 N N . LEU A 1 358 ? 9.116 -0.791 3.321 1.00 81.75 358 LEU A N 1
ATOM 2777 C CA . LEU A 1 358 ? 9.910 -1.820 3.998 1.00 81.75 358 LEU A CA 1
ATOM 2778 C C . LEU A 1 358 ? 10.805 -1.204 5.087 1.00 81.75 358 LEU A C 1
ATOM 2780 O O . LEU A 1 358 ? 10.804 -1.685 6.211 1.00 81.75 358 LEU A O 1
ATOM 2784 N N . GLU A 1 359 ? 11.496 -0.100 4.799 1.00 83.44 359 GLU A N 1
ATOM 2785 C CA . GLU A 1 359 ? 12.339 0.612 5.771 1.00 83.44 359 GLU A CA 1
ATOM 2786 C C . GLU A 1 359 ? 11.530 1.101 6.984 1.00 83.44 359 GLU A C 1
ATOM 2788 O O . GLU A 1 359 ? 11.932 0.895 8.132 1.00 83.44 359 GLU A O 1
ATOM 2793 N N . LEU A 1 360 ? 10.361 1.707 6.748 1.00 84.38 360 LEU A N 1
ATOM 2794 C CA . LEU A 1 360 ? 9.446 2.124 7.810 1.00 84.38 360 LEU A CA 1
ATOM 2795 C C . LEU A 1 360 ? 8.943 0.919 8.608 1.00 84.38 360 LEU A C 1
ATOM 2797 O O . LEU A 1 360 ? 8.894 0.981 9.832 1.00 84.38 360 LEU A O 1
ATOM 2801 N N . SER A 1 361 ? 8.620 -0.189 7.942 1.00 84.75 361 SER A N 1
ATOM 2802 C CA . SER A 1 361 ? 8.173 -1.418 8.606 1.00 84.75 361 SER A CA 1
ATOM 2803 C C . SER A 1 361 ? 9.268 -2.029 9.490 1.00 84.75 361 SER A C 1
ATOM 2805 O O . SER A 1 361 ? 8.978 -2.480 10.597 1.00 84.75 361 SER A O 1
ATOM 2807 N N . ASP A 1 362 ? 10.535 -1.989 9.065 1.00 85.06 362 ASP A N 1
ATOM 2808 C CA . ASP A 1 362 ? 11.670 -2.405 9.902 1.00 85.06 362 ASP A CA 1
ATOM 2809 C C . ASP A 1 362 ? 11.848 -1.487 11.110 1.00 85.06 362 ASP A C 1
ATOM 2811 O O . ASP A 1 362 ? 12.083 -1.938 12.231 1.00 85.06 362 ASP A O 1
ATOM 2815 N N . THR A 1 363 ? 11.723 -0.186 10.868 1.00 85.50 363 THR A N 1
ATOM 2816 C CA . THR A 1 363 ? 11.998 0.869 11.841 1.00 85.50 363 THR A CA 1
ATOM 2817 C C . THR A 1 363 ? 10.938 0.955 12.934 1.00 85.50 363 THR A C 1
ATOM 2819 O O . THR A 1 363 ? 11.259 1.178 14.103 1.00 85.50 363 THR A O 1
ATOM 2822 N N . LEU A 1 364 ? 9.669 0.789 12.563 1.00 85.12 364 LEU A N 1
ATOM 2823 C CA . LEU A 1 364 ? 8.529 0.814 13.481 1.00 85.12 364 LEU A CA 1
ATOM 2824 C C . LEU A 1 364 ? 8.395 -0.507 14.258 1.00 85.12 364 LEU A C 1
ATOM 2826 O O . LEU A 1 364 ? 7.686 -0.573 15.262 1.00 85.12 364 LEU A O 1
ATOM 2830 N N . GLY A 1 365 ? 9.176 -1.516 13.867 1.00 67.56 365 GLY A N 1
ATOM 2831 C CA . GLY A 1 365 ? 9.422 -2.724 14.633 1.00 67.56 365 GLY A CA 1
ATOM 2832 C C . GLY A 1 365 ? 8.372 -3.814 14.431 1.00 67.56 365 GLY A C 1
ATOM 2833 O O . GLY A 1 365 ? 7.218 -3.588 14.077 1.00 67.56 365 GLY A O 1
ATOM 2834 N N . SER A 1 366 ? 8.781 -5.045 14.735 1.00 54.50 366 SER A N 1
ATOM 2835 C CA . SER A 1 366 ? 8.010 -6.286 14.598 1.00 54.50 366 SER A CA 1
ATOM 2836 C C . SER A 1 366 ? 6.874 -6.464 15.612 1.00 54.50 366 SER A C 1
ATOM 2838 O O . SER A 1 366 ? 6.345 -7.569 15.732 1.00 54.50 366 SER A O 1
ATOM 2840 N N . ARG A 1 367 ? 6.447 -5.406 16.322 1.00 59.38 367 ARG A N 1
ATOM 2841 C CA . ARG A 1 367 ? 5.346 -5.463 17.308 1.00 59.38 367 ARG A CA 1
ATOM 2842 C C . ARG A 1 367 ? 3.952 -5.686 16.688 1.00 59.38 367 ARG A C 1
ATOM 2844 O O . ARG A 1 367 ? 2.949 -5.491 17.354 1.00 59.38 367 ARG A O 1
ATOM 2851 N N . GLY A 1 368 ? 3.896 -6.195 15.457 1.00 56.34 368 GLY A N 1
ATOM 2852 C CA . GLY A 1 368 ? 2.766 -6.985 14.966 1.00 56.34 368 GLY A CA 1
ATOM 2853 C C . GLY A 1 368 ? 1.687 -6.235 14.194 1.00 56.34 368 GLY A C 1
ATOM 2854 O O . GLY A 1 368 ? 0.736 -6.884 13.773 1.00 56.34 368 GLY A O 1
ATOM 2855 N N . GLY A 1 369 ? 1.837 -4.930 13.956 1.00 79.06 369 GLY A N 1
ATOM 2856 C CA . GLY A 1 369 ? 0.731 -4.123 13.435 1.00 79.06 369 GLY A CA 1
ATOM 2857 C C . GLY A 1 369 ? 0.942 -3.400 12.108 1.00 79.06 369 GLY A C 1
ATOM 2858 O O . GLY A 1 369 ? -0.033 -2.893 11.563 1.00 79.06 369 GLY A O 1
ATOM 2859 N N . VAL A 1 370 ? 2.165 -3.277 11.579 1.00 89.75 370 VAL A N 1
ATOM 2860 C CA . VAL A 1 370 ? 2.374 -2.426 10.392 1.00 89.75 370 VAL A CA 1
ATOM 2861 C C . VAL A 1 370 ? 1.799 -3.102 9.148 1.00 89.75 370 VAL A C 1
ATOM 2863 O O . VAL A 1 370 ? 2.222 -4.195 8.763 1.00 89.75 370 VAL A O 1
ATOM 2866 N N . CYS A 1 371 ? 0.824 -2.443 8.526 1.00 91.50 371 CYS A N 1
ATOM 2867 C CA . CYS A 1 371 ? 0.157 -2.917 7.327 1.00 91.50 371 CYS A CA 1
ATOM 2868 C C . CYS A 1 371 ? 0.724 -2.230 6.085 1.00 91.50 371 CYS A C 1
ATOM 2870 O O . CYS A 1 371 ? 0.682 -1.003 5.963 1.00 91.50 371 CYS A O 1
ATOM 2872 N N . PHE A 1 372 ? 1.188 -3.039 5.135 1.00 87.50 372 PHE A N 1
ATOM 2873 C CA . PHE A 1 372 ? 1.518 -2.597 3.786 1.00 87.50 372 PHE A CA 1
ATOM 2874 C C . PHE A 1 372 ? 0.236 -2.188 3.054 1.00 87.50 372 PHE A C 1
ATOM 2876 O O . PHE A 1 372 ? -0.680 -2.998 2.937 1.00 87.50 372 PHE A O 1
ATOM 2883 N N . SER A 1 373 ? 0.143 -0.955 2.554 1.00 90.94 373 SER A N 1
ATOM 2884 C CA . SER A 1 373 ? -1.026 -0.536 1.779 1.00 90.94 373 SER A CA 1
ATOM 2885 C C . SER A 1 373 ? -0.845 -0.765 0.281 1.00 90.94 373 SER A C 1
ATOM 2887 O O . SER A 1 373 ? 0.216 -0.537 -0.301 1.00 90.94 373 SER A O 1
ATOM 2889 N N . THR A 1 374 ? -1.926 -1.190 -0.361 1.00 91.44 374 THR A N 1
ATOM 2890 C CA . THR A 1 374 ? -2.068 -1.251 -1.813 1.00 91.44 374 THR A CA 1
ATOM 2891 C C . THR A 1 374 ? -3.446 -0.732 -2.201 1.00 91.44 374 THR A C 1
ATOM 2893 O O . THR A 1 374 ? -4.384 -0.796 -1.407 1.00 91.44 374 THR A O 1
ATOM 2896 N N . THR A 1 375 ? -3.574 -0.194 -3.407 1.00 91.56 375 THR A N 1
ATOM 2897 C CA . THR A 1 375 ? -4.822 0.378 -3.918 1.00 91.56 375 THR A CA 1
ATOM 2898 C C . THR A 1 375 ? -5.375 -0.494 -5.034 1.00 91.56 375 THR A C 1
ATOM 2900 O O . THR A 1 375 ? -4.682 -0.833 -5.988 1.00 91.56 375 THR A O 1
ATOM 2903 N N . LEU A 1 376 ? -6.639 -0.886 -4.915 1.00 93.62 376 LEU A N 1
ATOM 2904 C CA . LEU A 1 376 ? -7.370 -1.610 -5.949 1.00 93.62 376 LEU A CA 1
ATOM 2905 C C . LEU A 1 376 ? -8.189 -0.660 -6.837 1.00 93.62 376 LEU A C 1
ATOM 2907 O O . LEU A 1 376 ? -8.819 -1.110 -7.795 1.00 93.62 376 LEU A O 1
ATOM 2911 N N . ALA A 1 377 ? -8.145 0.650 -6.591 1.00 91.38 377 ALA A N 1
ATOM 2912 C CA . ALA A 1 377 ? -8.677 1.635 -7.523 1.00 91.38 377 ALA A CA 1
ATOM 2913 C C . ALA A 1 377 ? -7.806 1.743 -8.786 1.00 91.38 377 ALA A C 1
ATOM 2915 O O . ALA A 1 377 ? -6.613 1.429 -8.783 1.00 91.38 377 ALA A O 1
ATOM 2916 N N . VAL A 1 378 ? -8.411 2.208 -9.877 1.00 91.38 378 VAL A N 1
ATOM 2917 C CA . VAL A 1 378 ? -7.681 2.682 -11.054 1.00 91.38 378 VAL A CA 1
ATOM 2918 C C . VAL A 1 378 ? -7.693 4.200 -11.042 1.00 91.38 378 VAL A C 1
ATOM 2920 O O . VAL A 1 378 ? -8.758 4.818 -11.014 1.00 91.38 378 VAL A O 1
ATOM 2923 N N 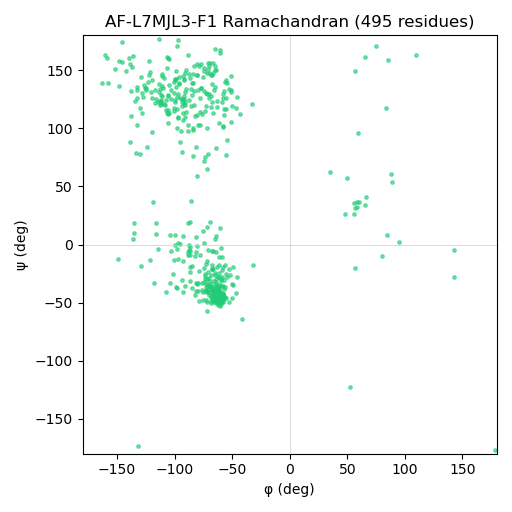. TYR A 1 379 ? -6.514 4.808 -11.111 1.00 90.50 379 TYR A N 1
ATOM 2924 C CA . TYR A 1 379 ? -6.378 6.251 -11.247 1.00 90.50 379 TYR A CA 1
ATOM 2925 C C . TYR A 1 379 ? -6.348 6.617 -12.722 1.00 90.50 379 TYR A C 1
ATOM 2927 O O . TYR A 1 379 ? -5.416 6.269 -13.451 1.00 90.50 379 TYR A O 1
ATOM 2935 N N . ARG A 1 380 ? -7.379 7.331 -13.169 1.00 90.25 380 ARG A N 1
ATOM 2936 C CA . ARG A 1 380 ? -7.491 7.854 -14.526 1.00 90.25 380 ARG A CA 1
ATOM 2937 C C . ARG A 1 380 ? -7.112 9.324 -14.546 1.00 90.25 380 ARG A C 1
ATOM 2939 O O . ARG A 1 380 ? -7.831 10.178 -14.029 1.00 90.25 380 ARG A O 1
ATOM 2946 N N . TYR A 1 381 ? -6.023 9.624 -15.232 1.00 88.88 381 TYR A N 1
ATOM 2947 C CA . TYR A 1 381 ? -5.526 10.973 -15.437 1.00 88.88 381 TYR A CA 1
ATOM 2948 C C . TYR A 1 381 ? -5.902 11.474 -16.822 1.00 88.88 381 TYR A C 1
ATOM 2950 O O . TYR A 1 381 ? -5.817 10.733 -17.800 1.00 88.88 381 TYR A O 1
ATOM 2958 N N . ARG A 1 382 ? -6.291 12.745 -16.920 1.00 89.69 382 ARG A N 1
ATOM 2959 C CA . ARG A 1 382 ? -6.450 13.461 -18.190 1.00 89.69 382 ARG A CA 1
ATOM 2960 C C . ARG A 1 382 ? -5.231 14.346 -18.426 1.00 89.69 382 ARG A C 1
ATOM 2962 O O . ARG A 1 382 ? -5.004 15.276 -17.657 1.00 89.69 382 ARG A O 1
ATOM 2969 N N . LEU A 1 383 ? -4.489 14.079 -19.493 1.00 86.69 383 LEU A N 1
ATOM 2970 C CA . LEU A 1 383 ? -3.229 14.755 -19.809 1.00 86.69 383 LEU A CA 1
ATOM 2971 C C . LEU A 1 383 ? -3.461 16.119 -20.483 1.00 86.69 383 LEU A C 1
ATOM 2973 O O . LEU A 1 383 ? -4.506 16.364 -21.103 1.00 86.69 383 LEU A O 1
ATOM 2977 N N . HIS A 1 384 ? -2.483 17.018 -20.364 1.00 85.31 384 HIS A N 1
ATOM 2978 C CA . HIS A 1 384 ? -2.381 18.193 -21.231 1.00 85.31 384 HIS A CA 1
ATOM 2979 C C . HIS A 1 384 ? -1.891 17.768 -22.633 1.00 85.31 384 HIS A C 1
ATOM 2981 O O . HIS A 1 384 ? -1.232 16.745 -22.786 1.00 85.31 384 HIS A O 1
ATOM 2987 N N . GLN A 1 385 ? -2.263 18.506 -23.687 1.00 82.75 385 GLN A N 1
ATOM 2988 C CA . GLN A 1 385 ? -1.836 18.171 -25.055 1.00 82.75 385 GLN A CA 1
ATOM 2989 C C . GLN A 1 385 ? -0.314 18.325 -25.197 1.00 82.75 385 GLN A C 1
ATOM 2991 O O . GLN A 1 385 ? 0.220 19.355 -24.799 1.00 82.75 385 GLN A O 1
ATOM 2996 N N . GLY A 1 386 ? 0.350 17.331 -25.798 1.00 71.25 386 GLY A N 1
ATOM 2997 C CA . GLY A 1 386 ? 1.794 17.355 -26.081 1.00 71.25 386 GLY A CA 1
ATOM 2998 C C . GLY A 1 386 ? 2.699 16.907 -24.928 1.00 71.25 386 GLY A C 1
ATOM 2999 O O . GLY A 1 386 ? 3.909 17.054 -25.032 1.00 71.25 386 GLY A O 1
ATOM 3000 N N . LEU A 1 387 ? 2.116 16.376 -23.853 1.00 61.44 387 LEU A N 1
ATOM 3001 C CA . LEU A 1 387 ? 2.799 15.946 -22.635 1.00 61.44 387 LEU A CA 1
ATOM 3002 C C . LEU A 1 387 ? 2.545 14.436 -22.438 1.00 61.44 387 LEU A C 1
ATOM 3004 O O . LEU A 1 387 ? 1.402 13.972 -22.549 1.00 61.44 387 LEU A O 1
ATOM 3008 N N . HIS A 1 388 ? 3.624 13.658 -22.295 1.00 63.22 388 HIS A N 1
ATOM 3009 C CA . HIS A 1 388 ? 3.622 12.185 -22.348 1.00 63.22 388 HIS A CA 1
ATOM 3010 C C . HIS A 1 388 ? 4.469 11.516 -21.247 1.00 63.22 388 HIS A C 1
ATOM 3012 O O . HIS A 1 388 ? 4.623 10.294 -21.256 1.00 63.22 388 HIS A O 1
ATOM 3018 N N . GLY A 1 389 ? 5.022 12.291 -20.316 1.00 60.94 389 GLY A N 1
ATOM 3019 C CA . GLY A 1 389 ? 5.927 11.828 -19.268 1.00 60.94 389 GLY A CA 1
ATOM 3020 C C . GLY A 1 389 ? 5.281 11.784 -17.884 1.00 60.94 389 GLY A C 1
ATOM 3021 O O . GLY A 1 389 ? 4.379 12.550 -17.559 1.00 60.94 389 GLY A O 1
ATOM 3022 N N . ALA A 1 390 ? 5.761 10.887 -17.026 1.00 56.69 390 ALA A N 1
ATOM 3023 C CA . ALA A 1 390 ? 5.409 10.927 -15.612 1.00 56.69 390 ALA A CA 1
ATOM 3024 C C . ALA A 1 390 ? 5.983 12.186 -14.923 1.00 56.69 390 ALA A C 1
ATOM 3026 O O . ALA A 1 390 ? 6.922 12.806 -15.417 1.00 56.69 390 ALA A O 1
ATOM 3027 N N . GLY A 1 391 ? 5.363 12.609 -13.816 1.00 60.94 391 GLY A N 1
ATOM 3028 C CA . GLY A 1 391 ? 5.684 13.873 -13.134 1.00 60.94 391 GLY A CA 1
ATOM 3029 C C . GLY A 1 391 ? 5.063 15.128 -13.767 1.00 60.94 391 GLY A C 1
ATOM 3030 O O . GLY A 1 391 ? 5.063 16.191 -13.147 1.00 60.94 391 GLY A O 1
ATOM 3031 N N . GLU A 1 392 ? 4.476 15.015 -14.960 1.00 71.06 392 GLU A N 1
ATOM 3032 C CA . GLU A 1 392 ? 3.775 16.118 -15.615 1.00 71.06 392 GLU A CA 1
ATOM 3033 C C . GLU A 1 392 ? 2.455 16.468 -14.909 1.00 71.06 392 GLU A C 1
ATOM 3035 O O . GLU A 1 392 ? 1.806 15.639 -14.252 1.00 71.06 392 GLU A O 1
ATOM 3040 N N . SER A 1 393 ? 2.036 17.726 -15.065 1.00 76.00 393 SER A N 1
ATOM 3041 C CA . SER A 1 393 ? 0.713 18.154 -14.634 1.00 76.00 393 SER A CA 1
ATOM 3042 C C . SER A 1 393 ? -0.361 17.484 -15.492 1.00 76.00 393 SER A C 1
ATOM 3044 O O . SER A 1 393 ? -0.267 17.363 -16.715 1.00 76.00 393 SER A O 1
ATOM 3046 N N . CYS A 1 394 ? -1.422 17.045 -14.836 1.00 80.94 394 CYS A N 1
ATOM 3047 C CA . CYS A 1 394 ? -2.651 16.596 -15.454 1.00 80.94 394 CYS A CA 1
ATOM 3048 C C . CYS A 1 394 ? -3.747 17.642 -15.252 1.00 80.94 394 CYS A C 1
ATOM 3050 O O . CYS A 1 394 ? -3.680 18.517 -14.396 1.00 80.94 394 CYS A O 1
ATOM 3052 N N . ARG A 1 395 ? -4.794 17.560 -16.070 1.00 84.69 395 ARG A N 1
ATOM 3053 C CA . ARG A 1 395 ? -5.975 18.424 -15.943 1.00 84.69 395 ARG A CA 1
ATOM 3054 C C . ARG A 1 395 ? -6.917 17.941 -14.853 1.00 84.69 395 ARG A C 1
ATOM 3056 O O . ARG A 1 395 ? -7.668 18.725 -14.287 1.00 84.69 395 ARG A O 1
ATOM 3063 N N . ARG A 1 396 ? -6.976 16.622 -14.670 1.00 87.06 396 ARG A N 1
ATOM 3064 C CA . ARG A 1 396 ? -7.930 15.955 -13.788 1.00 87.06 396 ARG A CA 1
ATOM 3065 C C . ARG A 1 396 ? -7.465 14.538 -13.489 1.00 87.06 396 ARG A C 1
ATOM 3067 O O . ARG A 1 396 ? -7.046 13.839 -14.411 1.00 87.06 396 ARG A O 1
ATOM 3074 N N . MET A 1 397 ? -7.615 14.131 -12.237 1.00 86.94 397 MET A N 1
ATOM 3075 C CA . MET A 1 397 ? -7.493 12.752 -11.782 1.00 86.94 397 MET A CA 1
ATOM 3076 C C . MET A 1 397 ? -8.876 12.294 -11.314 1.00 86.94 397 MET A C 1
ATOM 3078 O O . MET A 1 397 ? -9.634 13.079 -10.739 1.00 86.94 397 MET A O 1
ATOM 3082 N N . VAL A 1 398 ? -9.244 11.064 -11.660 1.00 89.38 398 VAL A N 1
ATOM 3083 C CA . VAL A 1 398 ? -10.485 10.423 -11.222 1.00 89.38 398 VAL A CA 1
ATOM 3084 C C . VAL A 1 398 ? -10.175 8.983 -10.848 1.00 89.38 398 VAL A C 1
ATOM 3086 O O . VAL A 1 398 ? -9.547 8.266 -11.624 1.00 89.38 398 VAL A O 1
ATOM 3089 N N . GLU A 1 399 ? -10.656 8.558 -9.689 1.00 89.31 399 GLU A N 1
ATOM 3090 C CA . GLU A 1 399 ? -10.662 7.155 -9.285 1.00 89.31 399 GLU A CA 1
ATOM 3091 C C . GLU A 1 399 ? -11.832 6.429 -9.957 1.00 89.31 399 GLU A C 1
ATOM 3093 O O . GLU A 1 399 ? -12.964 6.918 -9.983 1.00 89.31 399 GLU A O 1
ATOM 3098 N N . THR A 1 400 ? -11.568 5.260 -10.526 1.00 91.19 400 THR A N 1
ATOM 3099 C CA . THR A 1 400 ? -12.572 4.427 -11.198 1.00 91.19 400 THR A CA 1
ATOM 3100 C C . THR A 1 400 ? -12.345 2.958 -10.852 1.00 91.19 400 THR A C 1
ATOM 3102 O O . THR A 1 400 ? -11.266 2.576 -10.385 1.00 91.19 400 THR A O 1
ATOM 3105 N N . THR A 1 401 ? -13.372 2.125 -11.032 1.00 91.62 401 THR A N 1
ATOM 3106 C CA . THR A 1 401 ? -13.223 0.681 -10.809 1.00 91.62 401 THR A CA 1
ATOM 3107 C C . THR A 1 401 ? -12.331 0.067 -11.887 1.00 91.62 401 THR A C 1
ATOM 3109 O O . THR A 1 401 ? -12.214 0.584 -13.000 1.00 91.62 401 THR A O 1
ATOM 3112 N N . PHE A 1 402 ? -11.713 -1.071 -11.587 1.00 91.38 402 PHE A N 1
ATOM 3113 C CA . PHE A 1 402 ? -10.920 -1.797 -12.582 1.00 91.38 402 PHE A CA 1
ATOM 3114 C C . PHE A 1 402 ? -11.772 -2.314 -13.740 1.00 91.38 402 PHE A C 1
ATOM 3116 O O . PHE A 1 402 ? -11.339 -2.290 -14.892 1.00 91.38 402 PHE A O 1
ATOM 3123 N N . GLY A 1 403 ? -13.014 -2.694 -13.442 1.00 89.81 403 GLY A N 1
ATOM 3124 C CA . GLY A 1 403 ? -14.034 -2.976 -14.435 1.00 89.81 403 GLY A CA 1
ATOM 3125 C C . GLY A 1 403 ? -14.394 -1.771 -15.303 1.00 89.81 403 GLY A C 1
ATOM 3126 O O . GLY A 1 403 ? -14.498 -1.890 -16.510 1.00 89.81 403 GLY A O 1
ATOM 3127 N N . GLU A 1 404 ? -14.588 -0.584 -14.747 1.00 90.44 404 GLU A N 1
ATOM 3128 C CA . GLU A 1 404 ? -14.911 0.599 -15.561 1.00 90.44 404 GLU A CA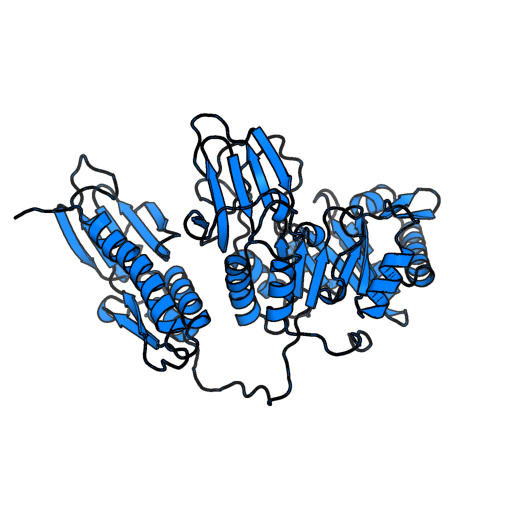 1
ATOM 3129 C C . GLU A 1 404 ? -13.726 1.039 -16.431 1.00 90.44 404 GLU A C 1
ATOM 3131 O O . GLU A 1 404 ? -13.918 1.526 -17.546 1.00 90.44 404 GLU A O 1
ATOM 3136 N N . ALA A 1 405 ? -12.501 0.873 -15.929 1.00 90.62 405 ALA A N 1
ATOM 3137 C CA . ALA A 1 405 ? -11.296 1.259 -16.647 1.00 90.62 405 ALA A CA 1
ATOM 3138 C C . ALA A 1 405 ? -10.988 0.368 -17.859 1.00 90.62 405 ALA A C 1
ATOM 3140 O O . ALA A 1 405 ? -10.342 0.858 -18.784 1.00 90.62 405 ALA A O 1
ATOM 3141 N N . CYS A 1 406 ? -11.399 -0.910 -17.834 1.00 89.88 406 CYS A N 1
ATOM 3142 C CA . CYS A 1 406 ? -10.997 -1.956 -18.785 1.00 89.88 406 CYS A CA 1
ATOM 3143 C C . CYS A 1 406 ? -9.540 -1.798 -19.255 1.00 89.88 406 CYS A C 1
ATOM 3145 O O . CYS A 1 406 ? -9.306 -1.554 -20.444 1.00 89.88 406 CYS A O 1
ATOM 3147 N N . PRO A 1 407 ? -8.548 -1.884 -18.345 1.00 84.56 407 PRO A N 1
ATOM 3148 C CA . PRO A 1 407 ? -7.157 -1.740 -18.744 1.00 84.56 407 PRO A CA 1
ATOM 3149 C C . PRO A 1 407 ? -6.819 -2.763 -19.842 1.00 84.56 407 PRO A C 1
ATOM 3151 O O . PRO A 1 407 ? -7.278 -3.909 -19.758 1.00 84.56 407 PRO A O 1
ATOM 3154 N N . PRO A 1 408 ? -6.031 -2.369 -20.861 1.00 83.19 408 PRO A N 1
ATOM 3155 C CA . PRO A 1 408 ? -5.741 -3.201 -22.028 1.00 83.19 408 PRO A CA 1
ATOM 3156 C C . PRO A 1 408 ? -5.043 -4.498 -21.617 1.00 83.19 408 PRO A C 1
ATOM 3158 O O . PRO A 1 408 ? -4.607 -4.632 -20.473 1.00 83.19 408 PRO A O 1
ATOM 3161 N N . GLU A 1 409 ? -4.930 -5.474 -22.513 1.00 80.31 409 GLU A N 1
ATOM 3162 C CA . GLU A 1 409 ? -4.232 -6.729 -22.209 1.00 80.31 409 GLU A CA 1
ATOM 3163 C C . GLU A 1 409 ? -2.753 -6.507 -21.839 1.00 80.31 409 GLU A C 1
ATOM 3165 O O . GLU A 1 409 ? -2.189 -5.433 -22.046 1.00 80.31 409 GLU A O 1
ATOM 3170 N N . GLU A 1 410 ? -2.115 -7.522 -21.246 1.00 73.88 410 GLU A N 1
ATOM 3171 C CA . GLU A 1 410 ? -0.761 -7.420 -20.671 1.00 73.88 410 GLU A CA 1
ATOM 3172 C C . GLU A 1 410 ? 0.302 -6.923 -21.674 1.00 73.88 410 GLU A C 1
ATOM 3174 O O . GLU A 1 410 ? 1.291 -6.330 -21.250 1.00 73.88 410 GLU A O 1
ATOM 3179 N N . SER A 1 411 ? 0.102 -7.117 -22.984 1.00 66.81 411 SER A N 1
ATOM 3180 C CA . SER A 1 411 ? 1.042 -6.693 -24.035 1.00 66.81 411 SER A CA 1
ATOM 3181 C C . SER A 1 411 ? 1.227 -5.180 -24.139 1.00 66.81 411 SER A C 1
ATOM 3183 O O . SER A 1 411 ? 2.314 -4.734 -24.500 1.00 66.81 411 SER A O 1
ATOM 3185 N N . ASP A 1 412 ? 0.199 -4.405 -23.796 1.00 74.88 412 ASP A N 1
ATOM 3186 C CA . ASP A 1 412 ? 0.167 -2.951 -24.012 1.00 74.88 412 ASP A CA 1
ATOM 3187 C C . ASP A 1 412 ? 0.400 -2.173 -22.708 1.00 74.88 412 ASP A C 1
ATOM 3189 O O . ASP A 1 412 ? 0.218 -0.952 -22.633 1.00 74.88 412 ASP A O 1
ATOM 3193 N N . ARG A 1 413 ? 0.764 -2.894 -21.643 1.00 80.31 413 ARG A N 1
ATOM 3194 C CA . ARG A 1 413 ? 1.014 -2.333 -20.320 1.00 80.31 413 ARG A CA 1
ATOM 3195 C C . ARG A 1 413 ? 2.493 -2.076 -20.134 1.00 80.31 413 ARG A C 1
ATOM 3197 O O . ARG A 1 413 ? 3.344 -2.908 -20.444 1.00 80.31 413 ARG A O 1
ATOM 3204 N N . LEU A 1 414 ? 2.782 -0.940 -19.527 1.00 74.75 414 LEU A N 1
ATOM 3205 C CA . LEU A 1 414 ? 4.094 -0.646 -18.992 1.00 74.75 414 LEU A CA 1
ATOM 3206 C C . LEU A 1 414 ? 4.052 -0.902 -17.485 1.00 74.75 414 LEU A C 1
ATOM 3208 O O . LEU A 1 414 ? 3.039 -0.669 -16.826 1.00 74.75 414 LEU A O 1
ATOM 3212 N N . VAL A 1 415 ? 5.147 -1.432 -16.948 1.00 69.94 415 VAL A N 1
ATOM 3213 C CA . VAL A 1 415 ? 5.301 -1.664 -15.509 1.00 69.94 415 VAL A CA 1
ATOM 3214 C C . VAL A 1 415 ? 6.404 -0.752 -15.022 1.00 69.94 415 VAL A C 1
ATOM 3216 O O . VAL A 1 415 ? 7.534 -0.821 -15.503 1.00 69.94 415 VAL A O 1
ATOM 3219 N N . GLU A 1 416 ? 6.079 0.088 -14.054 1.00 68.25 416 GLU A N 1
ATOM 3220 C CA . GLU A 1 416 ? 7.080 0.857 -13.341 1.00 68.25 416 GLU A CA 1
ATOM 3221 C C . GLU A 1 416 ? 7.780 -0.033 -12.321 1.00 68.25 416 GLU A C 1
ATOM 3223 O O . GLU A 1 416 ? 7.116 -0.616 -11.472 1.00 68.25 416 GLU A O 1
ATOM 3228 N N . VAL A 1 417 ? 9.108 -0.124 -12.340 1.00 58.91 417 VAL A N 1
ATOM 3229 C CA . VAL A 1 417 ? 9.811 -1.102 -11.489 1.00 58.91 417 VAL A CA 1
ATOM 3230 C C . VAL A 1 417 ? 10.078 -0.613 -10.063 1.00 58.91 417 VAL A C 1
ATOM 3232 O O . VAL A 1 417 ? 9.893 -1.395 -9.136 1.00 58.91 417 VAL A O 1
ATOM 3235 N N . SER A 1 418 ? 10.408 0.668 -9.844 1.00 60.34 418 SER A N 1
ATOM 3236 C CA . SER A 1 418 ? 10.466 1.279 -8.489 1.00 60.34 418 SER A CA 1
ATOM 3237 C C . SER A 1 418 ? 9.125 1.163 -7.765 1.00 60.34 418 SER A C 1
ATOM 3239 O O . SER A 1 418 ? 9.021 0.830 -6.584 1.00 60.34 418 SER A O 1
ATOM 3241 N N . SER A 1 419 ? 8.118 1.426 -8.580 1.00 63.84 419 SER A N 1
ATOM 3242 C CA . SER A 1 419 ? 6.719 1.105 -8.491 1.00 63.84 419 SER A CA 1
ATOM 3243 C C . SER A 1 419 ? 6.285 -0.240 -8.006 1.00 63.84 419 SER A C 1
ATOM 3245 O O . SER A 1 419 ? 5.494 -0.409 -7.080 1.00 63.84 419 SER A O 1
ATOM 3247 N N . MET A 1 420 ? 6.689 -1.172 -8.849 1.00 74.62 420 MET A N 1
ATOM 3248 C CA . MET A 1 420 ? 5.906 -2.324 -9.222 1.00 74.62 420 MET A CA 1
ATOM 3249 C C . MET A 1 420 ? 4.454 -1.976 -9.608 1.00 74.62 420 MET A C 1
ATOM 3251 O O . MET A 1 420 ? 3.625 -2.846 -9.446 1.00 74.62 420 MET A O 1
ATOM 3255 N N . THR A 1 421 ? 4.102 -0.770 -10.084 1.00 80.62 421 THR A N 1
ATOM 3256 C CA . THR A 1 421 ? 2.715 -0.419 -10.493 1.00 80.62 421 THR A CA 1
ATOM 3257 C C . THR A 1 421 ? 2.558 -0.497 -12.011 1.00 80.62 421 THR A C 1
ATOM 3259 O O . THR A 1 421 ? 3.463 -0.112 -12.757 1.00 80.62 421 THR A O 1
ATOM 3262 N N . SER A 1 422 ? 1.409 -0.986 -12.479 1.00 85.12 422 SER A N 1
ATOM 3263 C CA . SER A 1 422 ? 1.084 -1.058 -13.904 1.00 85.12 422 SER A CA 1
ATOM 3264 C C . SER A 1 422 ? 0.464 0.253 -14.387 1.00 85.12 422 SER A C 1
ATOM 3266 O O . SER A 1 422 ? -0.319 0.899 -13.687 1.00 85.12 422 SER A O 1
ATOM 3268 N N . TYR A 1 423 ? 0.784 0.646 -15.615 1.00 87.44 423 TYR A N 1
ATOM 3269 C CA . TYR A 1 423 ? 0.152 1.788 -16.257 1.00 87.44 423 TYR A CA 1
ATOM 3270 C C . TYR A 1 423 ? -0.003 1.596 -17.763 1.00 87.44 423 TYR A C 1
ATOM 3272 O O . TYR A 1 423 ? 0.701 0.824 -18.415 1.00 87.44 423 TYR A O 1
ATOM 3280 N N . THR A 1 424 ? -0.954 2.328 -18.327 1.00 87.88 424 THR A N 1
ATOM 3281 C CA . THR A 1 424 ? -1.113 2.499 -19.772 1.00 87.88 424 THR A CA 1
ATOM 3282 C C . THR A 1 424 ? -1.446 3.954 -20.055 1.00 87.88 424 THR A C 1
ATOM 3284 O O . THR A 1 424 ? -1.977 4.654 -19.190 1.00 87.88 424 THR A O 1
ATOM 3287 N N . TYR A 1 425 ? -1.143 4.441 -21.250 1.00 87.31 425 TYR A N 1
ATOM 3288 C CA . TYR A 1 425 ? -1.498 5.798 -21.629 1.00 87.31 425 TYR A CA 1
ATOM 3289 C C . TYR A 1 425 ? -1.788 5.904 -23.122 1.00 87.31 425 TYR A C 1
ATOM 3291 O O . TYR A 1 425 ? -1.366 5.092 -23.939 1.00 87.31 425 TYR A O 1
ATOM 3299 N N . ASN A 1 426 ? -2.534 6.943 -23.471 1.00 86.88 426 ASN A N 1
ATOM 3300 C CA . ASN A 1 426 ? -2.726 7.406 -24.833 1.00 86.88 426 ASN A CA 1
ATOM 3301 C C . ASN A 1 426 ? -2.517 8.926 -24.879 1.00 86.88 426 ASN A C 1
ATOM 3303 O O . ASN A 1 426 ? -2.179 9.552 -23.878 1.00 86.88 426 ASN A O 1
ATOM 3307 N N . LYS A 1 427 ? -2.780 9.553 -26.032 1.00 84.94 427 LYS A N 1
ATOM 3308 C CA . LYS A 1 427 ? -2.581 11.002 -26.238 1.00 84.94 427 LYS A CA 1
ATOM 3309 C C . LYS A 1 427 ? -3.316 11.915 -25.245 1.00 84.94 427 LYS A C 1
ATOM 3311 O O . LYS A 1 427 ? -3.030 13.103 -25.190 1.00 84.94 427 LYS A O 1
ATOM 3316 N N . THR A 1 428 ? -4.321 11.404 -24.541 1.00 88.19 428 THR A N 1
ATOM 3317 C CA . THR A 1 428 ? -5.241 12.210 -23.723 1.00 88.19 428 THR A CA 1
ATOM 3318 C C . THR A 1 428 ? -5.402 11.703 -22.299 1.00 88.19 428 THR A C 1
ATOM 3320 O O . THR A 1 428 ? -5.876 12.458 -21.449 1.00 88.19 428 THR A O 1
ATOM 3323 N N . HIS A 1 429 ? -5.046 10.449 -22.033 1.00 89.62 429 HIS A N 1
ATOM 3324 C CA . HIS A 1 429 ? -5.284 9.807 -20.753 1.00 89.62 429 HIS A CA 1
ATOM 3325 C C . HIS A 1 429 ? -4.133 8.898 -20.352 1.00 89.62 429 HIS A C 1
ATOM 3327 O O . HIS A 1 429 ? -3.529 8.256 -21.205 1.00 89.62 429 HIS A O 1
ATOM 3333 N N . MET A 1 430 ? -3.918 8.783 -19.048 1.00 88.44 430 MET A N 1
ATOM 3334 C CA . MET A 1 430 ? -3.097 7.748 -18.430 1.00 88.44 430 MET A CA 1
ATOM 3335 C C . MET A 1 430 ? -3.952 6.999 -17.409 1.00 88.44 430 MET A C 1
ATOM 3337 O O . MET A 1 430 ? -4.748 7.613 -16.698 1.00 88.44 430 MET A O 1
ATOM 3341 N N . LEU A 1 431 ? -3.803 5.682 -17.350 1.00 90.12 431 LEU A N 1
ATOM 3342 C CA . LEU A 1 431 ? -4.359 4.830 -16.308 1.00 90.12 431 LEU A CA 1
ATOM 3343 C C . LEU A 1 431 ? -3.193 4.292 -15.486 1.00 90.12 431 LEU A C 1
ATOM 3345 O O . LEU A 1 431 ? -2.303 3.673 -16.061 1.00 90.12 431 LEU A O 1
ATOM 3349 N N . ALA A 1 432 ? -3.211 4.501 -14.174 1.00 88.81 432 ALA A N 1
ATOM 3350 C CA . ALA A 1 432 ? -2.307 3.841 -13.236 1.00 88.81 432 ALA A CA 1
ATOM 3351 C C . ALA A 1 432 ? -3.122 2.909 -12.339 1.00 88.81 432 ALA A C 1
ATOM 3353 O O . ALA A 1 432 ? -4.173 3.303 -11.827 1.00 88.81 432 ALA A O 1
ATOM 3354 N N . PHE A 1 433 ? -2.674 1.668 -12.188 1.00 90.75 433 PHE A N 1
ATOM 3355 C CA . PHE A 1 433 ? -3.424 0.646 -11.471 1.00 90.75 433 PHE A CA 1
ATOM 3356 C C . PHE A 1 433 ? -2.538 -0.496 -10.990 1.00 90.75 433 PHE A C 1
ATOM 3358 O O . PHE A 1 433 ? -1.462 -0.766 -11.519 1.00 90.75 433 PHE A O 1
ATOM 3365 N N . GLU A 1 434 ? -3.063 -1.229 -10.018 1.00 90.44 434 GLU A N 1
ATOM 3366 C CA . GLU A 1 434 ? -2.553 -2.542 -9.661 1.00 90.44 434 GLU A CA 1
ATOM 3367 C C . GLU A 1 434 ? -3.264 -3.624 -10.472 1.00 90.44 434 GLU A C 1
ATOM 3369 O O . GLU A 1 434 ? -4.495 -3.625 -10.566 1.00 90.44 434 GLU A O 1
ATOM 3374 N N . ASP A 1 435 ? -2.511 -4.565 -11.031 1.00 89.81 435 ASP A N 1
ATOM 3375 C CA . ASP A 1 435 ? -3.023 -5.812 -11.585 1.00 89.81 435 ASP A CA 1
ATOM 3376 C C . ASP A 1 435 ? -2.543 -7.023 -10.768 1.00 89.81 435 ASP A C 1
ATOM 3378 O O . ASP A 1 435 ? -1.808 -6.915 -9.789 1.00 89.81 435 ASP A O 1
ATOM 3382 N N . GLN A 1 436 ? -2.993 -8.220 -11.131 1.00 88.69 436 GLN A N 1
ATOM 3383 C CA . GLN A 1 436 ? -2.671 -9.449 -10.404 1.00 88.69 436 GLN A CA 1
ATOM 3384 C C . GLN A 1 436 ? -1.156 -9.707 -10.366 1.00 88.69 436 GLN A C 1
ATOM 3386 O O . GLN A 1 436 ? -0.655 -10.327 -9.424 1.00 88.69 436 GLN A O 1
ATOM 3391 N N . ARG A 1 437 ? -0.423 -9.251 -11.389 1.00 83.12 437 ARG A N 1
ATOM 3392 C CA . ARG A 1 437 ? 1.023 -9.423 -11.486 1.00 83.12 437 ARG A CA 1
ATOM 3393 C C . ARG A 1 437 ? 1.742 -8.411 -10.602 1.00 83.12 437 ARG A C 1
ATOM 3395 O O . ARG A 1 437 ? 2.598 -8.837 -9.830 1.00 83.12 437 ARG A O 1
ATOM 3402 N N . SER A 1 438 ? 1.395 -7.125 -10.675 1.00 83.81 438 SER A N 1
ATOM 3403 C CA . SER A 1 438 ? 1.981 -6.101 -9.801 1.00 83.81 438 SER A CA 1
ATOM 3404 C C . SER A 1 438 ? 1.776 -6.435 -8.325 1.00 83.81 438 SER A C 1
ATOM 3406 O O . SER A 1 438 ? 2.737 -6.461 -7.554 1.00 83.81 438 SER A O 1
ATOM 3408 N N . LEU A 1 439 ? 0.547 -6.807 -7.951 1.00 89.50 439 LEU A N 1
ATOM 3409 C CA . LEU A 1 439 ? 0.205 -7.197 -6.586 1.00 89.50 439 LEU A CA 1
ATOM 3410 C C . LEU A 1 439 ? 1.012 -8.400 -6.132 1.00 89.50 439 LEU A C 1
ATOM 3412 O O . LEU A 1 439 ? 1.547 -8.385 -5.030 1.00 89.50 439 LEU A O 1
ATOM 3416 N N . ARG A 1 440 ? 1.146 -9.429 -6.976 1.00 85.19 440 ARG A N 1
ATOM 3417 C CA . ARG A 1 440 ? 1.943 -10.608 -6.634 1.00 85.19 440 ARG A CA 1
ATOM 3418 C C . ARG A 1 440 ? 3.389 -10.238 -6.330 1.00 85.19 440 ARG A C 1
ATOM 3420 O O . ARG A 1 440 ? 3.889 -10.649 -5.293 1.00 85.19 440 ARG A O 1
ATOM 3427 N N . ILE A 1 441 ? 4.028 -9.434 -7.178 1.00 78.38 441 ILE A N 1
ATOM 3428 C CA . ILE A 1 441 ? 5.426 -9.033 -6.974 1.00 78.38 441 ILE A CA 1
ATOM 3429 C C . ILE A 1 441 ? 5.565 -8.213 -5.680 1.00 78.38 441 ILE A C 1
ATOM 3431 O O . ILE A 1 441 ? 6.447 -8.507 -4.869 1.00 78.38 441 ILE A O 1
ATOM 3435 N N . LYS A 1 442 ? 4.677 -7.234 -5.438 1.00 85.25 442 LYS A N 1
ATOM 3436 C CA . LYS A 1 442 ? 4.678 -6.422 -4.204 1.00 85.25 442 LYS A CA 1
ATOM 3437 C C . LYS A 1 442 ? 4.514 -7.287 -2.958 1.00 85.25 442 LYS A C 1
ATOM 3439 O O . LYS A 1 442 ? 5.288 -7.173 -2.011 1.00 85.25 442 LYS A O 1
ATOM 3444 N N . MET A 1 443 ? 3.539 -8.187 -2.989 1.00 87.75 443 MET A N 1
ATOM 3445 C CA . MET A 1 443 ? 3.204 -9.081 -1.886 1.00 87.75 443 MET A CA 1
ATOM 3446 C C . MET A 1 443 ? 4.292 -10.116 -1.625 1.00 87.75 443 MET A C 1
ATOM 3448 O O . MET A 1 443 ? 4.659 -10.310 -0.477 1.00 87.75 443 MET A O 1
ATOM 3452 N N . GLU A 1 444 ? 4.843 -10.762 -2.651 1.00 82.69 444 GLU A N 1
ATOM 3453 C CA . GLU A 1 444 ? 5.956 -11.707 -2.493 1.00 82.69 444 GLU A CA 1
ATOM 3454 C C . GLU A 1 444 ? 7.187 -10.995 -1.924 1.00 82.69 444 GLU A C 1
ATOM 3456 O O . GLU A 1 444 ? 7.817 -11.495 -0.993 1.00 82.69 444 GLU A O 1
ATOM 3461 N N . THR A 1 445 ? 7.479 -9.783 -2.406 1.00 78.44 445 THR A N 1
ATOM 3462 C CA . THR A 1 445 ? 8.561 -8.948 -1.869 1.00 78.44 445 THR A CA 1
ATOM 3463 C C . THR A 1 445 ? 8.322 -8.628 -0.391 1.00 78.44 445 THR A C 1
ATOM 3465 O O . THR A 1 445 ? 9.201 -8.865 0.438 1.00 78.44 445 THR A O 1
ATOM 3468 N N . PHE A 1 446 ? 7.123 -8.157 -0.039 1.00 83.88 446 PHE A N 1
ATOM 3469 C CA . PHE A 1 446 ? 6.730 -7.850 1.337 1.00 83.88 446 PHE A CA 1
ATOM 3470 C C . PHE A 1 446 ? 6.792 -9.078 2.254 1.00 83.88 446 PHE A C 1
ATOM 3472 O O . PHE A 1 446 ? 7.460 -9.055 3.287 1.00 83.88 446 PHE A O 1
ATOM 3479 N N . LEU A 1 447 ? 6.144 -10.175 1.861 1.00 83.75 447 LEU A N 1
ATOM 3480 C CA . LEU A 1 447 ? 6.020 -11.396 2.656 1.00 83.75 447 LEU A CA 1
ATOM 3481 C C . LEU A 1 447 ? 7.340 -12.164 2.774 1.00 83.75 447 LEU A C 1
ATOM 3483 O O . LEU A 1 447 ? 7.538 -12.868 3.764 1.00 83.75 447 LEU A O 1
ATOM 3487 N N . SER A 1 448 ? 8.275 -11.984 1.830 1.00 79.94 448 SER A N 1
ATOM 3488 C CA . SER A 1 448 ? 9.645 -12.502 1.963 1.00 79.94 448 SER A CA 1
ATOM 3489 C C . SER A 1 448 ? 10.382 -11.904 3.167 1.00 79.94 448 SER A C 1
ATOM 3491 O O . SER A 1 448 ? 11.249 -12.562 3.742 1.00 79.94 448 SER A O 1
ATOM 3493 N N . ARG A 1 449 ? 10.016 -10.677 3.570 1.00 81.06 449 ARG A N 1
ATOM 3494 C CA . ARG A 1 449 ? 10.572 -9.969 4.732 1.00 81.06 449 ARG A CA 1
ATOM 3495 C C . ARG A 1 449 ? 9.680 -10.103 5.970 1.00 81.06 449 ARG A C 1
ATOM 3497 O O . ARG A 1 449 ? 10.197 -10.287 7.068 1.00 81.06 449 ARG A O 1
ATOM 3504 N N . TYR A 1 450 ? 8.357 -10.083 5.797 1.00 84.56 450 TYR A N 1
ATOM 3505 C CA . TYR A 1 450 ? 7.369 -10.140 6.879 1.00 84.56 450 TYR A CA 1
ATOM 3506 C C . TYR A 1 450 ? 6.395 -11.303 6.678 1.00 84.56 450 TYR A C 1
ATOM 3508 O O . TYR A 1 450 ? 5.279 -11.135 6.192 1.00 84.56 450 TYR A O 1
ATOM 3516 N N . GLN A 1 451 ? 6.791 -12.500 7.113 1.00 80.38 451 GLN A N 1
ATOM 3517 C CA . GLN A 1 451 ? 6.006 -13.732 6.921 1.00 80.38 451 GLN A CA 1
ATOM 3518 C C . GLN A 1 451 ? 4.594 -13.691 7.541 1.00 80.38 451 GLN A C 1
ATOM 3520 O O . GLN A 1 451 ? 3.723 -14.455 7.140 1.00 80.38 451 GLN A O 1
ATOM 3525 N N . ARG A 1 452 ? 4.354 -12.815 8.526 1.00 82.88 452 ARG A N 1
ATOM 3526 C CA . ARG A 1 452 ? 3.039 -12.570 9.155 1.00 82.88 452 ARG A CA 1
ATOM 3527 C C . ARG A 1 452 ? 2.593 -11.123 8.949 1.00 82.88 452 ARG A C 1
ATOM 3529 O O . ARG A 1 452 ? 2.075 -10.492 9.864 1.00 82.88 452 ARG A O 1
ATOM 3536 N N . GLY A 1 453 ? 2.900 -10.575 7.777 1.00 85.75 453 GLY A N 1
ATOM 3537 C CA . GLY A 1 453 ? 2.622 -9.187 7.455 1.00 85.75 453 GLY A CA 1
ATOM 3538 C C . GLY A 1 453 ? 1.124 -8.881 7.415 1.00 85.75 453 GLY A C 1
ATOM 3539 O O . GLY A 1 453 ? 0.300 -9.739 7.085 1.00 85.75 453 GLY A O 1
ATOM 3540 N N . CYS A 1 454 ? 0.785 -7.640 7.746 1.00 92.44 454 CYS A N 1
ATOM 3541 C CA . CYS A 1 454 ? -0.537 -7.083 7.512 1.00 92.44 454 CYS A CA 1
ATOM 3542 C C . CYS A 1 454 ? -0.553 -6.356 6.160 1.00 92.44 454 CYS A C 1
ATOM 3544 O O . CYS A 1 454 ? 0.446 -5.754 5.763 1.00 92.44 454 CYS A O 1
ATOM 3546 N N . VAL A 1 455 ? -1.676 -6.405 5.447 1.00 93.44 455 VAL A N 1
ATOM 3547 C CA . VAL A 1 455 ? -1.879 -5.709 4.174 1.00 93.44 455 VAL A CA 1
ATOM 3548 C C . VAL A 1 455 ? -3.211 -4.983 4.201 1.00 93.44 455 VAL A C 1
ATOM 3550 O O . VAL A 1 455 ? -4.223 -5.564 4.577 1.00 93.44 455 VAL A O 1
ATOM 3553 N N . ALA A 1 456 ? -3.218 -3.721 3.785 1.00 95.12 456 ALA A N 1
ATOM 3554 C CA . ALA A 1 456 ? -4.413 -2.908 3.638 1.00 95.12 456 ALA A CA 1
ATOM 3555 C C . ALA A 1 456 ? -4.741 -2.700 2.153 1.00 95.12 456 ALA A C 1
ATOM 3557 O O . ALA A 1 456 ? -3.968 -2.081 1.425 1.00 95.12 456 ALA A O 1
ATOM 3558 N N . ALA A 1 457 ? -5.886 -3.211 1.704 1.00 95.38 457 ALA A N 1
ATOM 3559 C CA . ALA A 1 457 ? -6.405 -3.043 0.352 1.00 95.38 457 ALA A CA 1
ATOM 3560 C C . ALA A 1 457 ? -7.378 -1.854 0.301 1.00 95.38 457 ALA A C 1
ATOM 3562 O O . ALA A 1 457 ? -8.556 -1.988 0.641 1.00 95.38 457 ALA A O 1
ATOM 3563 N N . PHE A 1 458 ? -6.879 -0.695 -0.121 1.00 93.44 458 PHE A N 1
ATOM 3564 C CA . PHE A 1 458 ? -7.671 0.512 -0.358 1.00 93.44 458 PHE A CA 1
ATOM 3565 C C . PHE A 1 458 ? -8.476 0.396 -1.650 1.00 93.44 458 PHE A C 1
ATOM 3567 O O . PHE A 1 458 ? -8.017 -0.201 -2.621 1.00 93.44 458 PHE A O 1
ATOM 3574 N N . GLY A 1 459 ? -9.689 0.943 -1.670 1.00 91.94 459 GLY A N 1
ATOM 3575 C CA . GLY A 1 459 ? -10.614 0.775 -2.788 1.00 91.94 459 GLY A CA 1
ATOM 3576 C C . GLY A 1 459 ? -10.962 -0.685 -3.041 1.00 91.94 459 GLY A C 1
ATOM 3577 O O . GLY A 1 459 ? -11.076 -1.088 -4.194 1.00 91.94 459 GLY A O 1
ATOM 3578 N N . ALA A 1 460 ? -11.100 -1.504 -1.994 1.00 93.62 460 ALA A N 1
ATOM 3579 C CA . ALA A 1 460 ? -11.419 -2.925 -2.157 1.00 93.62 460 ALA A CA 1
ATOM 3580 C C . ALA A 1 460 ? -12.723 -3.159 -2.951 1.00 93.62 460 ALA A C 1
ATOM 3582 O O . ALA A 1 460 ? -12.847 -4.139 -3.683 1.00 93.62 460 ALA A O 1
ATOM 3583 N N . ASP A 1 461 ? -13.676 -2.233 -2.843 1.00 91.69 461 ASP A N 1
ATOM 3584 C CA . ASP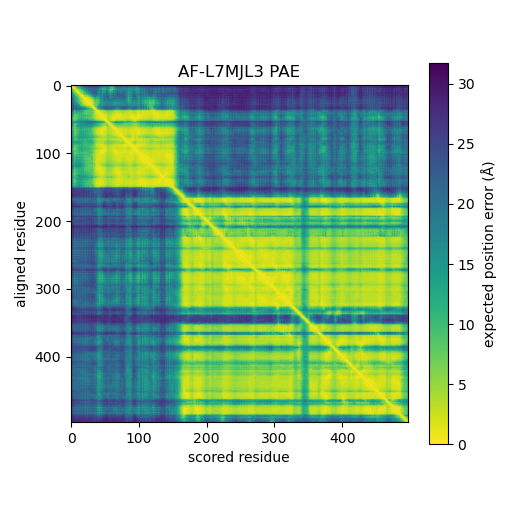 A 1 461 ? -14.930 -2.173 -3.601 1.00 91.69 461 ASP A CA 1
ATOM 3585 C C . ASP A 1 461 ? -14.747 -1.786 -5.080 1.00 91.69 461 ASP A C 1
ATOM 3587 O O . ASP A 1 461 ? -15.654 -1.981 -5.886 1.00 91.69 461 ASP A O 1
ATOM 3591 N N . MET A 1 462 ? -13.576 -1.269 -5.458 1.00 92.12 462 MET A N 1
ATOM 3592 C CA . MET A 1 462 ? -13.225 -0.904 -6.833 1.00 92.12 462 MET A CA 1
ATOM 3593 C C . MET A 1 462 ? -12.653 -2.077 -7.641 1.00 92.12 462 MET A C 1
ATOM 3595 O O . MET A 1 462 ? -12.388 -1.931 -8.837 1.00 92.12 462 MET A O 1
ATOM 3599 N N . ASP A 1 463 ? -12.495 -3.254 -7.026 1.00 92.31 463 ASP A N 1
ATOM 3600 C CA . ASP A 1 463 ? -12.102 -4.496 -7.699 1.00 92.31 463 ASP A CA 1
ATOM 3601 C C . ASP A 1 463 ? -13.289 -5.265 -8.296 1.00 92.31 463 ASP A C 1
ATOM 3603 O O . ASP A 1 463 ? -13.360 -6.491 -8.272 1.00 92.31 463 ASP A O 1
ATOM 3607 N N . THR A 1 464 ? -14.261 -4.541 -8.833 1.00 85.25 464 THR A N 1
ATOM 3608 C CA . THR A 1 464 ? -15.419 -5.126 -9.505 1.00 85.25 464 THR A CA 1
ATOM 3609 C C . THR A 1 464 ? -15.120 -5.360 -10.980 1.00 85.25 464 THR A C 1
ATOM 3611 O O . THR A 1 464 ? -14.384 -4.601 -11.616 1.00 85.25 464 THR A O 1
ATOM 3614 N N . ALA A 1 465 ? -15.702 -6.420 -11.545 1.00 73.75 465 ALA A N 1
ATOM 3615 C CA . ALA A 1 465 ? -15.808 -6.518 -12.991 1.00 73.75 465 ALA A CA 1
ATOM 3616 C C . ALA A 1 465 ? -16.951 -5.601 -13.439 1.00 73.75 465 ALA A C 1
ATOM 3618 O O . ALA A 1 465 ? -18.020 -5.593 -12.828 1.00 73.75 465 ALA A O 1
ATOM 3619 N N . ALA A 1 466 ? -16.732 -4.818 -14.491 1.00 71.19 466 ALA A N 1
ATOM 3620 C CA . ALA A 1 466 ? -17.839 -4.173 -15.178 1.00 71.19 466 ALA A CA 1
ATOM 3621 C C . ALA A 1 466 ? -18.426 -5.178 -16.160 1.00 71.19 466 ALA A C 1
ATOM 3623 O O . ALA A 1 466 ? -17.700 -6.007 -16.709 1.00 71.19 466 ALA A O 1
ATOM 3624 N N . SER A 1 467 ? -19.711 -5.024 -16.476 1.00 65.00 467 SER A N 1
ATOM 3625 C CA . SER A 1 467 ? -20.382 -5.790 -17.533 1.00 65.00 467 SER A CA 1
ATOM 3626 C C . SER A 1 467 ? -19.657 -5.740 -18.885 1.00 65.00 467 SER A C 1
ATOM 3628 O O . SER A 1 467 ? -19.882 -6.597 -19.733 1.00 65.00 467 SER A O 1
ATOM 3630 N N . ASN A 1 468 ? -18.803 -4.732 -19.093 1.00 76.44 468 ASN A N 1
ATOM 3631 C CA . ASN A 1 468 ? -18.222 -4.411 -20.390 1.00 76.44 468 ASN A CA 1
ATOM 3632 C C . ASN A 1 468 ? -16.780 -4.908 -20.583 1.00 76.44 468 ASN A C 1
ATOM 3634 O O . ASN A 1 468 ? -16.324 -4.917 -21.724 1.00 76.44 468 ASN A O 1
ATOM 3638 N N . CYS A 1 469 ? -16.062 -5.342 -19.536 1.00 81.44 469 CYS A N 1
ATOM 3639 C CA . CYS A 1 469 ? -14.776 -6.018 -19.742 1.00 81.44 469 CYS A CA 1
ATOM 3640 C C . CYS A 1 469 ? -14.995 -7.530 -19.707 1.00 81.44 469 CYS A C 1
ATOM 3642 O O . CYS A 1 469 ? -15.214 -8.115 -18.651 1.00 81.44 469 CYS A O 1
ATOM 3644 N N . THR A 1 470 ? -14.880 -8.186 -20.857 1.00 75.81 470 THR A N 1
ATOM 3645 C CA . THR A 1 470 ? -15.085 -9.639 -20.975 1.00 75.81 470 THR A CA 1
ATOM 3646 C C . THR A 1 470 ? -14.015 -10.469 -20.257 1.00 75.81 470 THR A C 1
ATOM 3648 O O . THR A 1 470 ? -14.229 -11.649 -19.991 1.00 75.81 470 THR A O 1
ATOM 3651 N N . SER A 1 471 ? -12.866 -9.869 -19.940 1.00 74.19 471 SER A N 1
ATOM 3652 C CA . SER A 1 471 ? -11.703 -10.553 -19.373 1.00 74.19 471 SER A CA 1
ATOM 3653 C C . SER A 1 471 ? -11.582 -10.458 -17.850 1.00 74.19 471 SER A C 1
ATOM 3655 O O . SER A 1 471 ? -10.780 -11.196 -17.275 1.00 74.19 471 SER A O 1
ATOM 3657 N N . THR A 1 472 ? -12.338 -9.587 -17.171 1.00 75.50 472 THR A N 1
ATOM 3658 C CA . THR A 1 472 ? -12.142 -9.345 -15.734 1.00 75.50 472 THR A CA 1
ATOM 3659 C C . THR A 1 472 ? -13.117 -10.155 -14.887 1.00 75.50 472 THR A C 1
ATOM 3661 O O . THR A 1 472 ? -14.326 -10.160 -15.102 1.00 75.50 472 THR A O 1
ATOM 3664 N N . LYS A 1 473 ? -12.588 -10.876 -13.894 1.00 86.88 473 LYS A N 1
ATOM 3665 C CA . LYS A 1 473 ? -13.406 -11.579 -12.899 1.00 86.88 473 LYS A CA 1
ATOM 3666 C C . LYS A 1 473 ? -13.637 -10.674 -11.694 1.00 86.88 473 LYS A C 1
ATOM 3668 O O . LYS A 1 473 ? -12.722 -9.985 -11.249 1.00 86.88 473 LYS A O 1
ATOM 3673 N N . HIS A 1 474 ? -14.836 -10.735 -11.116 1.00 89.62 474 HIS A N 1
ATOM 3674 C CA . HIS A 1 474 ? -15.161 -9.996 -9.895 1.00 89.62 474 HIS A CA 1
ATOM 3675 C C . HIS A 1 474 ? -14.182 -10.326 -8.757 1.00 89.62 474 HIS A C 1
ATOM 3677 O O . HIS A 1 474 ? -14.013 -11.498 -8.378 1.00 89.62 474 HIS A O 1
ATOM 3683 N N . PHE A 1 475 ? -13.589 -9.273 -8.194 1.00 92.56 475 PHE A N 1
ATOM 3684 C CA . PHE A 1 475 ? -12.700 -9.287 -7.037 1.00 92.56 475 PHE A CA 1
ATOM 3685 C C . PHE A 1 475 ? -11.456 -10.170 -7.205 1.00 92.56 475 PHE A C 1
ATOM 3687 O O . PHE A 1 475 ? -11.002 -10.810 -6.255 1.00 92.56 475 PHE A O 1
ATOM 3694 N N . GLU A 1 476 ? -10.929 -10.298 -8.425 1.00 92.62 476 GLU A N 1
ATOM 3695 C CA . GLU A 1 476 ? -9.787 -11.175 -8.702 1.00 92.62 476 GLU A CA 1
ATOM 3696 C C . GLU A 1 476 ? -8.484 -10.695 -8.051 1.00 92.62 476 GLU A C 1
ATOM 3698 O O . GLU A 1 476 ? -7.694 -11.514 -7.569 1.00 92.62 476 GLU A O 1
ATOM 3703 N N . ARG A 1 477 ? -8.259 -9.381 -7.985 1.00 94.50 477 ARG A N 1
ATOM 3704 C CA . ARG A 1 477 ? -7.071 -8.808 -7.344 1.00 94.50 477 ARG A CA 1
ATOM 3705 C C . ARG A 1 477 ? -7.164 -8.937 -5.826 1.00 94.50 477 ARG A C 1
ATOM 3707 O O . ARG A 1 477 ? -6.197 -9.361 -5.197 1.00 94.50 477 ARG A O 1
ATOM 3714 N N . LEU A 1 478 ? -8.342 -8.719 -5.247 1.00 95.50 478 LEU A N 1
ATOM 3715 C CA . LEU A 1 478 ? -8.602 -8.951 -3.827 1.00 95.50 478 LEU A CA 1
ATOM 3716 C C . LEU A 1 478 ? -8.421 -10.432 -3.450 1.00 95.50 478 LEU A C 1
ATOM 3718 O O . LEU A 1 478 ? -7.743 -10.750 -2.473 1.00 95.50 478 LEU A O 1
ATOM 3722 N N . LYS A 1 479 ? -8.941 -11.357 -4.269 1.00 94.38 479 LYS A N 1
ATOM 3723 C CA . LYS A 1 479 ? -8.702 -12.805 -4.116 1.00 94.38 479 LYS A CA 1
ATOM 3724 C C . LYS A 1 479 ? -7.220 -13.159 -4.230 1.00 94.38 479 LYS A C 1
ATOM 3726 O O . LYS A 1 479 ? -6.754 -14.052 -3.527 1.00 94.38 479 LYS A O 1
ATOM 3731 N N . THR A 1 480 ? -6.473 -12.463 -5.090 1.00 94.06 480 THR A N 1
ATOM 3732 C CA . THR A 1 480 ? -5.019 -12.639 -5.222 1.00 94.06 480 THR A CA 1
ATOM 3733 C C . THR A 1 480 ? -4.301 -12.242 -3.933 1.00 94.06 480 THR A C 1
ATOM 3735 O O . THR A 1 480 ? -3.488 -13.022 -3.440 1.00 94.06 480 THR A O 1
ATOM 3738 N N . LEU A 1 481 ? -4.645 -11.093 -3.336 1.00 94.94 481 LEU A N 1
ATOM 3739 C CA . LEU A 1 481 ? -4.109 -10.675 -2.034 1.00 94.94 481 LEU A CA 1
ATOM 3740 C C . LEU A 1 481 ? -4.402 -11.712 -0.945 1.00 94.94 481 LEU A C 1
ATOM 3742 O O . LEU A 1 481 ? -3.486 -12.157 -0.253 1.00 94.94 481 LEU A O 1
ATOM 3746 N N . ARG A 1 482 ? -5.661 -12.160 -0.841 1.00 94.19 482 ARG A N 1
ATOM 3747 C CA . ARG A 1 482 ? -6.067 -13.187 0.128 1.00 94.19 482 ARG A CA 1
ATOM 3748 C C . ARG A 1 482 ? -5.309 -14.495 -0.064 1.00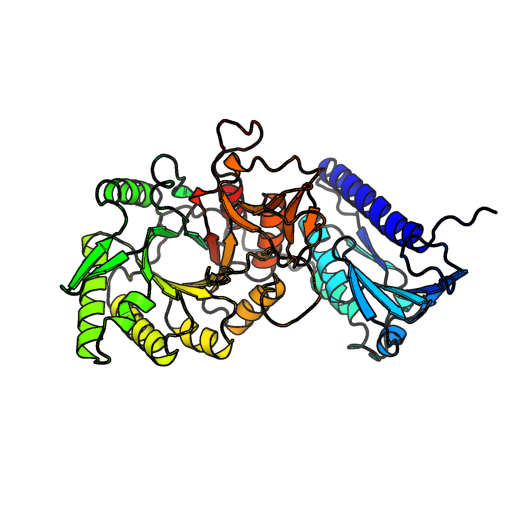 94.19 482 ARG A C 1
ATOM 3750 O O . ARG A 1 482 ? -4.878 -15.090 0.917 1.00 94.19 482 ARG A O 1
ATOM 3757 N N . ALA A 1 483 ? -5.145 -14.953 -1.304 1.00 91.06 483 ALA A N 1
ATOM 3758 C CA . ALA A 1 483 ? -4.431 -16.192 -1.598 1.00 91.06 483 ALA A CA 1
ATOM 3759 C C . ALA A 1 483 ? -2.958 -16.122 -1.165 1.00 91.06 483 ALA A C 1
ATOM 3761 O O . ALA A 1 483 ? -2.443 -17.091 -0.612 1.00 91.06 483 ALA A O 1
ATOM 3762 N N . LEU A 1 484 ? -2.302 -14.975 -1.371 1.00 90.62 484 LEU A N 1
ATOM 3763 C CA . LEU A 1 484 ? -0.901 -14.763 -0.993 1.00 90.62 484 LEU A CA 1
ATOM 3764 C C . LEU A 1 484 ? -0.701 -14.681 0.529 1.00 90.62 484 LEU A C 1
ATOM 3766 O O . LEU A 1 484 ? 0.325 -15.131 1.025 1.00 90.62 484 LEU A O 1
ATOM 3770 N N . LEU A 1 485 ? -1.690 -14.180 1.277 1.00 91.25 485 LEU A N 1
ATOM 3771 C CA . LEU A 1 485 ? -1.667 -14.135 2.750 1.00 91.25 485 LEU A CA 1
ATOM 3772 C C . LEU A 1 485 ? -2.051 -15.473 3.420 1.00 91.25 485 LEU A C 1
ATOM 3774 O O . LEU A 1 485 ? -2.061 -15.559 4.651 1.00 91.25 485 LEU A O 1
ATOM 3778 N N . GLY A 1 486 ? -2.390 -16.503 2.631 1.00 87.56 486 GLY A N 1
ATOM 3779 C CA . GLY A 1 486 ? -2.998 -17.759 3.098 1.00 87.56 486 GLY A CA 1
ATOM 3780 C C . GLY A 1 486 ? -4.477 -17.583 3.461 1.00 87.56 486 GLY A C 1
ATOM 3781 O O . GLY A 1 486 ? -4.956 -16.462 3.487 1.00 87.56 486 GLY A O 1
ATOM 3782 N N . ARG A 1 487 ? -5.247 -18.645 3.739 1.00 70.56 487 ARG A N 1
ATOM 3783 C CA . ARG A 1 487 ? -6.623 -18.517 4.276 1.00 70.56 487 ARG A CA 1
ATOM 3784 C C . ARG A 1 487 ? -6.639 -18.644 5.797 1.00 70.56 487 ARG A C 1
ATOM 3786 O O . ARG A 1 487 ? -5.919 -19.462 6.369 1.00 70.56 487 ARG A O 1
ATOM 3793 N N . THR A 1 488 ? -7.511 -17.877 6.435 1.00 58.94 488 THR A N 1
ATOM 3794 C CA . THR A 1 488 ? -7.929 -18.069 7.821 1.00 58.94 488 THR A CA 1
ATOM 3795 C C . THR A 1 488 ? -9.051 -19.109 7.841 1.00 58.94 488 THR A C 1
ATOM 3797 O O . THR A 1 488 ? -10.198 -18.830 7.515 1.00 58.94 488 THR A O 1
ATOM 3800 N N . GLU A 1 489 ? -8.713 -20.363 8.150 1.00 55.72 489 GLU A N 1
ATOM 3801 C CA . GLU A 1 489 ? -9.730 -21.360 8.497 1.00 55.72 489 GLU A CA 1
ATOM 3802 C C . GLU A 1 489 ? -10.125 -21.155 9.964 1.00 55.72 489 GLU A C 1
ATOM 3804 O O . GLU A 1 489 ? -9.313 -21.372 10.869 1.00 55.72 489 GLU A O 1
ATOM 3809 N N . GLY A 1 490 ? -11.360 -20.705 10.185 1.00 57.88 490 GLY A N 1
ATOM 3810 C CA . GLY A 1 490 ? -11.964 -20.512 11.504 1.00 57.88 490 GLY A CA 1
ATOM 3811 C C . GLY A 1 490 ? -12.157 -19.041 11.895 1.00 57.88 490 GLY A C 1
ATOM 3812 O O . GLY A 1 490 ? -11.538 -18.156 11.299 1.00 57.88 490 GLY A O 1
ATOM 3813 N N . PRO A 1 491 ? -12.998 -18.770 12.912 1.00 55.38 491 PRO A N 1
ATOM 3814 C CA . PRO A 1 491 ? -13.136 -17.439 13.480 1.00 55.38 491 PRO A CA 1
ATOM 3815 C C . PRO A 1 491 ? -11.771 -16.951 13.964 1.00 55.38 491 PRO A C 1
ATOM 3817 O O . PRO A 1 491 ? -11.044 -17.684 14.642 1.00 55.38 491 PRO A O 1
ATOM 3820 N N . LEU A 1 492 ? -11.411 -15.719 13.597 1.00 54.72 492 LEU A N 1
ATOM 3821 C CA . LEU A 1 492 ? -10.226 -15.053 14.123 1.00 54.72 492 LEU A CA 1
ATOM 3822 C C . LEU A 1 492 ? -10.360 -14.997 15.648 1.00 54.72 492 LEU A C 1
ATOM 3824 O O . LEU A 1 492 ? -11.109 -14.188 16.191 1.00 54.72 492 LEU A O 1
ATOM 3828 N N . LEU A 1 493 ? -9.654 -15.883 16.353 1.00 49.62 493 LEU A N 1
ATOM 3829 C CA . LEU A 1 493 ? -9.491 -15.798 17.799 1.00 49.62 493 LEU A CA 1
ATOM 3830 C C . LEU A 1 493 ? -8.568 -14.608 18.087 1.00 49.62 493 LEU A C 1
ATOM 3832 O O . LEU A 1 493 ? -7.385 -14.772 18.372 1.00 49.62 493 LEU A O 1
ATOM 3836 N N . PHE A 1 494 ? -9.127 -13.400 18.012 1.00 53.91 494 PHE A N 1
ATOM 3837 C CA . PHE A 1 494 ? -8.517 -12.184 18.549 1.00 53.91 494 PHE A CA 1
ATOM 3838 C C . PHE A 1 494 ? -8.374 -12.249 20.081 1.00 53.91 494 PHE A C 1
ATOM 3840 O O . PHE A 1 494 ? -7.692 -11.419 20.662 1.00 53.91 494 PHE A O 1
ATOM 3847 N N . SER A 1 495 ? -8.917 -13.282 20.741 1.00 41.22 495 SER A N 1
ATOM 3848 C CA . SER A 1 495 ? -8.869 -13.492 22.196 1.00 41.22 495 SER A CA 1
ATOM 3849 C C . SER A 1 495 ? -7.463 -13.713 22.790 1.00 41.22 495 SER A C 1
ATOM 3851 O O . SER A 1 495 ? -7.352 -14.122 23.944 1.00 41.22 495 SER A O 1
ATOM 3853 N N . ARG A 1 496 ? -6.385 -13.562 22.010 1.00 36.09 496 ARG A N 1
ATOM 3854 C CA . ARG A 1 496 ? -4.992 -13.765 22.452 1.00 36.09 496 ARG A CA 1
ATOM 3855 C C . ARG A 1 496 ? -4.011 -12.680 21.990 1.00 36.09 496 ARG A C 1
ATOM 3857 O O . ARG A 1 496 ? -2.810 -12.891 22.153 1.00 36.09 496 ARG A O 1
ATOM 3864 N N . TYR A 1 497 ? -4.494 -11.573 21.423 1.00 39.97 497 TYR A N 1
ATOM 3865 C CA . TYR A 1 497 ? -3.651 -10.425 21.068 1.00 39.97 497 TYR A CA 1
ATOM 3866 C C . TYR A 1 497 ? -3.751 -9.291 22.083 1.00 39.97 497 TYR A C 1
ATOM 3868 O O . TYR A 1 497 ? -4.884 -8.876 22.414 1.00 39.97 497 TYR A O 1
#

Nearest PDB structures (foldseek):
  5wvg-assembly1_A  TM=8.018E-01  e=2.364E-13  Ostrinia furnacalis
  5wvh-assembly1_A  TM=7.708E-01  e=1.184E-12  Ostrinia furnacalis
  4uri-assembly1_A  TM=7.644E-01  e=3.221E-12  Robinia pseudoacacia
  3wij-assembly1_A  TM=7.424E-01  e=1.490E-10  Cycas revoluta
  3fnd-assembly1_A  TM=7.271E-01  e=1.076E-08  Bacteroides thetaiotaomicron

InterPro domains:
  IPR050314 Glycosyl hydrolase family 18 [PTHR11177] (240-471)

Mean predicted aligned error: 13.18 Å

Radius of gyration: 25.32 Å; Cα contacts (8 Å, |Δi|>4): 888; chains: 1; bounding box: 70×51×73 Å

Solvent-accessible surface area (backbone atoms only — not comparable to full-atom values): 27482 Å² total; per-residue (Å²): 137,86,83,68,39,40,49,36,48,55,50,35,62,42,41,52,41,42,46,51,46,50,50,47,46,50,49,50,45,68,76,39,85,75,54,72,75,52,59,50,79,42,61,38,38,26,42,36,34,34,38,46,94,89,48,88,56,66,66,41,53,54,79,45,79,45,81,41,43,44,44,56,53,67,77,51,91,36,59,74,46,74,42,50,86,76,43,33,35,36,32,40,45,91,45,32,38,37,40,32,58,50,46,69,30,45,33,51,54,48,43,55,51,34,73,79,31,78,66,39,47,75,42,73,39,56,62,85,22,45,27,77,82,28,74,62,47,63,53,37,46,50,61,53,30,50,49,61,52,66,41,81,78,76,64,72,78,69,56,59,94,81,65,77,58,58,32,46,37,34,31,30,50,77,46,72,78,74,43,68,85,80,59,67,45,70,56,27,49,28,38,44,50,46,57,42,45,80,41,97,85,83,42,81,41,62,71,56,66,73,88,52,52,62,60,52,50,50,54,20,55,77,42,46,21,39,43,22,37,28,32,48,45,58,69,50,61,75,70,45,66,100,41,69,69,56,50,52,53,50,45,54,51,51,54,53,48,35,59,74,74,69,42,45,29,44,31,36,33,57,80,59,88,83,59,56,65,67,62,54,38,49,51,42,41,56,45,39,54,58,28,69,77,41,88,80,58,46,45,36,33,36,39,37,51,64,82,56,56,66,72,56,52,56,58,50,62,75,41,42,59,26,36,34,40,35,84,71,70,67,88,75,56,89,64,30,52,46,91,43,63,42,68,87,86,81,75,100,71,74,67,80,32,60,65,52,56,50,50,49,45,62,70,67,39,88,84,74,22,58,18,53,57,47,54,37,36,24,42,38,34,30,44,43,86,95,60,89,60,70,64,39,65,30,78,41,71,44,81,40,30,44,18,75,62,51,74,74,63,81,90,70,49,48,68,38,54,68,54,43,36,33,32,41,72,61,82,50,36,36,40,42,32,59,46,67,64,31,48,47,54,54,48,52,58,48,38,74,76,34,61,60,37,32,33,31,34,33,21,50,55,20,30,38,42,31,96,82,30,92,86,54,58,68,36,50,54,56,48,48,54,29,61,74,28,41,83,82,86,65,70,73,74,63,90,80,116